Protein 6DXY (pdb70)

Nearest PDB structures (foldseek):
  6dxy-assembly2_C  TM=9.945E-01  e=2.942E-14  Mus musculus
  6dy1-assembly1_A  TM=9.140E-01  e=3.995E-09  Oryctolagus cuniculus
  6dxx-assembly3_E  TM=9.249E-01  e=1.023E-08  Homo sapiens
  6dy2-assembly2_C  TM=8.044E-01  e=2.622E-08  Cavia porcellus
  6dxw-assembly4_D  TM=8.955E-01  e=3.697E-07  Homo sapiens

Sequence (648 aa):
VPGTPPLFNVSLDVAPEQRWLPMMLRHYDPDFLRTAVAQVIGDRVPQWVLGMVGEIVSKVESFLPQPFTDEIRRSICDSLSLSLADGILVNLAYEASTSIVAQDSQGRIYHGRRNLDYPFGKILRKLTADVQFIKNGQIAFTGTTFVGYVGLWTGQSPHKFTISGDERDDKGWWWENMIAALSLGHSPISWLIRKTLSESESFEAAVYYTLAKTPLIADVYYIVGGTSPKEGVVITRDRGGPADIWPLDPLNGEWFRVETNYDHWKPAPKVDDRRTPAIKALNATGQAHLNLETLFQVLSLFPVYNSYTIYTTVMSAAEPDKYLTMIRNVPGTPPLFNVSLDVAPEQRWLPMMLRHYDPDFLRTAVAQVIGDRVPQWVLGMVGEIVSKVESFLPQPFTDEIRSICDSLSLSLADGILVNLAYEASTSIVAQDSQGRIYHGRRNLDYPFGKILRKLTADVQFIKNGQIAFTGTTFVGYVGLWTGQSPHKFTISGDERDKGWWWENMIAALSLGHSPISWLIRKTLSESESFEAAVYTLAKTPLIADVYYIVGGTSPKEGVVITRDRGGPADIWPLDPLNGEWFRVETNYDHWKPAPKVDDRRTPAIKALNATGQAHLNLETLFQVLSLFPVYNSYTIYTTVMSAAEPDKYLTMIRN

Solvent-accessible surface area: 25084 Å² total

InterPro domains:
  IPR016699 Acid ceramidase-like [PIRSF017632] (4-361)
  IPR029130 Acid ceramidase, N-terminal [PF15508] (36-95)
  IPR029132 Choloylglycine hydrolase/NAAA C-terminal [PF02275] (131-258)

Organism: Mus musculus (NCBI:txid10090)

Structure (mmCIF, N/CA/C/O backbone):
data_6DXY
#
_entry.id   6DXY
#
_cell.length_a   202.205
_cell.length_b   202.205
_cell.length_c   45.596
_cell.angle_alpha   90.00
_cell.angle_beta   90.00
_cell.angle_gamma   120.00
#
_symmetry.space_group_name_H-M   'H 3'
#
loop_
_entity.id
_entity.type
_entity.pdbx_description
1 polymer 'N-acylethanolamine-hydrolyzing acid amidase subunit alpha'
2 polymer 'N-acylethanolamine-hydrolyzing acid amidase subunit beta'
3 non-polymer 2-acetamido-2-deoxy-beta-D-glucopyranose
4 non-polymer 'CHLORIDE ION'
5 non-polymer 'TETRAETHYLENE GLYCOL'
6 non-polymer 3,6,9,12,15,18-HEXAOXAICOSANE-1,20-DIOL
7 water water
#
loop_
_atom_site.group_PDB
_atom_site.id
_atom_site.type_symbol
_atom_site.label_atom_id
_atom_site.label_alt_id
_atom_site.label_comp_id
_atom_site.label_asym_id
_atom_site.label_entity_id
_atom_site.label_seq_id
_atom_site.pdbx_PDB_ins_code
_atom_site.Cartn_x
_atom_site.Cartn_y
_atom_site.Cartn_z
_atom_site.occupancy
_atom_site.B_iso_or_equiv
_atom_site.auth_seq_id
_atom_site.auth_comp_id
_atom_site.auth_asym_id
_atom_site.auth_atom_id
_atom_site.pdbx_PDB_model_num
ATOM 1 N N . VAL A 1 11 ? -28.791 150.300 -22.262 1.00 64.71 34 VAL A N 1
ATOM 2 C CA . VAL A 1 11 ? -29.854 150.298 -23.258 1.00 68.09 34 VAL A CA 1
ATOM 3 C C . VAL A 1 11 ? -30.713 149.037 -23.119 1.00 69.41 34 VAL A C 1
ATOM 4 O O . VAL A 1 11 ? -31.891 149.136 -22.772 1.00 65.73 34 VAL A O 1
ATOM 16 N N . PRO A 1 12 ? -30.142 147.857 -23.374 1.00 52.42 35 PRO A N 1
ATOM 17 C CA . PRO A 1 12 ? -30.967 146.642 -23.366 1.00 43.72 35 PRO A CA 1
ATOM 18 C C . PRO A 1 12 ? -31.611 146.416 -22.008 1.00 43.10 35 PRO A C 1
ATOM 19 O O . PRO A 1 12 ? -30.977 146.575 -20.963 1.00 46.65 35 PRO A O 1
ATOM 30 N N . GLY A 1 13 ? -32.890 146.047 -22.037 1.00 35.48 36 GLY A N 1
ATOM 31 C CA . GLY A 1 13 ? -33.658 145.822 -20.834 1.00 30.09 36 GLY A CA 1
ATOM 32 C C . GLY A 1 13 ? -34.344 147.054 -20.279 1.00 23.42 36 GLY A C 1
ATOM 33 O O . GLY A 1 13 ? -35.174 146.926 -19.370 1.00 22.36 36 GLY A O 1
ATOM 37 N N . THR A 1 14 ? -34.039 148.238 -20.792 1.00 25.90 37 THR A N 1
ATOM 38 C CA . THR A 1 14 ? -34.740 149.426 -20.346 1.00 26.74 37 THR A CA 1
ATOM 39 C C . THR A 1 14 ? -36.095 149.537 -21.037 1.00 19.18 37 THR A C 1
ATOM 40 O O . THR A 1 14 ? -36.294 149.008 -22.132 1.00 19.61 37 THR A O 1
ATOM 51 N N . PRO A 1 15 ? -37.044 150.230 -20.424 1.00 17.90 38 PRO A N 1
ATOM 52 C CA . PRO A 1 15 ? -38.353 150.388 -21.046 1.00 16.97 38 PRO A CA 1
ATOM 53 C C . PRO A 1 15 ? -38.296 151.389 -22.184 1.00 17.60 38 PRO A C 1
ATOM 54 O O . PRO A 1 15 ? -37.333 152.161 -22.303 1.00 18.58 38 PRO A O 1
ATOM 65 N N . PRO A 1 16 ? -39.324 151.431 -23.020 1.00 17.26 39 PRO A N 1
ATOM 66 C CA . PRO A 1 16 ? -39.457 152.549 -23.954 1.00 17.80 39 PRO A CA 1
ATOM 67 C C . PRO A 1 16 ? -39.522 153.873 -23.203 1.00 17.36 39 PRO A C 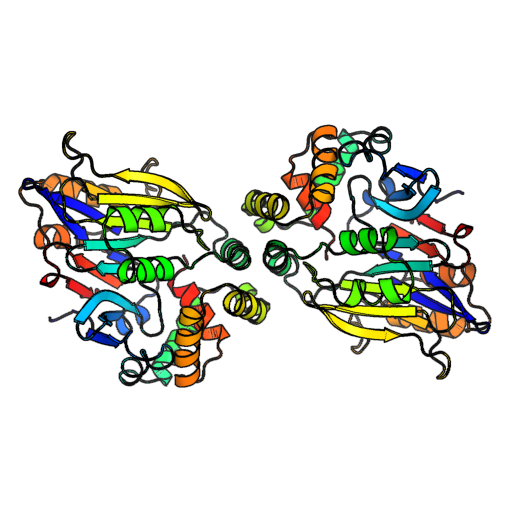1
ATOM 68 O O . PRO A 1 16 ? -40.002 153.950 -22.069 1.00 16.41 39 PRO A O 1
ATOM 79 N N . LEU A 1 17 ? -38.997 154.916 -23.840 1.00 18.32 40 LEU A N 1
ATOM 80 C CA . LEU A 1 17 ? -38.976 156.261 -23.283 1.00 18.26 40 LEU A CA 1
ATOM 81 C C . LEU A 1 17 ? -39.956 157.140 -24.047 1.00 18.17 40 LEU A C 1
ATOM 82 O O . LEU A 1 17 ? -39.896 157.212 -25.277 1.00 19.08 40 LEU A O 1
ATOM 98 N N . PHE A 1 18 ? -40.857 157.797 -23.322 1.00 17.33 41 PHE A N 1
ATOM 99 C CA . PHE A 1 18 ? -41.834 158.693 -23.922 1.00 17.38 41 PHE A CA 1
ATOM 100 C C . PHE A 1 18 ? -41.750 160.073 -23.298 1.00 17.61 41 PHE A C 1
ATOM 101 O O . PHE A 1 18 ? -41.472 160.222 -22.105 1.00 17.33 41 PHE A O 1
ATOM 118 N N . ASN A 1 19 ? -42.010 161.077 -24.126 1.00 18.32 42 ASN A N 1
ATOM 119 C CA . ASN A 1 19 ? -42.259 162.429 -23.662 1.00 18.62 42 ASN A CA 1
ATOM 120 C C . ASN A 1 19 ? -43.754 162.631 -23.477 1.00 22.13 42 ASN A C 1
ATOM 121 O O . ASN A 1 19 ? -44.546 162.264 -24.349 1.00 28.86 42 ASN A O 1
ATOM 131 N N . VAL A 1 20 ? -44.137 163.225 -22.354 1.00 17.82 43 VAL A N 1
ATOM 132 C CA . VAL A 1 20 ? -45.511 163.647 -22.123 1.00 17.71 43 VAL A CA 1
ATOM 133 C C . VAL A 1 20 ? -45.477 165.122 -21.748 1.00 18.58 43 VAL A C 1
ATOM 134 O O . VAL A 1 20 ? -44.813 165.505 -20.780 1.00 18.83 43 VAL A O 1
ATOM 147 N N . SER A 1 21 ? -46.173 165.950 -22.521 1.00 19.24 44 SER A N 1
ATOM 148 C CA . SER A 1 21 ? -46.116 167.392 -22.348 1.00 20.28 44 SER A CA 1
ATOM 149 C C . SER A 1 21 ? -47.256 167.846 -21.451 1.00 20.48 44 SER A C 1
ATOM 150 O O . SER A 1 21 ? -48.429 167.647 -21.778 1.00 20.47 44 SER A O 1
ATOM 158 N N . LEU A 1 22 ? -46.912 168.470 -20.332 1.00 20.97 45 LEU A N 1
ATOM 159 C CA . LEU A 1 22 ? -47.933 169.043 -19.470 1.00 21.62 45 LEU A CA 1
ATOM 160 C C . LEU A 1 22 ? -48.486 170.350 -20.020 1.00 22.85 45 LEU A C 1
ATOM 161 O O . LEU A 1 22 ? -49.501 170.838 -19.516 1.00 23.64 45 LEU A O 1
ATOM 177 N N . ASP A 1 23 ? -47.862 170.905 -21.059 1.00 23.24 46 ASP A N 1
ATOM 178 C CA . ASP A 1 23 ? -48.391 172.076 -21.744 1.00 24.47 46 ASP A CA 1
ATOM 179 C C . ASP A 1 23 ? -49.457 171.715 -22.773 1.00 24.40 46 ASP A C 1
ATOM 180 O O . ASP A 1 23 ? -50.223 172.588 -23.197 1.00 25.54 46 ASP A O 1
ATOM 189 N N . VAL A 1 24 ? -49.506 170.465 -23.192 1.00 23.31 47 VAL A N 1
ATOM 190 C CA . VAL A 1 24 ? -50.611 169.956 -23.990 1.00 23.38 47 VAL A CA 1
ATOM 191 C C . VAL A 1 24 ? -51.786 169.647 -23.068 1.00 23.40 47 VAL A C 1
ATOM 192 O O . VAL A 1 24 ? -51.612 169.328 -21.888 1.00 22.89 47 VAL A O 1
ATOM 205 N N . ALA A 1 25 ? -52.997 169.748 -23.606 1.00 24.26 48 ALA A N 1
ATOM 206 C CA . ALA A 1 25 ? -54.189 169.604 -22.785 1.00 24.80 48 ALA A CA 1
ATOM 207 C C . ALA A 1 25 ? -54.248 168.214 -22.146 1.00 23.61 48 ALA A C 1
ATOM 208 O O . ALA A 1 25 ? -53.775 167.233 -22.726 1.00 22.58 48 ALA A O 1
ATOM 215 N N . PRO A 1 26 ? -54.839 168.102 -20.953 1.00 23.95 49 PRO A N 1
ATOM 216 C CA . PRO A 1 26 ? -54.949 166.783 -20.308 1.00 23.02 49 PRO A CA 1
ATOM 217 C C . PRO A 1 26 ? -55.570 165.709 -21.184 1.00 22.75 49 PRO A C 1
ATOM 218 O O . PRO A 1 26 ? -55.125 164.556 -21.136 1.00 21.58 49 PRO A O 1
ATOM 229 N N . GLU A 1 27 ? -56.586 166.038 -21.980 1.00 24.24 50 GLU A N 1
ATOM 230 C CA . GLU A 1 27 ? -57.232 165.010 -22.788 1.00 25.90 50 GLU A CA 1
ATOM 231 C C . GLU A 1 27 ? -56.467 164.681 -24.064 1.00 23.68 50 GLU A C 1
ATOM 232 O O . GLU A 1 27 ? -56.936 163.842 -24.835 1.00 23.97 50 GLU A O 1
ATOM 244 N N . GLN A 1 28 ? -55.305 165.297 -24.301 1.00 22.85 51 GLN A N 1
ATOM 245 C CA . GLN A 1 28 ? -54.471 164.967 -25.448 1.00 22.47 51 GLN A CA 1
ATOM 246 C C . GLN A 1 28 ? -53.067 164.475 -25.099 1.00 21.06 51 GLN A C 1
ATOM 247 O O . GLN A 1 28 ? -52.453 163.794 -25.926 1.00 20.76 51 GLN A O 1
ATOM 261 N N . ARG A 1 29 ? -52.548 164.780 -23.910 1.00 20.44 52 ARG A N 1
ATOM 262 C CA . ARG A 1 29 ? -51.118 164.629 -23.666 1.00 19.55 52 ARG A CA 1
ATOM 263 C C . ARG A 1 29 ? -50.655 163.171 -23.612 1.00 18.51 52 ARG A C 1
ATOM 264 O O . ARG A 1 29 ? -49.470 162.912 -23.853 1.00 18.09 52 ARG A O 1
ATOM 285 N N . TRP A 1 30 ? -51.540 162.218 -23.322 1.00 18.28 53 TRP A N 1
ATOM 286 C CA . TRP A 1 30 ? -51.172 160.805 -23.310 1.00 17.45 53 TRP A CA 1
ATOM 287 C C . TRP A 1 30 ? -51.378 160.101 -24.646 1.00 17.87 53 TRP A C 1
ATOM 288 O O . TRP A 1 30 ? -50.900 158.973 -24.812 1.00 17.37 53 TRP A O 1
ATOM 309 N N . LEU A 1 31 ? -52.085 160.710 -25.586 1.00 19.63 54 LEU A N 1
ATOM 310 C CA . LEU A 1 31 ? -52.473 159.995 -26.794 1.00 20.92 54 LEU A CA 1
ATOM 311 C C . LEU A 1 31 ? -51.266 159.639 -27.660 1.00 20.60 54 LEU A C 1
ATOM 312 O O . LEU A 1 31 ? -51.222 158.538 -28.221 1.00 21.23 54 LEU A O 1
ATOM 328 N N . PRO A 1 32 ? -50.266 160.511 -27.795 1.00 21.14 55 PRO A N 1
ATOM 329 C CA . PRO A 1 32 ? -49.063 160.096 -28.533 1.00 22.05 55 PRO A CA 1
ATOM 330 C C . PRO A 1 32 ? -48.495 158.790 -28.014 1.00 20.47 55 PRO A C 1
ATOM 331 O O . PRO A 1 32 ? -48.177 157.887 -28.796 1.00 23.41 55 PRO A O 1
ATOM 342 N N . MET A 1 33 ? -48.376 158.664 -26.694 1.00 17.86 56 MET A N 1
ATOM 343 C CA A MET A 1 33 ? -47.866 157.432 -26.112 0.64 17.49 56 MET A CA 1
ATOM 344 C CA B MET A 1 33 ? -47.871 157.429 -26.102 0.36 17.49 56 MET A CA 1
ATOM 345 C C . MET A 1 33 ? -48.786 156.255 -26.419 1.00 18.50 56 MET A C 1
ATOM 346 O O . MET A 1 33 ? -48.320 155.178 -26.804 1.00 19.11 56 MET A O 1
ATOM 373 N N . LEU A 1 34 ? -50.097 156.441 -26.244 1.00 19.04 57 LEU A N 1
ATOM 374 C CA . LEU A 1 34 ? -51.043 155.360 -26.519 1.00 20.43 57 LEU A CA 1
ATOM 375 C C . LEU A 1 34 ? -50.955 154.867 -27.954 1.00 21.98 57 LEU A C 1
ATOM 376 O O . LEU A 1 34 ? -51.213 153.690 -28.218 1.00 23.24 57 LEU A O 1
ATOM 392 N N . ARG A 1 35 ? -50.628 155.747 -28.898 1.00 22.34 58 ARG A N 1
ATOM 393 C CA . ARG A 1 35 ? -50.547 155.334 -30.293 1.00 25.06 58 ARG A CA 1
ATOM 394 C C . ARG A 1 35 ? -49.463 154.293 -30.537 1.00 24.49 58 ARG A C 1
ATOM 395 O O . ARG A 1 35 ? -49.416 153.728 -31.632 1.00 26.56 58 ARG A O 1
ATOM 416 N N . HIS A 1 36 ? -48.596 154.025 -29.564 1.00 22.81 59 HIS A N 1
ATOM 417 C CA . HIS A 1 36 ? -47.543 153.032 -29.736 1.00 23.30 59 HIS A CA 1
ATOM 418 C C . HIS A 1 36 ? -47.974 151.623 -29.352 1.00 24.25 59 HIS A C 1
ATOM 419 O O . HIS A 1 36 ? -47.172 150.694 -29.474 1.00 25.08 59 HIS A O 1
ATOM 433 N N . TYR A 1 37 ? -49.211 151.436 -28.907 1.00 24.52 60 TYR A N 1
ATOM 434 C CA . TYR A 1 37 ? -49.649 150.161 -28.364 1.00 25.54 60 TYR A CA 1
ATOM 435 C C . TYR A 1 37 ? -50.910 149.694 -29.069 1.00 27.81 60 TYR A C 1
ATOM 436 O O . TYR A 1 37 ? -51.711 150.497 -29.544 1.00 28.21 60 TYR A O 1
ATOM 454 N N . ASP A 1 38 ? -51.070 148.381 -29.130 1.00 29.70 61 ASP A N 1
ATOM 455 C CA . ASP A 1 38 ? -52.254 147.787 -29.731 1.00 32.42 61 ASP A CA 1
ATOM 456 C C . ASP A 1 38 ? -53.438 147.940 -28.782 1.00 32.24 61 ASP A C 1
ATOM 457 O O . ASP A 1 38 ? -53.368 147.459 -27.648 1.00 31.56 61 ASP A O 1
ATOM 466 N N . PRO A 1 39 ? -54.530 148.592 -29.193 1.00 33.43 62 PRO A N 1
ATOM 467 C CA . PRO A 1 39 ? -55.643 148.798 -28.249 1.00 37.12 62 PRO A CA 1
ATOM 468 C C . PRO A 1 39 ? -56.222 147.506 -27.709 1.00 39.56 62 PRO A C 1
ATOM 469 O O . PRO A 1 39 ? -56.571 147.435 -26.525 1.00 43.13 62 PRO A O 1
ATOM 480 N N . ASP A 1 40 ? -56.350 146.480 -28.549 1.00 38.10 63 ASP A N 1
ATOM 481 C CA . ASP A 1 40 ? -56.853 145.203 -28.063 1.00 40.40 63 ASP A CA 1
ATOM 482 C C . ASP A 1 40 ? -55.969 144.671 -26.948 1.00 38.76 63 ASP A C 1
ATOM 483 O O . ASP A 1 40 ? -56.464 144.180 -25.929 1.00 39.48 63 ASP A O 1
ATOM 492 N N . PHE A 1 41 ? -54.654 144.781 -27.116 1.00 36.93 64 PHE A N 1
ATOM 493 C CA . PHE A 1 41 ? -53.740 144.354 -26.067 1.00 35.71 64 PHE A CA 1
ATOM 494 C C . PHE A 1 41 ? -53.997 145.122 -24.777 1.00 33.77 64 PHE A C 1
ATOM 495 O O . PHE A 1 41 ? -54.218 144.523 -23.718 1.00 34.65 64 PHE A O 1
ATOM 512 N N . LEU A 1 42 ? -53.981 146.455 -24.847 1.00 31.55 65 LEU A N 1
ATOM 513 C CA . LEU A 1 42 ? -54.228 147.255 -23.651 1.00 30.04 65 LEU A CA 1
ATOM 514 C C . LEU A 1 42 ? -55.572 146.910 -23.027 1.00 32.00 65 LEU A C 1
ATOM 515 O O . LEU A 1 42 ? -55.686 146.809 -21.802 1.00 32.10 65 LEU A O 1
ATOM 531 N N . ARG A 1 43 ? -56.603 146.729 -23.853 1.00 34.02 66 ARG A N 1
ATOM 532 C CA . ARG A 1 43 ? -57.927 146.421 -23.324 1.00 36.34 66 ARG A CA 1
ATOM 533 C C . ARG A 1 43 ? -57.904 145.138 -22.502 1.00 38.19 66 ARG A C 1
ATOM 534 O O . ARG A 1 43 ? -58.416 145.097 -21.377 1.00 38.93 66 ARG A O 1
ATOM 555 N N . THR A 1 44 ? -57.314 144.075 -23.047 1.00 39.34 67 THR A N 1
ATOM 556 C CA . THR A 1 44 ? -57.259 142.820 -22.306 1.00 41.53 67 THR A CA 1
ATOM 557 C C . THR A 1 44 ? -56.409 142.970 -21.052 1.00 39.95 67 THR A C 1
ATOM 558 O O . THR A 1 44 ? -56.739 142.410 -20.000 1.00 41.72 67 THR A O 1
ATOM 569 N N . ALA A 1 45 ? -55.315 143.729 -21.143 1.00 37.05 68 ALA A N 1
ATOM 570 C CA . ALA A 1 45 ? -54.490 143.989 -19.970 1.00 35.85 68 ALA A CA 1
ATOM 571 C C . ALA A 1 45 ? -55.299 144.672 -18.874 1.00 35.88 68 ALA A C 1
ATOM 572 O O . ALA A 1 45 ? -55.231 144.283 -17.703 1.00 37.21 68 ALA A O 1
ATOM 579 N N . VAL A 1 46 ? -56.077 145.692 -19.237 1.00 34.84 69 VAL A N 1
ATOM 580 C CA . VAL A 1 46 ? -56.932 146.366 -18.261 1.00 35.28 69 VAL A CA 1
ATOM 581 C C . VAL A 1 46 ? -57.910 145.375 -17.640 1.00 38.70 69 VAL A C 1
ATOM 582 O O . VAL A 1 46 ? -58.112 145.355 -16.420 1.00 39.92 69 VAL A O 1
ATOM 595 N N . ALA A 1 47 ? -58.543 144.547 -18.473 1.00 40.71 70 ALA A N 1
ATOM 596 C CA . ALA A 1 47 ? -59.493 143.569 -17.954 1.00 44.39 70 ALA A CA 1
ATOM 597 C C . ALA A 1 47 ? -58.817 142.611 -16.984 1.00 45.82 70 ALA A C 1
ATOM 598 O O . ALA A 1 47 ? -59.383 142.272 -15.938 1.00 48.29 70 ALA A O 1
ATOM 605 N N . GLN A 1 48 ? -57.608 142.160 -17.316 1.00 44.73 71 GLN A N 1
ATOM 606 C CA . GLN A 1 48 ? -56.865 141.291 -16.413 1.00 46.37 71 GLN A CA 1
ATOM 607 C C . GLN A 1 48 ? -56.690 141.946 -15.050 1.00 46.08 71 GLN A C 1
ATOM 608 O O . GLN A 1 48 ? -57.137 141.415 -14.028 1.00 49.05 71 GLN A O 1
ATOM 622 N N . VAL A 1 49 ? -56.028 143.105 -15.021 1.00 42.88 72 VAL A N 1
ATOM 623 C CA . VAL A 1 49 ? -55.767 143.792 -13.758 1.00 42.82 72 VAL A CA 1
ATOM 624 C C . VAL A 1 49 ? -57.061 143.967 -12.981 1.00 45.05 72 VAL A C 1
ATOM 625 O O . VAL A 1 49 ? -57.148 143.622 -11.800 1.00 47.71 72 VAL A O 1
ATOM 638 N N . ILE A 1 50 ? -58.094 144.495 -13.636 1.00 44.47 73 ILE A N 1
ATOM 639 C CA . ILE A 1 50 ? -59.373 144.642 -12.952 1.00 47.02 73 ILE A CA 1
ATOM 640 C C . ILE A 1 50 ? -59.889 143.286 -12.496 1.00 51.12 73 ILE A C 1
ATOM 641 O O . ILE A 1 50 ? -60.531 143.178 -11.446 1.00 54.04 73 ILE A O 1
ATOM 657 N N . GLY A 1 51 ? -59.609 142.234 -13.260 1.00 51.77 74 GLY A N 1
ATOM 658 C CA . GLY A 1 51 ? -60.077 140.908 -12.919 1.00 55.94 74 GLY A CA 1
ATOM 659 C C . GLY A 1 51 ? -59.501 140.390 -11.618 1.00 58.26 74 GLY A C 1
ATOM 660 O O . GLY A 1 51 ? -60.245 140.077 -10.683 1.00 61.80 74 GLY A O 1
ATOM 664 N N . ASP A 1 52 ? -58.173 140.301 -11.542 1.00 75.90 75 ASP A N 1
ATOM 665 C CA . ASP A 1 52 ? -57.501 139.689 -10.403 1.00 78.86 75 ASP A CA 1
ATOM 666 C C . ASP A 1 52 ? -57.006 140.706 -9.379 1.00 73.36 75 ASP A C 1
ATOM 667 O O . ASP A 1 52 ? -56.229 140.341 -8.493 1.00 77.39 75 ASP A O 1
ATOM 676 N N . ARG A 1 53 ? -57.439 141.966 -9.473 1.00 62.52 76 ARG A N 1
ATOM 677 C CA . ARG A 1 53 ? -57.141 142.960 -8.447 1.00 65.10 76 ARG A CA 1
ATOM 678 C C . ARG A 1 53 ? -58.364 143.657 -7.879 1.00 63.89 76 ARG A C 1
ATOM 679 O O . ARG A 1 53 ? -58.256 144.254 -6.801 1.00 66.14 76 ARG A O 1
ATOM 700 N N . VAL A 1 54 ? -59.507 143.612 -8.550 1.00 57.17 77 VAL A N 1
ATOM 701 C CA . VAL A 1 54 ? -60.697 144.325 -8.094 1.00 58.61 77 VAL A CA 1
ATOM 702 C C . VAL A 1 54 ? -61.758 143.297 -7.716 1.00 63.26 77 VAL A C 1
ATOM 703 O O . VAL A 1 54 ? -62.435 142.761 -8.605 1.00 63.62 77 VAL A O 1
ATOM 716 N N . PRO A 1 55 ? -61.933 142.979 -6.431 1.00 77.71 78 PRO A N 1
ATOM 717 C CA . PRO A 1 55 ? -62.945 141.983 -6.056 1.00 82.96 78 PRO A CA 1
ATOM 718 C C . PRO A 1 55 ? -64.326 142.365 -6.569 1.00 83.34 78 PRO A C 1
ATOM 719 O O . PRO A 1 55 ? -64.648 143.542 -6.745 1.00 80.00 78 PRO A O 1
ATOM 730 N N . GLN A 1 56 ? -65.149 141.339 -6.800 1.00 82.28 79 GLN A N 1
ATOM 731 C CA . GLN A 1 56 ? -66.403 141.537 -7.520 1.00 85.14 79 GLN A CA 1
ATOM 732 C C . GLN A 1 56 ? -67.338 142.489 -6.790 1.00 87.40 79 GLN A C 1
ATOM 733 O O . GLN A 1 56 ? -68.120 143.198 -7.433 1.00 89.26 79 GLN A O 1
ATOM 747 N N . TRP A 1 57 ? -67.286 142.525 -5.458 1.00 87.61 80 TRP A N 1
ATOM 748 C CA . TRP A 1 57 ? -68.130 143.476 -4.746 1.00 90.00 80 TRP A CA 1
ATOM 749 C C . TRP A 1 57 ? -67.792 144.904 -5.148 1.00 88.87 80 TRP A C 1
ATOM 750 O O . TRP A 1 57 ? -68.670 145.775 -5.150 1.00 91.38 80 TRP A O 1
ATOM 771 N N . VAL A 1 58 ? -66.536 145.154 -5.522 1.00 85.38 81 VAL A N 1
ATOM 772 C CA . VAL A 1 58 ? -66.140 146.488 -5.958 1.00 84.23 81 VAL A CA 1
ATOM 773 C C . VAL A 1 58 ? -66.788 146.818 -7.297 1.00 85.56 81 VAL A C 1
ATOM 774 O O . VAL A 1 58 ? -67.306 147.924 -7.497 1.00 87.06 81 VAL A O 1
ATOM 787 N N . LEU A 1 59 ? -66.773 145.865 -8.233 1.00 85.31 82 LEU A N 1
ATOM 788 C CA . LEU A 1 59 ? -67.400 146.090 -9.532 1.00 86.90 82 LEU A CA 1
ATOM 789 C C . LEU A 1 59 ? -68.890 146.366 -9.396 1.00 91.15 82 LEU A C 1
ATOM 790 O O . LEU A 1 59 ? -69.477 147.036 -10.254 1.00 92.97 82 LEU A O 1
ATOM 806 N N . GLY A 1 60 ? -69.519 145.861 -8.334 1.00 93.05 83 GLY A N 1
ATOM 807 C CA . GLY A 1 60 ? -70.954 146.038 -8.183 1.00 97.49 83 GLY A CA 1
ATOM 808 C C . GLY A 1 60 ? -71.351 147.490 -7.999 1.00 99.05 83 GLY A C 1
ATOM 809 O O . GLY A 1 60 ? -72.393 147.926 -8.495 1.00 102.54 83 GLY A O 1
ATOM 813 N N . MET A 1 61 ? -70.529 148.258 -7.285 1.00 96.77 84 MET A N 1
ATOM 814 C CA . MET A 1 61 ? -70.804 149.663 -7.014 1.00 98.20 84 MET A CA 1
ATOM 815 C C . MET A 1 61 ? -69.918 150.585 -7.837 1.00 95.53 84 MET A C 1
ATOM 816 O O . MET A 1 61 ? -69.792 151.771 -7.517 1.00 95.77 84 MET A O 1
ATOM 830 N N . VAL A 1 62 ? -69.302 150.061 -8.895 1.00 93.20 85 VAL A N 1
ATOM 831 C CA . VAL A 1 62 ? -68.333 150.838 -9.657 1.00 90.45 85 VAL A CA 1
ATOM 832 C C . VAL A 1 62 ? -68.933 152.155 -10.132 1.00 92.78 85 VAL A C 1
ATOM 833 O O . VAL A 1 62 ? -68.227 153.166 -10.236 1.00 91.09 85 VAL A O 1
ATOM 846 N N . GLY A 1 63 ? -70.232 152.171 -10.432 1.00 96.91 86 GLY A N 1
ATOM 847 C CA . GLY A 1 63 ? -70.878 153.426 -10.779 1.00 99.73 86 GLY A CA 1
ATOM 848 C C . GLY A 1 63 ? -70.708 154.474 -9.697 1.00 99.92 86 GLY A C 1
ATOM 849 O O . GLY A 1 63 ? -70.425 155.639 -9.986 1.00 99.76 86 GLY A O 1
ATOM 853 N N . GLU A 1 64 ? -70.875 154.072 -8.434 1.00 100.45 87 GLU A N 1
ATOM 854 C CA . GLU A 1 64 ? -70.638 154.988 -7.324 1.00 100.67 87 GLU A CA 1
ATOM 855 C C . GLU A 1 64 ? -69.224 155.548 -7.375 1.00 98.50 87 GLU A C 1
ATOM 856 O O . GLU A 1 64 ? -69.016 156.758 -7.226 1.00 101.92 87 GLU A O 1
ATOM 868 N N . ILE A 1 65 ? -68.236 154.678 -7.593 1.00 104.51 88 ILE A N 1
ATOM 869 C CA . ILE A 1 65 ? -66.844 155.120 -7.610 1.00 102.19 88 ILE A CA 1
ATOM 870 C C . ILE A 1 65 ? -66.639 156.188 -8.678 1.00 101.43 88 ILE A C 1
ATOM 871 O O . ILE A 1 65 ? -65.960 157.196 -8.445 1.00 97.54 88 ILE A O 1
ATOM 887 N N . VAL A 1 66 ? -67.228 155.995 -9.861 1.00 89.82 89 VAL A N 1
ATOM 888 C CA . VAL A 1 66 ? -67.114 156.999 -10.917 1.00 90.05 89 VAL A CA 1
ATOM 889 C C . VAL A 1 66 ? -67.716 158.320 -10.459 1.00 93.03 89 VAL A C 1
ATOM 890 O O . VAL A 1 66 ? -67.225 159.400 -10.809 1.00 92.92 89 VAL A O 1
ATOM 903 N N . SER A 1 67 ? -68.790 158.257 -9.674 1.00 96.57 90 SER A N 1
ATOM 904 C CA . SER A 1 67 ? -69.477 159.475 -9.263 1.00 100.12 90 SER A CA 1
ATOM 905 C C . SER A 1 67 ? -68.584 160.340 -8.383 1.00 98.35 90 SER A C 1
ATOM 906 O O . SER A 1 67 ? -68.429 161.542 -8.626 1.00 99.08 90 SER A O 1
ATOM 914 N N . LYS A 1 68 ? -67.979 159.741 -7.354 1.00 96.21 91 LYS A N 1
ATOM 915 C CA . LYS A 1 68 ? -67.175 160.516 -6.415 1.00 94.98 91 LYS A CA 1
ATOM 916 C C . LYS A 1 68 ? -65.947 161.107 -7.093 1.00 94.68 91 LYS A C 1
ATOM 917 O O . LYS A 1 68 ? -65.604 162.271 -6.860 1.00 94.44 91 LYS A O 1
ATOM 936 N N . VAL A 1 69 ? -65.269 160.314 -7.926 1.00 88.26 92 VAL A N 1
ATOM 937 C CA . VAL A 1 69 ? -64.071 160.790 -8.615 1.00 85.02 92 VAL A CA 1
ATOM 938 C C . VAL A 1 69 ? -64.385 162.043 -9.424 1.00 86.87 92 VAL A C 1
ATOM 939 O O . VAL A 1 69 ? -63.702 163.067 -9.310 1.00 86.08 92 VAL A O 1
ATOM 952 N N . GLU A 1 70 ? -65.424 161.977 -10.260 1.00 89.57 93 GLU A N 1
ATOM 953 C CA . GLU A 1 70 ? -65.770 163.116 -11.102 1.00 91.66 93 GLU A CA 1
ATOM 954 C C . GLU A 1 70 ? -66.036 164.368 -10.279 1.00 94.19 93 GLU A C 1
ATOM 955 O O . GLU A 1 70 ? -65.760 165.482 -10.737 1.00 94.61 93 GLU A O 1
ATOM 967 N N . SER A 1 71 ? -66.572 164.210 -9.072 1.00 96.11 94 SER A N 1
ATOM 968 C CA . SER A 1 71 ? -66.870 165.353 -8.222 1.00 98.98 94 SER A CA 1
ATOM 969 C C . SER A 1 71 ? -65.745 165.677 -7.251 1.00 96.41 94 SER A C 1
ATOM 970 O O . SER A 1 71 ? -65.539 166.852 -6.930 1.00 97.66 94 SER A O 1
ATOM 978 N N . PHE A 1 72 ? -65.005 164.670 -6.784 1.00 93.09 95 PHE A N 1
ATOM 979 C CA . PHE A 1 72 ? -64.016 164.863 -5.732 1.00 91.18 95 PHE A CA 1
ATOM 980 C C . PHE A 1 72 ? -62.576 164.689 -6.193 1.00 86.61 95 PHE A C 1
ATOM 981 O O . PHE A 1 72 ? -61.664 164.900 -5.387 1.00 85.06 95 PHE A O 1
ATOM 998 N N . LEU A 1 73 ? -62.337 164.317 -7.450 1.00 60.75 96 LEU A N 1
ATOM 999 C CA . LEU A 1 73 ? -60.951 164.191 -7.876 1.00 56.24 96 LEU A CA 1
ATOM 1000 C C . LEU A 1 73 ? -60.603 165.238 -8.925 1.00 46.54 96 LEU A C 1
ATOM 1001 O O . LEU A 1 73 ? -61.450 165.626 -9.736 1.00 43.96 96 LEU A O 1
ATOM 1017 N N . PRO A 1 74 ? -59.357 165.710 -8.926 1.00 46.83 97 PRO A N 1
ATOM 1018 C CA . PRO A 1 74 ? -59.010 166.878 -9.739 1.00 48.99 97 PRO A CA 1
ATOM 1019 C C . PRO A 1 74 ? -59.216 166.602 -11.218 1.00 44.69 97 PRO A C 1
ATOM 1020 O O . PRO A 1 74 ? -58.923 165.511 -11.712 1.00 40.53 97 PRO A O 1
ATOM 1031 N N . GLN A 1 75 ? -59.718 167.615 -11.924 1.00 52.43 98 GLN A N 1
ATOM 1032 C CA . GLN A 1 75 ? -60.144 167.409 -13.302 1.00 53.99 98 GLN A CA 1
ATOM 1033 C C . GLN A 1 75 ? -59.049 166.875 -14.220 1.00 53.58 98 GLN A C 1
ATOM 1034 O O . GLN A 1 75 ? -59.394 166.097 -15.126 1.00 51.46 98 GLN A O 1
ATOM 1048 N N . PRO A 1 76 ? -57.764 167.235 -14.081 1.00 50.59 99 PRO A N 1
ATOM 1049 C CA . PRO A 1 76 ? -56.767 166.635 -14.992 1.00 40.24 99 PRO A CA 1
ATOM 1050 C C . PRO A 1 76 ? -56.707 165.125 -14.870 1.00 34.06 99 PRO A C 1
ATOM 1051 O O . PRO A 1 76 ? -56.741 164.417 -15.884 1.00 31.79 99 PRO A O 1
ATOM 1062 N N . PHE A 1 77 ? -56.616 164.619 -13.641 1.00 31.98 100 PHE A N 1
ATOM 1063 C CA . PHE A 1 77 ? -56.713 163.187 -13.381 1.00 30.37 100 PHE A CA 1
ATOM 1064 C C . PHE A 1 77 ? -57.863 162.567 -14.169 1.00 29.62 100 PHE A C 1
ATOM 1065 O O . PHE A 1 77 ? -57.672 161.629 -14.950 1.00 27.82 100 PHE A O 1
ATOM 1082 N N . THR A 1 78 ? -59.071 163.100 -13.985 1.00 31.41 101 THR A N 1
ATOM 1083 C CA . THR A 1 78 ? -60.235 162.524 -14.650 1.00 31.55 101 THR A CA 1
ATOM 1084 C C . THR A 1 78 ? -60.205 162.792 -16.153 1.00 30.53 101 THR A C 1
ATOM 1085 O O . THR A 1 78 ? -60.550 161.914 -16.950 1.00 29.44 101 THR A O 1
ATOM 1096 N N . ASP A 1 79 ? -59.791 163.994 -16.561 1.00 31.51 102 ASP A N 1
ATOM 1097 C CA . ASP A 1 79 ? -59.745 164.314 -17.985 1.00 31.42 102 ASP A CA 1
ATOM 1098 C C . ASP A 1 79 ? -58.735 163.438 -18.712 1.00 29.12 102 ASP A C 1
ATOM 1099 O O . ASP A 1 79 ? -59.005 162.947 -19.816 1.00 28.66 102 ASP A O 1
ATOM 1108 N N . GLU A 1 80 ? -57.553 163.253 -18.122 1.00 28.10 103 GLU A N 1
ATOM 1109 C CA . GLU A 1 80 ? -56.570 162.347 -18.703 1.00 26.33 103 GLU A CA 1
ATOM 1110 C C . GLU A 1 80 ? -57.137 160.937 -18.819 1.00 25.14 103 GLU A C 1
ATOM 1111 O O . GLU A 1 80 ? -57.014 160.289 -19.865 1.00 24.47 103 GLU A O 1
ATOM 1123 N N . ILE A 1 81 ? -57.788 160.453 -17.760 1.00 25.31 104 ILE A N 1
ATOM 1124 C CA . ILE A 1 81 ? -58.257 159.072 -17.763 1.00 24.56 104 ILE A CA 1
ATOM 1125 C C . ILE A 1 81 ? -59.384 158.879 -18.775 1.00 25.06 104 ILE A C 1
ATOM 1126 O O . ILE A 1 81 ? -59.449 157.849 -19.453 1.00 24.44 104 ILE A O 1
ATOM 1142 N N . ARG A 1 82 ? -60.301 159.840 -18.890 1.00 26.60 105 ARG A N 1
ATOM 1143 C CA A ARG A 1 82 ? -61.377 159.663 -19.859 0.55 27.53 105 ARG A CA 1
ATOM 1144 C CA B ARG A 1 82 ? -61.382 159.694 -19.859 0.45 27.57 105 ARG A CA 1
ATOM 1145 C C . ARG A 1 82 ? -60.842 159.668 -21.284 1.00 27.16 105 ARG A C 1
ATOM 1146 O O . ARG A 1 82 ? -61.372 158.954 -22.142 1.00 27.45 105 ARG A O 1
ATOM 1187 N N . SER A 1 83 ? -59.791 160.446 -21.559 1.00 26.90 106 SER A N 1
ATOM 1188 C CA . SER A 1 83 ? -59.228 160.434 -22.906 1.00 26.99 106 SER A CA 1
ATOM 1189 C C . SER A 1 83 ? -58.590 159.090 -23.217 1.00 25.58 106 SER A C 1
ATOM 1190 O O . SER A 1 83 ? -58.616 158.644 -24.369 1.00 26.08 106 SER A O 1
ATOM 1198 N N . ILE A 1 84 ? -58.022 158.430 -22.208 1.00 24.25 107 ILE A N 1
ATOM 1199 C CA . ILE A 1 84 ? -57.485 157.090 -22.399 1.00 23.38 107 ILE A CA 1
ATOM 1200 C C . ILE A 1 84 ? -58.610 156.099 -22.653 1.00 23.83 107 ILE A C 1
ATOM 1201 O O . ILE A 1 84 ? -58.511 155.239 -23.535 1.00 24.08 107 ILE A O 1
ATOM 1217 N N . CYS A 1 85 ? -59.693 156.198 -21.882 1.00 24.33 108 CYS A N 1
ATOM 1218 C CA . CYS A 1 85 ? -60.800 155.256 -22.023 1.00 25.15 108 CYS A CA 1
ATOM 1219 C C . CYS A 1 85 ? -61.469 155.390 -23.383 1.00 26.47 108 CYS A C 1
ATOM 1220 O O . CYS A 1 85 ? -61.775 154.386 -24.034 1.00 27.06 108 CYS A O 1
ATOM 1228 N N . ASP A 1 86 ? -61.716 156.621 -23.820 1.00 27.38 109 ASP A N 1
ATOM 1229 C CA . ASP A 1 86 ? -62.326 156.821 -25.126 1.00 29.15 109 ASP A CA 1
ATOM 1230 C C . ASP A 1 86 ? -61.411 156.316 -26.234 1.00 29.00 109 ASP A C 1
ATOM 1231 O O . ASP A 1 86 ? -61.877 155.728 -27.216 1.00 30.41 109 ASP A O 1
ATOM 1240 N N . SER A 1 87 ? -60.100 156.515 -26.082 1.00 27.68 110 SER A N 1
ATOM 1241 C CA . SER A 1 87 ? -59.157 156.045 -27.091 1.00 27.92 110 SER A CA 1
ATOM 1242 C C . SER A 1 87 ? -59.162 154.525 -27.191 1.00 27.78 110 SER A C 1
ATOM 1243 O O . SER A 1 87 ? -59.030 153.969 -28.286 1.00 29.11 110 SER A O 1
ATOM 1251 N N . LEU A 1 88 ? -59.322 153.836 -26.062 1.00 26.62 111 LEU A N 1
ATOM 1252 C CA . LEU A 1 88 ? -59.257 152.383 -26.010 1.00 26.76 111 LEU A CA 1
ATOM 1253 C C . LEU A 1 88 ? -60.625 151.717 -25.961 1.00 27.94 111 LEU A C 1
ATOM 1254 O O . LEU A 1 88 ? -60.695 150.497 -25.788 1.00 28.38 111 LEU A O 1
ATOM 1270 N N . SER A 1 89 ? -61.710 152.479 -26.082 1.00 28.85 112 SER A N 1
ATOM 1271 C CA . SER A 1 89 ? -63.061 151.925 -26.003 1.00 32.05 112 SER A CA 1
ATOM 1272 C C . SER A 1 89 ? -63.299 151.212 -24.669 1.00 30.62 112 SER A C 1
ATOM 1273 O O . SER A 1 89 ? -63.792 150.083 -24.618 1.00 34.65 112 SER A O 1
ATOM 1281 N N . LEU A 1 90 ? -62.949 151.886 -23.581 1.00 28.41 113 LEU A N 1
ATOM 1282 C CA . LEU A 1 90 ? -63.225 151.410 -22.236 1.00 28.29 113 LEU A CA 1
ATOM 1283 C C . LEU A 1 90 ? -64.244 152.319 -21.570 1.00 29.17 113 LEU A C 1
ATOM 1284 O O . LEU A 1 90 ? -64.358 153.499 -21.907 1.00 29.25 113 LEU A O 1
ATOM 1300 N N . SER A 1 91 ? -64.972 151.763 -20.608 1.00 30.23 114 SER A N 1
ATOM 1301 C CA . SER A 1 91 ? -65.797 152.594 -19.750 1.00 31.33 114 SER A CA 1
ATOM 1302 C C . SER A 1 91 ? -64.908 153.495 -18.907 1.00 29.94 114 SER A C 1
ATOM 1303 O O . SER A 1 91 ? -63.777 153.145 -18.566 1.00 28.42 114 SER A O 1
ATOM 1311 N N . LEU A 1 92 ? -65.418 154.682 -18.583 1.00 30.86 115 LEU A N 1
ATOM 1312 C CA . LEU A 1 92 ? -64.694 155.535 -17.652 1.00 30.18 115 LEU A CA 1
ATOM 1313 C C . LEU A 1 92 ? -64.474 154.807 -16.334 1.00 30.39 115 LEU A C 1
ATOM 1314 O O . LEU A 1 92 ? -63.409 154.918 -15.717 1.00 29.29 115 LEU A O 1
ATOM 1330 N N . ALA A 1 93 ? -65.477 154.048 -15.897 1.00 32.21 116 ALA A N 1
ATOM 1331 C CA . ALA A 1 93 ? -65.351 153.232 -14.698 1.00 33.02 116 ALA A CA 1
ATOM 1332 C C . ALA A 1 93 ? -64.109 152.357 -14.743 1.00 31.27 116 ALA A C 1
ATOM 1333 O O . ALA A 1 93 ? -63.340 152.301 -13.779 1.00 31.18 116 ALA A O 1
ATOM 1340 N N . ASP A 1 94 ? -63.897 151.660 -15.860 1.00 30.30 117 ASP A N 1
ATOM 1341 C CA . ASP A 1 94 ? -62.743 150.774 -15.968 1.00 29.15 117 ASP A CA 1
ATOM 1342 C C . ASP A 1 94 ? -61.433 151.554 -15.916 1.00 27.36 117 ASP A C 1
ATOM 1343 O O . ASP A 1 94 ? -60.445 151.082 -15.339 1.00 27.08 117 ASP A O 1
ATOM 1352 N N . GLY A 1 95 ? -61.399 152.749 -16.509 1.00 26.52 118 GLY A N 1
ATOM 1353 C CA . GLY A 1 95 ? -60.191 153.555 -16.433 1.00 25.25 118 GLY A CA 1
ATOM 1354 C C . GLY A 1 95 ? -59.885 153.999 -15.017 1.00 25.93 118 GLY A C 1
ATOM 1355 O O . GLY A 1 95 ? -58.739 153.937 -14.569 1.00 25.44 118 GLY A O 1
ATOM 1359 N N . ILE A 1 96 ? -60.906 154.463 -14.301 1.00 27.47 119 ILE A N 1
ATOM 1360 C CA . ILE A 1 96 ? -60.727 154.864 -12.911 1.00 28.76 119 ILE A CA 1
ATOM 1361 C C . ILE A 1 96 ? -60.331 153.664 -12.060 1.00 29.52 119 ILE A C 1
ATOM 1362 O O . ILE A 1 96 ? -59.374 153.723 -11.281 1.00 29.76 119 ILE A O 1
ATOM 1378 N N . LEU A 1 97 ? -61.042 152.549 -12.219 1.00 30.27 120 LEU A N 1
ATOM 1379 C CA . LEU A 1 97 ? -60.722 151.352 -11.449 1.00 31.53 120 LEU A CA 1
ATOM 1380 C C . LEU A 1 97 ? -59.269 150.936 -11.642 1.00 30.27 120 LEU A C 1
ATOM 1381 O O . LEU A 1 97 ? -58.555 150.675 -10.668 1.00 31.40 120 LEU A O 1
ATOM 1397 N N . VAL A 1 98 ? -58.815 150.847 -12.895 1.00 28.39 121 VAL A N 1
ATOM 1398 C CA . VAL A 1 98 ? -57.452 150.384 -13.128 1.00 27.68 121 VAL A CA 1
ATOM 1399 C C . VAL A 1 98 ? -56.453 151.384 -12.566 1.00 27.31 121 VAL A C 1
ATOM 1400 O O . VAL A 1 98 ? -55.368 150.997 -12.119 1.00 27.85 121 VAL A O 1
ATOM 1413 N N . ASN A 1 99 ? -56.800 152.674 -12.559 1.00 26.83 122 ASN A N 1
ATOM 1414 C CA . ASN A 1 99 ? -55.943 153.678 -11.950 1.00 26.98 122 ASN A CA 1
ATOM 1415 C C . ASN A 1 99 ? -56.053 153.718 -10.434 1.00 29.17 122 ASN A C 1
ATOM 1416 O O . ASN A 1 99 ? -55.180 154.301 -9.789 1.00 29.85 122 ASN A O 1
ATOM 1427 N N . LEU A 1 100 ? -57.103 153.144 -9.856 1.00 30.69 123 LEU A N 1
ATOM 1428 C CA . LEU A 1 100 ? -57.184 152.965 -8.413 1.00 33.36 123 LEU A CA 1
ATOM 1429 C C . LEU A 1 100 ? -56.811 151.557 -7.979 1.00 34.71 123 LEU A C 1
ATOM 1430 O O . LEU A 1 100 ? -56.726 151.297 -6.776 1.00 38.72 123 LEU A O 1
ATOM 1446 N N . ALA A 1 101 ? -56.570 150.648 -8.921 1.00 33.41 124 ALA A N 1
ATOM 1447 C CA . ALA A 1 101 ? -56.299 149.260 -8.577 1.00 35.12 124 ALA A CA 1
ATOM 1448 C C . ALA A 1 101 ? -54.983 149.069 -7.832 1.00 36.50 124 ALA A C 1
ATOM 1449 O O . ALA A 1 101 ? -54.771 147.995 -7.264 1.00 38.83 124 ALA A O 1
ATOM 1456 N N . TYR A 1 102 ? -54.105 150.069 -7.803 1.00 41.51 125 TYR A N 1
ATOM 1457 C CA . TYR A 1 102 ? -52.765 149.879 -7.260 1.00 40.34 125 TYR A CA 1
ATOM 1458 C C . TYR A 1 102 ? -52.567 150.493 -5.881 1.00 40.79 125 TYR A C 1
ATOM 1459 O O . TYR A 1 102 ? -51.532 150.240 -5.256 1.00 43.23 125 TYR A O 1
ATOM 1477 N N . GLU A 1 103 ? -53.526 151.275 -5.382 1.00 40.18 126 GLU A N 1
ATOM 1478 C CA . GLU A 1 103 ? -53.350 151.926 -4.087 1.00 46.19 126 GLU A CA 1
ATOM 1479 C C . GLU A 1 103 ? -52.981 150.931 -2.997 1.00 50.18 126 GLU A C 1
ATOM 1480 O O . GLU A 1 103 ? -52.470 151.337 -1.948 1.00 60.16 126 GLU A O 1
ATOM 1492 N N . ALA A 1 104 ? -53.223 149.645 -3.218 1.00 76.09 127 ALA A N 1
ATOM 1493 C CA . ALA A 1 104 ? -52.694 148.596 -2.354 1.00 82.68 127 ALA A CA 1
ATOM 1494 C C . ALA A 1 104 ? -52.895 147.266 -3.069 1.00 83.21 127 ALA A C 1
ATOM 1495 O O . ALA A 1 104 ? -53.358 147.223 -4.212 1.00 84.33 127 ALA A O 1
ATOM 1502 N N . SER A 1 105 ? -52.547 146.179 -2.387 1.00 74.76 128 SER A N 1
ATOM 1503 C CA . SER A 1 105 ? -52.598 144.855 -2.996 1.00 76.49 128 SER A CA 1
ATOM 1504 C C . SER A 1 105 ? -53.994 144.249 -2.892 1.00 79.91 128 SER A C 1
ATOM 1505 O O . SER A 1 105 ? -54.717 144.491 -1.928 1.00 85.09 128 SER A O 1
ATOM 1527 N N . THR B 2 2 ? -39.834 147.017 -2.677 1.00 14.76 132 THR B N 1
ATOM 1528 C CA . THR B 2 2 ? -38.749 147.407 -1.803 1.00 14.30 132 THR B CA 1
ATOM 1529 C C . THR B 2 2 ? -38.229 148.748 -2.271 1.00 12.97 132 THR B C 1
ATOM 1530 O O . THR B 2 2 ? -38.015 148.943 -3.464 1.00 12.36 132 THR B O 1
ATOM 1541 N N . SER B 2 3 ? -38.044 149.670 -1.330 1.00 12.77 133 SER B N 1
ATOM 1542 C CA . SER B 2 3 ? -37.421 150.959 -1.595 1.00 11.87 133 SER B CA 1
ATOM 1543 C C . SER B 2 3 ? -36.267 151.165 -0.628 1.00 11.92 133 SER B C 1
ATOM 1544 O O . SER B 2 3 ? -36.384 150.856 0.560 1.00 12.62 133 SER B O 1
ATOM 1552 N N . ILE B 2 4 ? -35.162 151.701 -1.144 1.00 11.38 134 ILE B N 1
ATOM 1553 C CA . ILE B 2 4 ? -33.957 151.950 -0.362 1.00 11.57 134 ILE B CA 1
ATOM 1554 C C . ILE B 2 4 ? -33.460 153.353 -0.672 1.00 11.24 134 ILE B C 1
ATOM 1555 O O . ILE B 2 4 ? -33.319 153.725 -1.841 1.00 10.85 134 ILE B O 1
ATOM 1571 N N . VAL B 2 5 ? -33.182 154.122 0.369 1.00 11.61 135 VAL B N 1
ATOM 1572 C CA . VAL B 2 5 ? -32.495 155.399 0.237 1.00 11.70 135 VAL B CA 1
ATOM 1573 C C . VAL B 2 5 ? -31.281 155.348 1.151 1.00 12.32 135 VAL B C 1
ATOM 1574 O O . VAL B 2 5 ? -31.361 154.840 2.273 1.00 12.75 135 VAL B O 1
ATOM 1587 N N . ALA B 2 6 ? -30.149 155.843 0.657 1.00 12.58 136 ALA B N 1
ATOM 1588 C CA . ALA B 2 6 ? -28.884 155.637 1.342 1.00 13.33 136 ALA B CA 1
ATOM 1589 C C . ALA B 2 6 ? -27.920 156.759 0.997 1.00 14.00 136 ALA B C 1
ATOM 1590 O O . ALA B 2 6 ? -28.047 157.421 -0.032 1.00 13.86 136 ALA B O 1
ATOM 1597 N N . GLN B 2 7 ? -26.939 156.947 1.873 1.00 14.95 137 GLN B N 1
ATOM 1598 C CA . GLN B 2 7 ? -25.924 157.980 1.736 1.00 16.04 137 GLN B CA 1
ATOM 1599 C C . GLN B 2 7 ? -24.555 157.321 1.793 1.00 16.90 137 GLN B C 1
ATOM 1600 O O . GLN B 2 7 ? -24.279 156.559 2.722 1.00 17.15 137 GLN B O 1
ATOM 1614 N N . ASP B 2 8 ? -23.696 157.617 0.818 1.00 17.60 138 ASP B N 1
ATOM 1615 C CA . ASP B 2 8 ? -22.337 157.102 0.888 1.00 18.81 138 ASP B CA 1
ATOM 1616 C C . ASP B 2 8 ? -21.504 157.953 1.849 1.00 20.32 138 ASP B C 1
ATOM 1617 O O . ASP B 2 8 ? -21.957 158.969 2.381 1.00 20.48 138 ASP B O 1
ATOM 1626 N N . SER B 2 9 ? -20.266 157.519 2.081 1.00 21.65 139 SER B N 1
ATOM 1627 C CA . SER B 2 9 ? -19.458 158.146 3.120 1.00 23.24 139 SER B CA 1
ATOM 1628 C C . SER B 2 9 ? -19.141 159.602 2.804 1.00 24.51 139 SER B C 1
ATOM 1629 O O . SER B 2 9 ? -18.832 160.371 3.721 1.00 25.71 139 SER B O 1
ATOM 1637 N N . GLN B 2 10 ? -19.221 160.000 1.536 1.00 24.54 140 GLN B N 1
ATOM 1638 C CA . GLN B 2 10 ? -18.942 161.371 1.144 1.00 26.18 140 GLN B CA 1
ATOM 1639 C C . GLN B 2 10 ? -20.170 162.267 1.189 1.00 25.10 140 GLN B C 1
ATOM 1640 O O . GLN B 2 10 ? -20.034 163.480 0.998 1.00 26.50 140 GLN B O 1
ATOM 1654 N N . GLY B 2 11 ? -21.353 161.707 1.440 1.00 23.03 141 GLY B N 1
ATOM 1655 C CA . GLY B 2 11 ? -22.562 162.490 1.579 1.00 22.32 141 GLY B CA 1
ATOM 1656 C C . GLY B 2 11 ? -23.513 162.437 0.404 1.00 21.02 141 GLY B C 1
ATOM 1657 O O . GLY B 2 11 ? -24.539 163.124 0.437 1.00 20.61 141 GLY B O 1
ATOM 1661 N N . ARG B 2 12 ? -23.212 161.652 -0.627 1.00 20.55 142 ARG B N 1
ATOM 1662 C CA . ARG B 2 12 ? -24.078 161.575 -1.795 1.00 19.48 142 ARG B CA 1
ATOM 1663 C C . ARG B 2 12 ? -25.263 160.663 -1.513 1.00 17.58 142 ARG B C 1
ATOM 1664 O O . ARG B 2 12 ? -25.128 159.653 -0.824 1.00 17.08 142 ARG B O 1
ATOM 1685 N N . ILE B 2 13 ? -26.427 161.026 -2.053 1.00 16.77 143 ILE B N 1
ATOM 1686 C CA . ILE B 2 13 ? -27.675 160.315 -1.799 1.00 15.29 143 ILE B CA 1
ATOM 1687 C C . ILE B 2 13 ? -28.010 159.447 -3.004 1.00 14.41 143 ILE B C 1
ATOM 1688 O O . ILE B 2 13 ? -27.961 159.911 -4.148 1.00 14.72 143 ILE B O 1
ATOM 1704 N N . TYR B 2 14 ? -28.341 158.186 -2.742 1.00 13.55 144 TYR B N 1
ATOM 1705 C CA . TYR B 2 14 ? -28.748 157.234 -3.762 1.00 12.84 144 TYR B CA 1
ATOM 1706 C C . TYR B 2 14 ? -30.086 156.635 -3.361 1.00 11.92 144 TYR B C 1
ATOM 1707 O O . TYR B 2 14 ? -30.395 156.520 -2.175 1.00 13.42 144 TYR B O 1
ATOM 1725 N N . HIS B 2 15 ? -30.866 156.234 -4.362 1.00 11.37 145 HIS B N 1
ATOM 1726 C CA . HIS B 2 15 ? -32.254 155.836 -4.161 1.00 10.78 145 HIS B CA 1
ATOM 1727 C C . HIS B 2 15 ? -32.585 154.739 -5.166 1.00 10.48 145 HIS B C 1
ATOM 1728 O O . HIS B 2 15 ? -32.333 154.905 -6.364 1.00 10.56 145 HIS B O 1
ATOM 1742 N N . GLY B 2 16 ? -33.121 153.618 -4.682 1.00 10.37 146 GLY B N 1
ATOM 1743 C CA . GLY B 2 16 ? -33.471 152.512 -5.550 1.00 10.34 146 GLY B CA 1
ATOM 1744 C C . GLY B 2 16 ? -34.749 151.839 -5.088 1.00 10.37 146 GLY B C 1
ATOM 1745 O O . GLY B 2 16 ? -35.127 151.921 -3.917 1.00 10.53 146 GLY B O 1
ATOM 1749 N N . ARG B 2 17 ? -35.411 151.155 -6.021 1.00 10.45 147 ARG B N 1
ATOM 1750 C CA A ARG B 2 17 ? -36.641 150.455 -5.673 0.70 10.82 147 ARG B CA 1
ATOM 1751 C CA B ARG B 2 17 ? -36.653 150.471 -5.685 0.30 10.81 147 ARG B CA 1
ATOM 1752 C C . ARG B 2 17 ? -36.918 149.332 -6.660 1.00 11.26 147 ARG B C 1
ATOM 1753 O O . ARG B 2 17 ? -36.544 149.402 -7.835 1.00 11.13 147 ARG B O 1
ATOM 1794 N N . ASN B 2 18 ? -37.581 148.297 -6.150 1.00 12.03 148 ASN B N 1
ATOM 1795 C CA . ASN B 2 18 ? -38.202 147.246 -6.938 1.00 12.80 148 ASN B CA 1
ATOM 1796 C C . ASN B 2 18 ? -39.708 147.417 -6.838 1.00 13.22 148 ASN B C 1
ATOM 1797 O O . ASN B 2 18 ? -40.236 147.673 -5.753 1.00 13.48 148 ASN B O 1
ATOM 1808 N N . LEU B 2 19 ? -40.398 147.303 -7.967 1.00 13.47 149 LEU B N 1
ATOM 1809 C CA . LEU B 2 19 ? -41.855 147.333 -7.988 1.00 14.20 149 LEU B CA 1
ATOM 1810 C C . LEU B 2 19 ? -42.337 145.914 -8.242 1.00 15.66 149 LEU B C 1
ATOM 1811 O O . LEU B 2 19 ? -42.095 145.356 -9.315 1.00 15.93 149 LEU B O 1
ATOM 1827 N N . ASP B 2 20 ? -43.008 145.337 -7.247 1.00 16.84 150 ASP B N 1
ATOM 1828 C CA . ASP B 2 20 ? -43.523 143.978 -7.314 1.00 18.66 150 ASP B CA 1
ATOM 1829 C C . ASP B 2 20 ? -45.034 144.003 -7.483 1.00 19.90 150 ASP B C 1
ATOM 1830 O O . ASP B 2 20 ? -45.735 144.766 -6.811 1.00 19.91 150 ASP B O 1
ATOM 1839 N N . TYR B 2 21 ? -45.533 143.127 -8.345 1.00 22.03 151 TYR B N 1
ATOM 1840 C CA . TYR B 2 21 ? -46.934 143.094 -8.596 1.00 23.30 151 TYR B CA 1
ATOM 1841 C C . TYR B 2 21 ? -47.336 141.687 -9.012 1.00 31.10 151 TYR B C 1
ATOM 1842 O O . TYR B 2 21 ? -46.705 141.125 -9.922 1.00 30.10 151 TYR B O 1
ATOM 1860 N N . PRO B 2 22 ? -48.358 141.101 -8.388 1.00 56.25 152 PRO B N 1
ATOM 1861 C CA . PRO B 2 22 ? -48.772 139.748 -8.770 1.00 61.61 152 PRO B CA 1
ATOM 1862 C C . PRO B 2 22 ? -49.426 139.727 -10.134 1.00 59.11 152 PRO B C 1
ATOM 1863 O O . PRO B 2 22 ? -50.047 140.697 -10.569 1.00 62.55 152 PRO B O 1
ATOM 1874 N N . PHE B 2 23 ? -49.253 138.599 -10.819 1.00 63.81 153 PHE B N 1
ATOM 1875 C CA . PHE B 2 23 ? -49.749 138.425 -12.180 1.00 65.03 153 PHE B CA 1
ATOM 1876 C C . PHE B 2 23 ? -49.331 139.616 -13.048 1.00 59.83 153 PHE B C 1
ATOM 1877 O O . PHE B 2 23 ? -50.148 140.400 -13.532 1.00 63.02 153 PHE B O 1
ATOM 1894 N N . GLY B 2 24 ? -48.016 139.728 -13.229 1.00 40.18 154 GLY B N 1
ATOM 1895 C CA . GLY B 2 24 ? -47.444 140.875 -13.901 1.00 33.42 154 GLY B CA 1
ATOM 1896 C C . GLY B 2 24 ? -46.649 140.566 -15.152 1.00 33.32 154 GLY B C 1
ATOM 1897 O O . GLY B 2 24 ? -45.907 141.423 -15.641 1.00 37.62 154 GLY B O 1
ATOM 1901 N N . LYS B 2 25 ? -46.780 139.353 -15.687 1.00 43.58 155 LYS B N 1
ATOM 1902 C CA . LYS B 2 25 ? -46.203 139.061 -16.994 1.00 48.03 155 LYS B CA 1
ATOM 1903 C C . LYS B 2 25 ? -46.756 139.989 -18.069 1.00 57.23 155 LYS B C 1
ATOM 1904 O O . LYS B 2 25 ? -46.141 140.136 -19.131 1.00 62.96 155 LYS B O 1
ATOM 1923 N N . ILE B 2 26 ? -47.902 140.615 -17.811 1.00 40.16 156 ILE B N 1
ATOM 1924 C CA . ILE B 2 26 ? -48.485 141.590 -18.726 1.00 34.05 156 ILE B CA 1
ATOM 1925 C C . ILE B 2 26 ? -47.965 142.995 -18.443 1.00 29.88 156 ILE B C 1
ATOM 1926 O O . ILE B 2 26 ? -47.701 143.765 -19.369 1.00 30.16 156 ILE B O 1
ATOM 1942 N N . LEU B 2 27 ? -47.816 143.360 -17.171 1.00 23.39 157 LEU B N 1
ATOM 1943 C CA . LEU B 2 27 ? -47.357 144.704 -16.844 1.00 24.13 157 LEU B CA 1
ATOM 1944 C C . LEU B 2 27 ? -45.922 144.941 -17.294 1.00 25.08 157 LEU B C 1
ATOM 1945 O O . LEU B 2 27 ? -45.543 146.089 -17.548 1.00 20.82 157 LEU B O 1
ATOM 1961 N N . ARG B 2 28 ? -45.115 143.885 -17.412 1.00 21.88 158 ARG B N 1
ATOM 1962 C CA . ARG B 2 28 ? -43.759 144.066 -17.917 1.00 21.18 158 ARG B CA 1
ATOM 1963 C C . ARG B 2 28 ? -43.778 144.644 -19.328 1.00 20.64 158 ARG B C 1
ATOM 1964 O O . ARG B 2 28 ? -42.966 145.514 -19.660 1.00 22.00 158 ARG B O 1
ATOM 1985 N N . LYS B 2 29 ? -44.720 144.198 -20.164 1.00 21.26 159 LYS B N 1
ATOM 1986 C CA . LYS B 2 29 ? -44.834 144.718 -21.520 1.00 21.58 159 LYS B CA 1
ATOM 1987 C C . LYS B 2 29 ? -45.377 146.140 -21.565 1.00 20.59 159 LYS B C 1
ATOM 1988 O O . LYS B 2 29 ? -45.223 146.811 -22.590 1.00 20.62 159 LYS B O 1
ATOM 2007 N N . LEU B 2 30 ? -46.007 146.610 -20.491 1.00 19.96 160 LEU B N 1
ATOM 2008 C CA . LEU B 2 30 ? -46.601 147.937 -20.450 1.00 19.32 160 LEU B CA 1
ATOM 2009 C C . LEU B 2 30 ? -45.799 148.929 -19.617 1.00 17.68 160 LEU B C 1
ATOM 2010 O O . LEU B 2 30 ? -46.264 150.051 -19.405 1.00 17.25 160 LEU B O 1
ATOM 2026 N N . THR B 2 31 ? -44.604 148.560 -19.167 1.00 16.98 161 THR B N 1
ATOM 2027 C CA . THR B 2 31 ? -43.772 149.472 -18.393 1.00 15.63 161 THR B CA 1
ATOM 2028 C C . THR B 2 31 ? -43.077 150.466 -19.317 1.00 15.34 161 THR B C 1
ATOM 2029 O O . THR B 2 31 ? -42.599 150.109 -20.393 1.00 15.97 161 THR B O 1
ATOM 2040 N N . ALA B 2 32 ? -43.008 151.718 -18.877 1.00 14.61 162 ALA B N 1
ATOM 2041 C CA . ALA B 2 32 ? -42.482 152.789 -19.706 1.00 14.64 162 ALA B CA 1
ATOM 2042 C C . ALA B 2 32 ? -41.878 153.863 -18.825 1.00 13.82 162 ALA B C 1
ATOM 2043 O O . ALA B 2 32 ? -42.413 154.172 -17.757 1.00 13.36 162 ALA B O 1
ATOM 2050 N N . ASP B 2 33 ? -40.756 154.413 -19.274 1.00 13.87 163 ASP B N 1
ATOM 2051 C CA . ASP B 2 33 ? -40.199 155.621 -18.690 1.00 14.20 163 ASP B CA 1
ATOM 2052 C C . ASP B 2 33 ? -40.824 156.828 -19.375 1.00 14.19 163 ASP B C 1
ATOM 2053 O O . ASP B 2 33 ? -40.963 156.854 -20.598 1.00 15.04 163 ASP B O 1
ATOM 2062 N N . VAL B 2 34 ? -41.210 157.820 -18.582 1.00 14.00 164 VAL B N 1
ATOM 2063 C CA . VAL B 2 34 ? -41.872 159.010 -19.102 1.00 14.83 164 VAL B CA 1
ATOM 2064 C C . VAL B 2 34 ? -41.129 160.238 -18.614 1.00 15.03 164 VAL B C 1
ATOM 2065 O O . VAL B 2 34 ? -40.904 160.399 -17.411 1.00 14.41 164 VAL B O 1
ATOM 2078 N N . GLN B 2 35 ? -40.762 161.103 -19.548 1.00 16.13 165 GLN B N 1
ATOM 2079 C CA . GLN B 2 35 ? -40.248 162.424 -19.233 1.00 16.86 165 GLN B CA 1
ATOM 2080 C C . GLN B 2 35 ? -41.401 163.405 -19.382 1.00 17.74 165 GLN B C 1
ATOM 2081 O O . GLN B 2 35 ? -42.019 163.487 -20.450 1.00 18.88 165 GLN B O 1
ATOM 2095 N N . PHE B 2 36 ? -41.729 164.094 -18.298 1.00 17.67 166 PHE B N 1
ATOM 2096 C CA . PHE B 2 36 ? -42.817 165.061 -18.297 1.00 18.72 166 PHE B CA 1
ATOM 2097 C C . PHE B 2 36 ? -42.245 166.431 -18.622 1.00 20.28 166 PHE B C 1
ATOM 2098 O O . PHE B 2 36 ? -41.339 166.905 -17.934 1.00 20.37 166 PHE B O 1
ATOM 2115 N N . ILE B 2 37 ? -42.761 167.047 -19.682 1.00 21.72 167 ILE B N 1
ATOM 2116 C CA . ILE B 2 37 ? -42.165 168.242 -20.266 1.00 23.59 167 ILE B CA 1
ATOM 2117 C C . ILE B 2 37 ? -42.942 169.465 -19.810 1.00 24.96 167 ILE B C 1
ATOM 2118 O O . ILE B 2 37 ? -44.176 169.478 -19.850 1.00 25.16 167 ILE B O 1
ATOM 2134 N N . LYS B 2 38 ? -42.215 170.493 -19.382 1.00 26.15 168 LYS B N 1
ATOM 2135 C CA . LYS B 2 38 ? -42.778 171.811 -19.127 1.00 28.07 168 LYS B CA 1
ATOM 2136 C C . LYS B 2 38 ? -41.868 172.846 -19.765 1.00 30.29 168 LYS B C 1
ATOM 2137 O O . LYS B 2 38 ? -40.656 172.838 -19.528 1.00 30.25 168 LYS B O 1
ATOM 2156 N N . ASN B 2 39 ? -42.454 173.729 -20.569 1.00 32.44 169 ASN B N 1
ATOM 2157 C CA . ASN B 2 39 ? -41.714 174.818 -21.194 1.00 35.08 169 ASN B CA 1
ATOM 2158 C C . ASN B 2 39 ? -40.515 174.270 -21.966 1.00 34.94 169 ASN B C 1
ATOM 2159 O O . ASN B 2 39 ? -39.390 174.758 -21.852 1.00 36.16 169 ASN B O 1
ATOM 2170 N N . GLY B 2 40 ? -40.766 173.218 -22.744 1.00 33.62 170 GLY B N 1
ATOM 2171 C CA . GLY B 2 40 ? -39.744 172.607 -23.569 1.00 33.64 170 GLY B CA 1
ATOM 2172 C C . GLY B 2 40 ? -38.622 171.935 -22.815 1.00 32.13 170 GLY B C 1
ATOM 2173 O O . GLY B 2 40 ? -37.621 171.566 -23.435 1.00 32.61 170 GLY B O 1
ATOM 2177 N N . GLN B 2 41 ? -38.762 171.759 -21.502 1.00 30.53 171 GLN B N 1
ATOM 2178 C CA . GLN B 2 41 ? -37.738 171.165 -20.655 1.00 29.20 171 GLN B CA 1
ATOM 2179 C C . GLN B 2 41 ? -38.284 169.926 -19.961 1.00 26.42 171 GLN B C 1
ATOM 2180 O O . GLN B 2 41 ? -39.485 169.816 -19.704 1.00 25.69 171 GLN B O 1
ATOM 2194 N N . ILE B 2 42 ? -37.385 169.000 -19.644 1.00 26.55 172 ILE B N 1
ATOM 2195 C CA . ILE B 2 42 ? -37.738 167.853 -18.815 1.00 24.94 172 ILE B CA 1
ATOM 2196 C C . ILE B 2 42 ? -37.948 168.355 -17.388 1.00 22.80 172 ILE B C 1
ATOM 2197 O O . ILE B 2 42 ? -36.994 168.735 -16.707 1.00 26.10 172 ILE B O 1
ATOM 2213 N N . ALA B 2 43 ? -39.202 168.361 -16.934 1.00 21.79 173 ALA B N 1
ATOM 2214 C CA . ALA B 2 43 ? -39.512 168.812 -15.583 1.00 21.62 173 ALA B CA 1
ATOM 2215 C C . ALA B 2 43 ? -39.284 167.707 -14.558 1.00 19.69 173 ALA B C 1
ATOM 2216 O O . ALA B 2 43 ? -38.773 167.966 -13.465 1.00 19.63 173 ALA B O 1
ATOM 2223 N N . PHE B 2 44 ? -39.677 166.482 -14.883 1.00 18.32 174 PHE B N 1
ATOM 2224 C CA . PHE B 2 44 ? -39.418 165.340 -14.025 1.00 16.73 174 PHE B CA 1
ATOM 2225 C C . PHE B 2 44 ? -39.571 164.077 -14.855 1.00 15.83 174 PHE B C 1
ATOM 2226 O O . PHE B 2 44 ? -40.160 164.091 -15.938 1.00 16.33 174 PHE B O 1
ATOM 2243 N N . THR B 2 45 ? -39.011 162.992 -14.339 1.00 14.70 175 THR B N 1
ATOM 2244 C CA . THR B 2 45 ? -38.989 161.707 -15.013 1.00 14.01 175 THR B CA 1
ATOM 2245 C C . THR B 2 45 ? -39.576 160.662 -14.082 1.00 12.96 175 THR B C 1
ATOM 2246 O O . THR B 2 45 ? -39.301 160.670 -12.879 1.00 12.55 175 THR B O 1
ATOM 2257 N N . GLY B 2 46 ? -40.378 159.758 -14.640 1.00 12.75 176 GLY B N 1
ATOM 2258 C CA . GLY B 2 46 ? -40.967 158.694 -13.856 1.00 12.11 176 GLY B CA 1
ATOM 2259 C C . GLY B 2 46 ? -41.009 157.400 -14.642 1.00 11.98 176 GLY B C 1
ATOM 2260 O O . GLY B 2 46 ? -40.685 157.353 -15.828 1.00 12.38 176 GLY B O 1
ATOM 2264 N N . THR B 2 47 ? -41.413 156.347 -13.948 1.00 11.64 177 THR B N 1
ATOM 2265 C CA . THR B 2 47 ? -41.673 155.052 -14.555 1.00 11.81 177 THR B CA 1
ATOM 2266 C C . THR B 2 47 ? -43.099 154.651 -14.212 1.00 13.49 177 THR B C 1
ATOM 2267 O O . THR B 2 47 ? -43.529 154.804 -13.067 1.00 12.18 177 THR B O 1
ATOM 2278 N N . THR B 2 48 ? -43.837 154.155 -15.206 1.00 12.91 178 THR B N 1
ATOM 2279 C CA . THR B 2 48 ? -45.246 153.854 -15.021 1.00 13.68 178 THR B CA 1
ATOM 2280 C C . THR B 2 48 ? -45.665 152.740 -15.976 1.00 14.45 178 THR B C 1
ATOM 2281 O O . THR B 2 48 ? -44.846 152.163 -16.697 1.00 14.35 178 THR B O 1
ATOM 2292 N N . PHE B 2 49 ? -46.957 152.429 -15.952 1.00 15.46 179 PHE B N 1
ATOM 2293 C CA . PHE B 2 49 ? -47.580 151.519 -16.901 1.00 16.56 179 PHE B CA 1
ATOM 2294 C C . PHE B 2 49 ? -48.508 152.299 -17.820 1.00 17.35 179 PHE B C 1
ATOM 2295 O O . PHE B 2 49 ? -49.160 153.254 -17.390 1.00 17.51 179 PHE B O 1
ATOM 2312 N N . VAL B 2 50 ? -48.568 151.875 -19.082 1.00 18.04 180 VAL B N 1
ATOM 2313 C CA . VAL B 2 50 ? -49.436 152.520 -20.056 1.00 19.01 180 VAL B CA 1
ATOM 2314 C C . VAL B 2 50 ? -50.863 152.511 -19.547 1.00 20.17 180 VAL B C 1
ATOM 2315 O O . VAL B 2 50 ? -51.399 151.463 -19.176 1.00 21.03 180 VAL B O 1
ATOM 2328 N N . GLY B 2 51 ? -51.493 153.679 -19.549 1.00 20.50 181 GLY B N 1
ATOM 2329 C CA . GLY B 2 51 ? -52.854 153.826 -19.082 1.00 21.85 181 GLY B CA 1
ATOM 2330 C C . GLY B 2 51 ? -52.962 154.251 -17.637 1.00 21.47 181 GLY B C 1
ATOM 2331 O O . GLY B 2 51 ? -54.056 154.604 -17.190 1.00 22.72 181 GLY B O 1
ATOM 2335 N N . TYR B 2 52 ? -51.855 154.213 -16.903 1.00 19.98 182 TYR B N 1
ATOM 2336 C CA . TYR B 2 52 ? -51.798 154.645 -15.516 1.00 19.58 182 TYR B CA 1
ATOM 2337 C C . TYR B 2 52 ? -51.212 156.048 -15.487 1.00 18.76 182 TYR B C 1
ATOM 2338 O O . TYR B 2 52 ? -50.107 156.265 -15.987 1.00 17.68 182 TYR B O 1
ATOM 2356 N N . VAL B 2 53 ? -51.949 157.001 -14.913 1.00 19.53 183 VAL B N 1
ATOM 2357 C CA . VAL B 2 53 ? -51.532 158.397 -15.001 1.00 19.23 183 VAL B CA 1
ATOM 2358 C C . VAL B 2 53 ? -50.739 158.882 -13.788 1.00 18.34 183 VAL B C 1
ATOM 2359 O O . VAL B 2 53 ? -50.066 159.916 -13.880 1.00 17.96 183 VAL B O 1
ATOM 2372 N N . GLY B 2 54 ? -50.790 158.175 -12.663 1.00 18.21 184 GLY B N 1
ATOM 2373 C CA . GLY B 2 54 ? -49.944 158.503 -11.536 1.00 17.37 184 GLY B CA 1
ATOM 2374 C C . GLY B 2 54 ? -48.552 157.909 -11.678 1.00 15.87 184 GLY B C 1
ATOM 2375 O O . GLY B 2 54 ? -48.233 157.206 -12.634 1.00 15.50 184 GLY B O 1
ATOM 2379 N N . LEU B 2 55 ? -47.704 158.206 -10.694 1.00 15.18 185 LEU B N 1
ATOM 2380 C CA . LEU B 2 55 ? -46.330 157.721 -10.673 1.00 13.95 185 LEU B CA 1
ATOM 2381 C C . LEU B 2 55 ? -46.010 157.115 -9.316 1.00 13.69 185 LEU B C 1
ATOM 2382 O O . LEU B 2 55 ? -46.211 157.756 -8.281 1.00 14.08 185 LEU B O 1
ATOM 2398 N N . TRP B 2 56 ? -45.503 155.886 -9.329 1.00 13.22 186 TRP B N 1
ATOM 2399 C CA . TRP B 2 56 ? -44.981 155.249 -8.130 1.00 12.99 186 TRP B CA 1
ATOM 2400 C C . TRP B 2 56 ? -43.483 155.433 -7.973 1.00 12.00 186 TRP B C 1
ATOM 2401 O O . TRP B 2 56 ? -42.953 155.131 -6.901 1.00 11.85 186 TRP B O 1
ATOM 2422 N N . THR B 2 57 ? -42.812 155.944 -9.004 1.00 11.54 187 THR B N 1
ATOM 2423 C CA . THR B 2 57 ? -41.361 156.075 -9.061 1.00 10.89 187 THR B CA 1
ATOM 2424 C C . THR B 2 57 ? -41.039 157.300 -9.901 1.00 10.99 187 THR B C 1
ATOM 2425 O O . THR B 2 57 ? -41.583 157.436 -10.997 1.00 11.29 187 THR B O 1
ATOM 2436 N N . GLY B 2 58 ? -40.172 158.179 -9.413 1.00 10.95 188 GLY B N 1
ATOM 2437 C CA . GLY B 2 58 ? -39.783 159.321 -10.227 1.00 11.36 188 GLY B CA 1
ATOM 2438 C C . GLY B 2 58 ? -38.747 160.197 -9.556 1.00 11.58 188 GLY B C 1
ATOM 2439 O O . GLY B 2 58 ? -38.411 160.025 -8.378 1.00 11.38 188 GLY B O 1
ATOM 2443 N N . GLN B 2 59 ? -38.245 161.156 -10.340 1.00 12.22 189 GLN B N 1
ATOM 2444 C CA . GLN B 2 59 ? -37.225 162.089 -9.883 1.00 14.71 189 GLN B CA 1
ATOM 2445 C C . GLN B 2 59 ? -37.508 163.486 -10.415 1.00 14.02 189 GLN B C 1
ATOM 2446 O O . GLN B 2 59 ? -37.964 163.652 -11.550 1.00 14.39 189 GLN B O 1
ATOM 2460 N N . SER B 2 60 ? -37.249 164.480 -9.570 1.00 14.80 190 SER B N 1
ATOM 2461 C CA . SER B 2 60 ? -37.186 165.871 -9.977 1.00 16.32 190 SER B CA 1
ATOM 2462 C C . SER B 2 60 ? -35.714 166.245 -10.060 1.00 17.10 190 SER B C 1
ATOM 2463 O O . SER B 2 60 ? -35.039 166.290 -9.019 1.00 17.14 190 SER B O 1
ATOM 2471 N N . PRO B 2 61 ? -35.170 166.498 -11.246 1.00 17.92 191 PRO B N 1
ATOM 2472 C CA . PRO B 2 61 ? -33.709 166.586 -11.384 1.00 18.72 191 PRO B CA 1
ATOM 2473 C C . PRO B 2 61 ? -33.114 167.679 -10.509 1.00 20.14 191 PRO B C 1
ATOM 2474 O O . PRO B 2 61 ? -33.604 168.807 -10.476 1.00 21.43 191 PRO B O 1
ATOM 2485 N N . HIS B 2 62 ? -32.050 167.321 -9.789 1.00 20.06 192 HIS B N 1
ATOM 2486 C CA . HIS B 2 62 ? -31.324 168.226 -8.904 1.00 21.51 192 HIS B CA 1
ATOM 2487 C C . HIS B 2 62 ? -32.138 168.633 -7.686 1.00 21.28 192 HIS B C 1
ATOM 2488 O O . HIS B 2 62 ? -31.801 169.607 -7.022 1.00 22.81 192 HIS B O 1
ATOM 2502 N N . LYS B 2 63 ? -33.209 167.912 -7.377 1.00 19.65 193 LYS B N 1
ATOM 2503 C CA . LYS B 2 63 ? -34.050 168.273 -6.248 1.00 19.66 193 LYS B CA 1
ATOM 2504 C C . LYS B 2 63 ? -34.330 167.064 -5.371 1.00 17.97 193 LYS B C 1
ATOM 2505 O O . LYS B 2 63 ? -33.874 167.014 -4.225 1.00 18.11 193 LYS B O 1
ATOM 2524 N N . PHE B 2 64 ? -35.067 166.079 -5.878 1.00 16.59 194 PHE B N 1
ATOM 2525 C CA . PHE B 2 64 ? -35.393 164.927 -5.049 1.00 15.31 194 PHE B CA 1
ATOM 2526 C C . PHE B 2 64 ? -35.833 163.755 -5.915 1.00 14.08 194 PHE B C 1
ATOM 2527 O O . PHE B 2 64 ? -36.123 163.897 -7.107 1.00 14.17 194 PHE B O 1
ATOM 2544 N N . THR B 2 65 ? -35.871 162.587 -5.276 1.00 13.13 195 THR B N 1
ATOM 2545 C CA . THR B 2 65 ? -36.365 161.346 -5.847 1.00 12.16 195 THR B CA 1
ATOM 2546 C C . THR B 2 65 ? -37.442 160.786 -4.924 1.00 11.91 195 THR B C 1
ATOM 2547 O O . THR B 2 65 ? -37.361 160.939 -3.704 1.00 12.21 195 THR B O 1
ATOM 2558 N N . ILE B 2 66 ? -38.443 160.125 -5.508 1.00 11.57 196 ILE B N 1
ATOM 2559 C CA . ILE B 2 66 ? -39.558 159.561 -4.750 1.00 11.67 196 ILE B CA 1
ATOM 2560 C C . ILE B 2 66 ? -39.867 158.150 -5.233 1.00 11.16 196 ILE B C 1
ATOM 2561 O O . ILE B 2 66 ? -39.905 157.883 -6.436 1.00 10.90 196 ILE B O 1
ATOM 2577 N N . SER B 2 67 ? -40.155 157.261 -4.285 1.00 11.26 197 SER B N 1
ATOM 2578 C CA . SER B 2 67 ? -40.801 155.997 -4.583 1.00 11.28 197 SER B CA 1
ATOM 2579 C C . SER B 2 67 ? -41.845 155.713 -3.511 1.00 12.13 197 SER B C 1
ATOM 2580 O O . SER B 2 67 ? -41.701 156.122 -2.361 1.00 12.52 197 SER B O 1
ATOM 2588 N N . GLY B 2 68 ? -42.909 155.022 -3.905 1.00 12.66 198 GLY B N 1
ATOM 2589 C CA . GLY B 2 68 ? -43.922 154.568 -2.973 1.00 13.82 198 GLY B CA 1
ATOM 2590 C C . GLY B 2 68 ? -44.006 153.053 -2.914 1.00 14.22 198 GLY B C 1
ATOM 2591 O O . GLY B 2 68 ? -43.813 152.367 -3.916 1.00 13.84 198 GLY B O 1
ATOM 2595 N N . ASP B 2 69 ? -44.293 152.540 -1.717 1.00 15.23 199 ASP B N 1
ATOM 2596 C CA . ASP B 2 69 ? -44.539 151.126 -1.468 1.00 16.16 199 ASP B CA 1
ATOM 2597 C C . ASP B 2 69 ? -45.925 150.981 -0.863 1.00 17.99 199 ASP B C 1
ATOM 2598 O O . ASP B 2 69 ? -46.341 151.807 -0.045 1.00 18.59 199 ASP B O 1
ATOM 2607 N N . GLU B 2 70 ? -46.628 149.918 -1.236 1.00 19.12 200 GLU B N 1
ATOM 2608 C CA . GLU B 2 70 ? -47.974 149.711 -0.721 1.00 21.23 200 GLU B CA 1
ATOM 2609 C C . GLU B 2 70 ? -47.947 149.411 0.775 1.00 22.54 200 GLU B C 1
ATOM 2610 O O . GLU B 2 70 ? -47.052 148.728 1.276 1.00 22.30 200 GLU B O 1
ATOM 2622 N N . ARG B 2 71 ? -48.950 149.927 1.483 1.00 24.13 201 ARG B N 1
ATOM 2623 C CA . ARG B 2 71 ? -49.125 149.707 2.916 1.00 25.86 201 ARG B CA 1
ATOM 2624 C C . ARG B 2 71 ? -50.547 149.212 3.129 1.00 28.61 201 ARG B C 1
ATOM 2625 O O . ARG B 2 71 ? -51.504 149.883 2.734 1.00 29.27 201 ARG B O 1
ATOM 2646 N N . ASP B 2 72 ? -50.691 148.042 3.742 1.00 31.37 202 ASP B N 1
ATOM 2647 C CA A ASP B 2 72 ? -51.986 147.380 3.863 0.34 41.09 202 ASP B CA 1
ATOM 264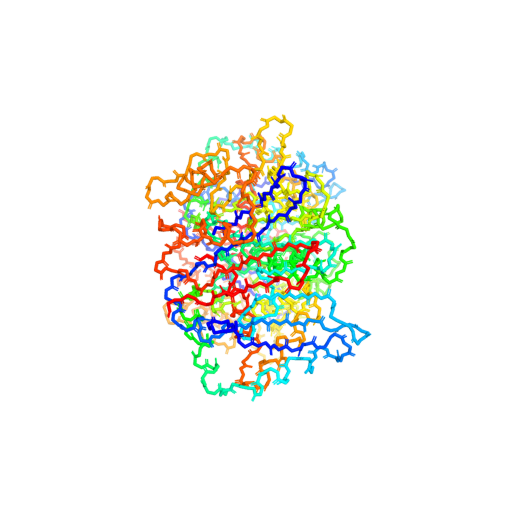8 C CA B ASP B 2 72 ? -51.991 147.389 3.862 0.66 41.59 202 ASP B CA 1
ATOM 2649 C C . ASP B 2 72 ? -52.189 146.910 5.293 1.00 50.47 202 ASP B C 1
ATOM 2650 O O . ASP B 2 72 ? -51.513 145.980 5.744 1.00 58.37 202 ASP B O 1
ATOM 2667 N N . LYS B 2 73 ? -53.121 147.547 5.998 1.00 65.41 203 LYS B N 1
ATOM 2668 C CA . LYS B 2 73 ? -53.598 147.071 7.286 1.00 69.30 203 LYS B CA 1
ATOM 2669 C C . LYS B 2 73 ? -54.876 146.259 7.138 1.00 72.93 203 LYS B C 1
ATOM 2670 O O . LYS B 2 73 ? -55.570 146.007 8.129 1.00 75.28 203 LYS B O 1
ATOM 2689 N N . GLY B 2 74 ? -55.185 145.833 5.918 1.00 79.29 204 GLY B N 1
ATOM 2690 C CA . GLY B 2 74 ? -56.420 145.142 5.623 1.00 83.84 204 GLY B CA 1
ATOM 2691 C C . GLY B 2 74 ? -57.508 146.090 5.151 1.00 85.95 204 GLY B C 1
ATOM 2692 O O . GLY B 2 74 ? -57.469 147.299 5.376 1.00 85.16 204 GLY B O 1
ATOM 2696 N N . TRP B 2 75 ? -58.491 145.513 4.463 1.00 80.80 205 TRP B N 1
ATOM 2697 C CA . TRP B 2 75 ? -59.676 146.247 4.026 1.00 74.79 205 TRP B CA 1
ATOM 2698 C C . TRP B 2 75 ? -59.312 147.521 3.267 1.00 71.51 205 TRP B C 1
ATOM 2699 O O . TRP B 2 75 ? -59.988 148.546 3.381 1.00 66.20 205 TRP B O 1
ATOM 2720 N N . TRP B 2 76 ? -58.236 147.467 2.480 1.00 103.30 206 TRP B N 1
ATOM 2721 C CA . TRP B 2 76 ? -57.845 148.645 1.714 1.00 104.64 206 TRP B CA 1
ATOM 2722 C C . TRP B 2 76 ? -59.015 149.170 0.896 1.00 105.65 206 TRP B C 1
ATOM 2723 O O . TRP B 2 76 ? -59.483 150.295 1.107 1.00 107.12 206 TRP B O 1
ATOM 2744 N N . TRP B 2 77 ? -59.488 148.367 -0.061 1.00 64.49 207 TRP B N 1
ATOM 2745 C CA . TRP B 2 77 ? -60.532 148.832 -0.968 1.00 61.56 207 TRP B CA 1
ATOM 2746 C C . TRP B 2 77 ? -61.689 149.431 -0.188 1.00 63.57 207 TRP B C 1
ATOM 2747 O O . TRP B 2 77 ? -62.120 150.555 -0.465 1.00 56.65 207 TRP B O 1
ATOM 2768 N N . GLU B 2 78 ? -62.185 148.700 0.814 1.00 75.60 208 GLU B N 1
ATOM 2769 C CA . GLU B 2 78 ? -63.242 149.223 1.673 1.00 77.27 208 GLU B CA 1
ATOM 2770 C C . GLU B 2 78 ? -62.892 150.613 2.191 1.00 76.13 208 GLU B C 1
ATOM 2771 O O . GLU B 2 78 ? -63.688 151.553 2.073 1.00 71.84 208 GLU B O 1
ATOM 2783 N N . ASN B 2 79 ? -61.692 150.762 2.764 1.00 67.27 209 ASN B N 1
ATOM 2784 C CA . ASN B 2 79 ? -61.295 152.043 3.341 1.00 67.41 209 ASN B CA 1
ATOM 2785 C C . ASN B 2 79 ? -61.057 153.103 2.277 1.00 65.90 209 ASN B C 1
ATOM 2786 O O . ASN B 2 79 ? -61.228 154.297 2.552 1.00 63.63 209 ASN B O 1
ATOM 2797 N N . MET B 2 80 ? -60.657 152.703 1.069 1.00 59.74 210 MET B N 1
ATOM 2798 C CA . MET B 2 80 ? -60.399 153.694 0.032 1.00 58.84 210 MET B CA 1
ATOM 2799 C C . MET B 2 80 ? -61.685 154.200 -0.616 1.00 59.10 210 MET B C 1
ATOM 2800 O O . MET B 2 80 ? -61.743 155.366 -1.022 1.00 59.53 210 MET B O 1
ATOM 2814 N N . ILE B 2 81 ? -62.722 153.366 -0.724 1.00 77.28 211 ILE B N 1
ATOM 2815 C CA . ILE B 2 81 ? -64.027 153.895 -1.117 1.00 83.71 211 ILE B CA 1
ATOM 2816 C C . ILE B 2 81 ? -64.449 154.981 -0.139 1.00 88.82 211 ILE B C 1
ATOM 2817 O O . ILE B 2 81 ? -64.892 156.067 -0.534 1.00 90.26 211 ILE B O 1
ATOM 2833 N N . ALA B 2 82 ? -64.300 154.703 1.158 1.00 77.33 212 ALA B N 1
ATOM 2834 C CA . ALA B 2 82 ? -64.653 155.679 2.182 1.00 79.38 212 ALA B CA 1
ATOM 2835 C C . ALA B 2 82 ? -63.772 156.918 2.096 1.00 73.68 212 ALA B C 1
ATOM 2836 O O . ALA B 2 82 ? -64.258 158.047 2.227 1.00 75.94 212 ALA B O 1
ATOM 2843 N N . ALA B 2 83 ? -62.474 156.728 1.870 1.00 73.48 213 ALA B N 1
ATOM 2844 C CA . ALA B 2 83 ? -61.534 157.840 1.961 1.00 79.36 213 ALA B CA 1
ATOM 2845 C C . ALA B 2 83 ? -61.585 158.750 0.739 1.00 76.60 213 ALA B C 1
ATOM 2846 O O . ALA B 2 83 ? -61.332 159.955 0.859 1.00 70.42 213 ALA B O 1
ATOM 2853 N N . LEU B 2 84 ? -61.903 158.199 -0.434 1.00 78.16 214 LEU B N 1
ATOM 2854 C CA . LEU B 2 84 ? -61.930 159.000 -1.654 1.00 78.18 214 LEU B CA 1
ATOM 2855 C C . LEU B 2 84 ? -62.789 160.242 -1.477 1.00 78.25 214 LEU B C 1
ATOM 2856 O O . LEU B 2 84 ? -62.335 161.370 -1.699 1.00 73.28 214 LEU B O 1
ATOM 2872 N N . SER B 2 85 ? -64.031 160.047 -1.047 1.00 112.21 215 SER B N 1
ATOM 2873 C CA . SER B 2 85 ? -65.105 160.997 -1.300 1.00 117.76 215 SER B CA 1
ATOM 2874 C C . SER B 2 85 ? -65.026 162.241 -0.424 1.00 121.30 215 SER B C 1
ATOM 2875 O O . SER B 2 85 ? -66.055 162.864 -0.142 1.00 125.11 215 SER B O 1
ATOM 2883 N N . LEU B 2 86 ? -63.818 162.626 -0.001 1.00 86.15 216 LEU B N 1
ATOM 2884 C CA . LEU B 2 86 ? -63.641 163.810 0.831 1.00 81.74 216 LEU B CA 1
ATOM 2885 C C . LEU B 2 86 ? -62.541 164.724 0.298 1.00 73.30 216 LEU B C 1
ATOM 2886 O O . LEU B 2 86 ? -62.019 165.561 1.041 1.00 70.28 216 LEU B O 1
ATOM 2902 N N . GLY B 2 87 ? -62.178 164.590 -0.972 1.00 66.99 217 GLY B N 1
ATOM 2903 C CA . GLY B 2 87 ? -61.158 165.444 -1.541 1.00 65.30 217 GLY B CA 1
ATOM 2904 C C . GLY B 2 87 ? -59.747 165.003 -1.243 1.00 68.85 217 GLY B C 1
ATOM 2905 O O . GLY B 2 87 ? -58.821 165.815 -1.328 1.00 71.14 217 GLY B O 1
ATOM 2909 N N . HIS B 2 88 ? -59.555 163.738 -0.889 1.00 45.91 218 HIS B N 1
ATOM 2910 C CA . HIS B 2 88 ? -58.236 163.194 -0.617 1.00 33.17 218 HIS B CA 1
ATOM 2911 C C . HIS B 2 88 ? -57.596 162.685 -1.905 1.00 31.24 218 HIS B C 1
ATOM 2912 O O . HIS B 2 88 ? -58.267 162.415 -2.900 1.00 32.16 218 HIS B O 1
ATOM 2926 N N . SER B 2 89 ? -56.283 162.542 -1.865 1.00 28.59 219 SER B N 1
ATOM 2927 C CA . SER B 2 89 ? -55.569 162.311 -3.107 1.00 26.99 219 SER B CA 1
ATOM 2928 C C . SER B 2 89 ? -55.201 160.844 -3.279 1.00 25.37 219 SER B C 1
ATOM 2929 O O . SER B 2 89 ? -54.836 160.177 -2.305 1.00 24.53 219 SER B O 1
ATOM 2937 N N . PRO B 2 90 ? -55.273 160.318 -4.503 1.00 25.11 220 PRO B N 1
ATOM 2938 C CA . PRO B 2 90 ? -54.658 159.018 -4.773 1.00 23.43 220 PRO B CA 1
ATOM 2939 C C . PRO B 2 90 ? -53.160 159.069 -4.525 1.00 21.14 220 PRO B C 1
ATOM 2940 O O . PRO B 2 90 ? -52.508 160.095 -4.727 1.00 20.74 220 PRO B O 1
ATOM 2951 N N . ILE B 2 91 ? -52.620 157.926 -4.103 1.00 19.89 221 ILE B N 1
ATOM 2952 C CA . ILE B 2 91 ? -51.231 157.845 -3.659 1.00 18.00 221 ILE B CA 1
ATOM 2953 C C . ILE B 2 91 ? -50.283 158.329 -4.746 1.00 18.12 221 ILE B C 1
ATOM 2954 O O . ILE B 2 91 ? -49.417 159.183 -4.514 1.00 16.38 221 ILE B O 1
ATOM 2970 N N . SER B 2 92 ? -50.402 157.754 -5.938 1.00 16.94 222 SER B N 1
ATOM 2971 C CA . SER B 2 92 ? -49.431 158.001 -6.991 1.00 16.05 222 SER B CA 1
ATOM 2972 C C . SER B 2 92 ? -49.689 159.313 -7.703 1.00 17.11 222 SER B C 1
ATOM 2973 O O . SER B 2 92 ? -48.796 159.828 -8.387 1.00 16.62 222 SER B O 1
ATOM 2981 N N . TRP B 2 93 ? -50.894 159.856 -7.564 1.00 18.80 223 TRP B N 1
ATOM 2982 C CA . TRP B 2 93 ? -51.157 161.194 -8.064 1.00 20.10 223 TRP B CA 1
ATOM 2983 C C . TRP B 2 93 ? -50.439 162.232 -7.220 1.00 19.80 223 TRP B C 1
ATOM 2984 O O . TRP B 2 93 ? -49.934 163.228 -7.749 1.00 20.18 223 TRP B O 1
ATOM 3005 N N . LEU B 2 94 ? -50.380 162.014 -5.902 1.00 19.35 224 LEU B N 1
ATOM 3006 C CA . LEU B 2 94 ? -49.630 162.921 -5.044 1.00 19.16 224 LEU B CA 1
ATOM 3007 C C . LEU B 2 94 ? -48.147 162.888 -5.385 1.00 17.64 224 LEU B C 1
ATOM 3008 O O . LEU B 2 94 ? -47.487 163.930 -5.409 1.00 17.99 224 LEU B O 1
ATOM 3024 N N . ILE B 2 95 ? -47.603 161.702 -5.657 1.00 16.21 225 ILE B N 1
ATOM 3025 C CA . ILE B 2 95 ? -46.202 161.623 -6.059 1.00 15.03 225 ILE B CA 1
ATOM 3026 C C . ILE B 2 95 ? -45.975 162.454 -7.313 1.00 15.75 225 ILE B C 1
ATOM 3027 O O . ILE B 2 95 ? -45.035 163.250 -7.389 1.00 15.84 225 ILE B O 1
ATOM 3043 N N . ARG B 2 96 ? -46.829 162.273 -8.321 1.00 16.53 226 ARG B N 1
ATOM 3044 C CA . ARG B 2 96 ? -46.665 163.008 -9.569 1.00 17.48 226 ARG B CA 1
ATOM 3045 C C . ARG B 2 96 ? -46.801 164.506 -9.341 1.00 18.94 226 ARG B C 1
ATOM 3046 O O . ARG B 2 96 ? -46.002 165.299 -9.849 1.00 19.41 226 ARG B O 1
ATOM 3067 N N . LYS B 2 97 ? -47.814 164.909 -8.579 1.00 19.94 227 LYS B N 1
ATOM 3068 C CA . LYS B 2 97 ? -48.001 166.323 -8.270 1.00 21.58 227 LYS B CA 1
ATOM 3069 C C . LYS B 2 97 ? -46.793 166.890 -7.529 1.00 21.04 227 LYS B C 1
ATOM 3070 O O . LYS B 2 97 ? -46.361 168.015 -7.802 1.00 22.23 227 LYS B O 1
ATOM 3089 N N . THR B 2 98 ? -46.219 166.117 -6.606 1.00 19.46 228 THR B N 1
ATOM 3090 C CA . THR B 2 98 ? -45.057 166.588 -5.856 1.00 19.11 228 THR B CA 1
ATOM 3091 C C . THR B 2 98 ? -43.848 166.776 -6.771 1.00 18.84 228 THR B C 1
ATOM 3092 O O . THR B 2 98 ? -43.148 167.793 -6.693 1.00 19.82 228 THR B O 1
ATOM 3103 N N . LEU B 2 99 ? -43.587 165.804 -7.645 1.00 17.77 229 LEU B N 1
ATOM 3104 C CA . LEU B 2 99 ? -42.501 165.940 -8.608 1.00 17.78 229 LEU B CA 1
ATOM 3105 C C . LEU B 2 99 ? -42.690 167.173 -9.478 1.00 19.73 229 LEU B C 1
ATOM 3106 O O . LEU B 2 99 ? -41.718 167.847 -9.840 1.00 20.49 229 LEU B O 1
ATOM 3122 N N . SER B 2 100 ? -43.939 167.480 -9.828 1.00 20.82 230 SER B N 1
ATOM 3123 C CA . SER B 2 100 ? -44.207 168.579 -10.743 1.00 22.91 230 SER B CA 1
ATOM 3124 C C . SER B 2 100 ? -44.022 169.930 -10.065 1.00 24.48 230 SER B C 1
ATOM 3125 O O . SER B 2 100 ? -43.487 170.862 -10.673 1.00 26.03 230 SER B O 1
ATOM 3133 N N . GLU B 2 101 ? -44.436 170.049 -8.803 1.00 24.31 231 GLU B N 1
ATOM 3134 C CA . GLU B 2 101 ? -44.602 171.349 -8.167 1.00 26.23 231 GLU B CA 1
ATOM 3135 C C . GLU B 2 101 ? -43.616 171.647 -7.046 1.00 25.91 231 GLU B 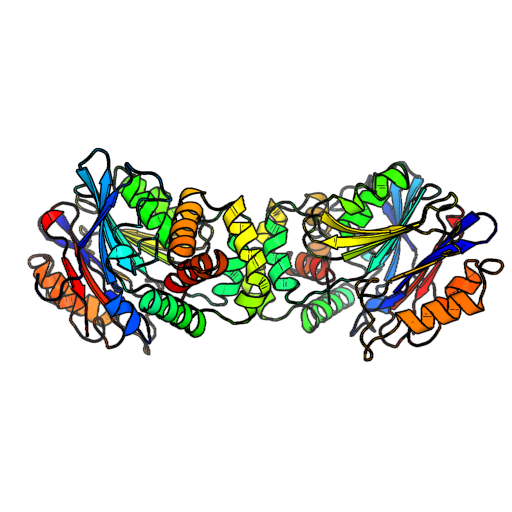C 1
ATOM 3136 O O . GLU B 2 101 ? -43.235 172.805 -6.880 1.00 27.71 231 GLU B O 1
ATOM 3148 N N . SER B 2 102 ? -43.187 170.654 -6.274 1.00 23.93 232 SER B N 1
ATOM 3149 C CA . SER B 2 102 ? -42.376 170.938 -5.097 1.00 23.90 232 SER B CA 1
ATOM 3150 C C . SER B 2 102 ? -41.005 171.479 -5.486 1.00 24.51 232 SER B C 1
ATOM 3151 O O . SER B 2 102 ? -40.343 170.960 -6.386 1.00 23.72 232 SER B O 1
ATOM 3159 N N . GLU B 2 103 ? -40.582 172.533 -4.785 1.00 26.16 233 GLU B N 1
ATOM 3160 C CA . GLU B 2 103 ? -39.363 173.260 -5.108 1.00 27.44 233 GLU B CA 1
ATOM 3161 C C . GLU B 2 103 ? -38.108 172.657 -4.492 1.00 26.34 233 GLU B C 1
ATOM 3162 O O . GLU B 2 103 ? -37.003 173.059 -4.870 1.00 27.31 233 GLU B O 1
ATOM 3174 N N . SER B 2 104 ? -38.240 171.719 -3.559 1.00 24.64 234 SER B N 1
ATOM 3175 C CA . SER B 2 104 ? -37.079 171.240 -2.827 1.00 24.01 234 SER B CA 1
ATOM 3176 C C . SER B 2 104 ? -37.414 169.935 -2.125 1.00 21.91 234 SER B C 1
ATOM 3177 O O . SER B 2 104 ? -38.580 169.595 -1.917 1.00 21.29 234 SER B O 1
ATOM 3185 N N . PHE B 2 105 ? -36.357 169.219 -1.746 1.00 21.09 235 PHE B N 1
ATOM 3186 C CA . PHE B 2 105 ? -36.514 168.018 -0.934 1.00 19.47 235 PHE B CA 1
ATOM 3187 C C . PHE B 2 105 ? -37.324 168.318 0.323 1.00 20.04 235 PHE B C 1
ATOM 3188 O O . PHE B 2 105 ? -38.257 167.586 0.673 1.00 19.07 235 PHE B O 1
ATOM 3205 N N . GLU B 2 106 ? -36.985 169.409 1.009 1.00 21.88 236 GLU B N 1
ATOM 3206 C CA . GLU B 2 106 ? -37.734 169.807 2.195 1.00 22.81 236 GLU B CA 1
ATOM 3207 C C . GLU B 2 106 ? -39.219 169.966 1.880 1.00 22.85 236 GLU B C 1
ATOM 3208 O O . GLU B 2 106 ? -40.077 169.437 2.595 1.00 22.44 236 GLU B O 1
ATOM 3220 N N . ALA B 2 107 ? -39.540 170.691 0.808 1.00 23.59 237 ALA B N 1
ATOM 3221 C CA . ALA B 2 107 ? -40.939 170.927 0.467 1.00 24.02 237 ALA B CA 1
ATOM 3222 C C . ALA B 2 107 ? -41.651 169.631 0.107 1.00 22.09 237 ALA B C 1
ATOM 3223 O O . ALA B 2 107 ? -42.800 169.412 0.507 1.00 22.27 237 ALA B O 1
ATOM 3230 N N . ALA B 2 108 ? -40.992 168.762 -0.662 1.00 20.50 238 ALA B N 1
ATOM 3231 C CA . ALA B 2 108 ? -41.616 167.503 -1.047 1.00 18.87 238 ALA B CA 1
ATOM 3232 C C . ALA B 2 108 ? -41.959 166.665 0.177 1.00 18.24 238 ALA B C 1
ATOM 3233 O O . ALA B 2 108 ? -43.050 166.089 0.259 1.00 18.00 238 ALA B O 1
ATOM 3240 N N . VAL B 2 109 ? -41.047 166.602 1.149 1.00 18.25 239 VAL B N 1
ATOM 3241 C CA . VAL B 2 109 ? -41.288 165.800 2.345 1.00 17.88 239 VAL B CA 1
ATOM 3242 C C . VAL B 2 109 ? -42.538 166.287 3.071 1.00 19.20 239 VAL B C 1
ATOM 3243 O O . VAL B 2 109 ? -43.395 165.488 3.461 1.00 18.90 239 VAL B O 1
ATOM 3256 N N . TYR B 2 110 ? -42.670 167.602 3.264 1.00 20.94 240 TYR B N 1
ATOM 3257 C CA A TYR B 2 110 ? -43.842 168.131 3.957 0.42 22.53 240 TYR B CA 1
ATOM 3258 C CA B TYR B 2 110 ? -43.844 168.106 3.969 0.58 22.50 240 TYR B CA 1
ATOM 3259 C C . TYR B 2 110 ? -45.123 167.743 3.228 1.00 22.34 240 TYR B C 1
ATOM 3260 O O . TYR B 2 110 ? -46.083 167.262 3.838 1.00 22.75 240 TYR B O 1
ATOM 3295 N N . THR B 2 111 ? -45.153 167.963 1.913 1.00 22.00 241 THR B N 1
ATOM 3296 C CA . THR B 2 111 ? -46.346 167.652 1.136 1.00 22.11 241 THR B CA 1
ATOM 3297 C C . THR B 2 111 ? -46.672 166.167 1.204 1.00 20.63 241 THR B C 1
ATOM 3298 O O . THR B 2 111 ? -47.831 165.784 1.393 1.00 21.27 241 THR B O 1
ATOM 3309 N N . LEU B 2 112 ? -45.660 165.314 1.034 1.00 18.89 242 LEU B N 1
ATOM 3310 C CA . LEU B 2 112 ? -45.898 163.877 1.099 1.00 17.67 242 LEU B CA 1
ATOM 3311 C C . LEU B 2 112 ? -46.319 163.444 2.494 1.00 18.23 242 LEU B C 1
ATOM 3312 O O . LEU B 2 112 ? -47.035 162.448 2.639 1.00 18.07 242 LEU B O 1
ATOM 3328 N N . ALA B 2 113 ? -45.896 164.174 3.526 1.00 19.13 243 ALA B N 1
ATOM 3329 C CA . ALA B 2 113 ? -46.264 163.816 4.890 1.00 19.95 243 ALA B CA 1
ATOM 3330 C C . ALA B 2 113 ? -47.685 164.250 5.233 1.00 21.78 243 ALA B C 1
ATOM 3331 O O . ALA B 2 113 ? -48.406 163.517 5.916 1.00 22.33 243 ALA B O 1
ATOM 3338 N N . LYS B 2 114 ? -48.116 165.418 4.753 1.00 22.98 244 LYS B N 1
ATOM 3339 C CA . LYS B 2 114 ? -49.323 166.046 5.273 1.00 25.20 244 LYS B CA 1
ATOM 3340 C C . LYS B 2 114 ? -50.548 165.927 4.373 1.00 25.83 244 LYS B C 1
ATOM 3341 O O . LYS B 2 114 ? -51.668 166.029 4.879 1.00 27.66 244 LYS B O 1
ATOM 3360 N N . THR B 2 115 ? -50.386 165.727 3.074 1.00 24.66 245 THR B N 1
ATOM 3361 C CA . THR B 2 115 ? -51.543 165.756 2.183 1.00 25.64 245 THR B CA 1
ATOM 3362 C C . THR B 2 115 ? -52.466 164.571 2.473 1.00 25.85 245 THR B C 1
ATOM 3363 O O . THR B 2 115 ? -52.007 163.424 2.484 1.00 24.23 245 THR B O 1
ATOM 3374 N N . PRO B 2 116 ? -53.762 164.794 2.696 1.00 28.04 246 PRO B N 1
ATOM 3375 C CA . PRO B 2 116 ? -54.661 163.659 2.939 1.00 28.57 246 PRO B CA 1
ATOM 3376 C C . PRO B 2 116 ? -54.689 162.697 1.759 1.00 27.25 246 PRO B C 1
ATOM 3377 O O . PRO B 2 116 ? -54.662 163.107 0.597 1.00 27.02 246 PRO B O 1
ATOM 3388 N N . LEU B 2 117 ? -54.758 161.406 2.074 1.00 26.63 247 LEU B N 1
ATOM 3389 C CA . LEU B 2 117 ? -54.672 160.337 1.089 1.00 25.40 247 LEU B CA 1
ATOM 3390 C C . LEU B 2 117 ? -55.895 159.434 1.168 1.00 27.05 247 LEU B C 1
ATOM 3391 O O . LEU B 2 117 ? -56.534 159.313 2.215 1.00 28.66 247 LEU B O 1
ATOM 3407 N N . ILE B 2 118 ? -56.191 158.767 0.047 1.00 26.83 248 ILE B N 1
ATOM 3408 C CA . ILE B 2 118 ? -57.285 157.799 0.017 1.00 28.50 248 ILE B CA 1
ATOM 3409 C C . ILE B 2 118 ? -56.866 156.430 0.519 1.00 27.58 248 ILE B C 1
ATOM 3410 O O . ILE B 2 118 ? -57.724 155.551 0.661 1.00 29.17 248 ILE B O 1
ATOM 3426 N N . ALA B 2 119 ? -55.577 156.221 0.790 1.00 25.34 249 ALA B N 1
ATOM 3427 C CA . ALA B 2 119 ? -55.095 154.951 1.315 1.00 24.61 249 ALA B CA 1
ATOM 3428 C C . ALA B 2 119 ? -53.771 155.174 2.031 1.00 22.82 249 ALA B C 1
ATOM 3429 O O . ALA B 2 119 ? -53.090 156.179 1.816 1.00 21.79 249 ALA B O 1
ATOM 3436 N N . ASP B 2 120 ? -53.420 154.223 2.895 1.00 22.73 250 ASP B N 1
ATOM 3437 C CA . ASP B 2 120 ? -52.112 154.236 3.535 1.00 21.19 250 ASP B CA 1
ATOM 3438 C C . ASP B 2 120 ? -51.031 153.935 2.500 1.00 19.08 250 ASP B C 1
ATOM 3439 O O . ASP B 2 120 ? -51.298 153.331 1.457 1.00 18.89 250 ASP B O 1
ATOM 3448 N N . VAL B 2 121 ? -49.803 154.353 2.797 1.00 17.72 251 VAL B N 1
ATOM 3449 C CA . VAL B 2 121 ? -48.679 154.136 1.889 1.00 15.92 251 VAL B CA 1
ATOM 3450 C C . VAL B 2 121 ? -47.381 154.392 2.635 1.00 15.03 251 VAL B C 1
ATOM 3451 O O . VAL B 2 121 ? -47.374 155.040 3.687 1.00 15.72 251 VAL B O 1
ATOM 3464 N N . TYR B 2 122 ? -46.279 153.898 2.078 1.00 13.71 252 TYR B N 1
ATOM 3465 C CA . TYR B 2 122 ? -44.937 154.335 2.432 1.00 12.88 252 TYR B CA 1
ATOM 3466 C C . TYR B 2 122 ? -44.383 155.194 1.297 1.00 12.02 252 TYR B C 1
ATOM 3467 O O . TYR B 2 122 ? -44.393 154.776 0.133 1.00 11.47 252 TYR B O 1
ATOM 3485 N N . TYR B 2 123 ? -43.905 156.387 1.637 1.00 12.14 253 TYR B N 1
ATOM 3486 C CA . TYR B 2 123 ? -43.211 157.263 0.705 1.00 11.62 253 TYR B CA 1
ATOM 3487 C C . TYR B 2 123 ? -41.739 157.314 1.092 1.00 11.14 253 TYR B C 1
ATOM 3488 O O . TYR B 2 123 ? -41.406 157.614 2.243 1.00 11.69 253 TYR B O 1
ATOM 3506 N N . ILE B 2 124 ? -40.866 157.026 0.138 1.00 10.38 254 ILE B N 1
ATOM 3507 C CA . ILE B 2 124 ? -39.425 157.081 0.340 1.00 10.17 254 ILE B CA 1
ATOM 3508 C C . ILE B 2 124 ? -38.885 158.205 -0.532 1.00 10.29 254 ILE B C 1
ATOM 3509 O O . ILE B 2 124 ? -39.123 158.226 -1.745 1.00 10.02 254 ILE B O 1
ATOM 3525 N N . VAL B 2 125 ? -38.172 159.144 0.083 1.00 10.95 255 VAL B N 1
ATOM 3526 C CA . VAL B 2 125 ? -37.734 160.367 -0.583 1.00 11.52 255 VAL B CA 1
ATOM 3527 C C . VAL B 2 125 ? -36.233 160.521 -0.394 1.00 11.87 255 VAL B C 1
ATOM 3528 O O . VAL B 2 125 ? -35.731 160.397 0.728 1.00 12.27 255 VAL B O 1
ATOM 3541 N N . GLY B 2 126 ? -35.526 160.806 -1.483 1.00 11.98 256 GLY B N 1
ATOM 3542 C CA . GLY B 2 126 ? -34.124 161.174 -1.422 1.00 12.76 256 GLY B CA 1
ATOM 3543 C C . GLY B 2 126 ? -33.897 162.563 -1.989 1.00 13.94 256 GLY B C 1
ATOM 3544 O O . GLY B 2 126 ? -34.588 162.994 -2.911 1.00 13.95 256 GLY B O 1
ATOM 3548 N N . GLY B 2 127 ? -32.921 163.265 -1.418 1.00 15.19 257 GLY B N 1
ATOM 3549 C CA . GLY B 2 127 ? -32.565 164.602 -1.862 1.00 16.71 257 GLY B CA 1
ATOM 3550 C C . GLY B 2 127 ? -31.220 164.667 -2.560 1.00 17.60 257 GLY B C 1
ATOM 3551 O O . GLY B 2 127 ? -30.858 163.759 -3.314 1.00 16.84 257 GLY B O 1
ATOM 3555 N N . THR B 2 128 ? -30.474 165.746 -2.312 1.00 19.47 258 THR B N 1
ATOM 3556 C CA . THR B 2 128 ? -29.157 165.948 -2.897 1.00 20.84 258 THR B CA 1
ATOM 3557 C C . THR B 2 128 ? -28.062 166.191 -1.866 1.00 22.33 258 THR B C 1
ATOM 3558 O O . THR B 2 128 ? -26.881 166.136 -2.222 1.00 23.53 258 THR B O 1
ATOM 3569 N N . SER B 2 129 ? -28.407 166.466 -0.624 1.00 22.54 259 SER B N 1
ATOM 3570 C CA . SER B 2 129 ? -27.441 166.835 0.396 1.00 24.31 259 SER B CA 1
ATOM 3571 C C . SER B 2 129 ? -27.377 165.782 1.492 1.00 23.40 259 SER B C 1
ATOM 3572 O O . SER B 2 129 ? -28.297 164.973 1.641 1.00 21.52 259 SER B O 1
ATOM 3580 N N . PRO B 2 130 ? -26.305 165.767 2.284 1.00 24.99 260 PRO B N 1
ATOM 3581 C CA . PRO B 2 130 ? -26.204 164.782 3.363 1.00 24.47 260 PRO B CA 1
ATOM 3582 C C . PRO B 2 130 ? -27.447 164.775 4.241 1.00 23.51 260 PRO B C 1
ATOM 3583 O O . PRO B 2 130 ? -28.037 165.819 4.532 1.00 24.28 260 PRO B O 1
ATOM 3594 N N . LYS B 2 131 ? -27.844 163.575 4.655 1.00 22.03 261 LYS B N 1
ATOM 3595 C CA . LYS B 2 131 ? -28.971 163.291 5.537 1.00 21.23 261 LYS B CA 1
ATOM 3596 C C . LYS B 2 131 ? -30.314 163.387 4.813 1.00 19.68 261 LYS B C 1
ATOM 3597 O O . LYS B 2 131 ? -31.347 163.097 5.438 1.00 19.06 261 LYS B O 1
ATOM 3616 N N . GLU B 2 132 ? -30.346 163.760 3.531 1.00 19.25 262 GLU B N 1
ATOM 3617 C CA . GLU B 2 132 ? -31.611 163.986 2.831 1.00 18.18 262 GLU B CA 1
ATOM 3618 C C . GLU B 2 132 ? -32.138 162.662 2.273 1.00 16.28 262 GLU B C 1
ATOM 3619 O O . GLU B 2 132 ? -32.106 162.375 1.074 1.00 15.54 262 GLU B O 1
ATOM 3631 N N . GLY B 2 133 ? -32.636 161.849 3.196 1.00 15.75 263 GLY B N 1
ATOM 3632 C CA . GLY B 2 133 ? -33.322 160.625 2.865 1.00 14.27 263 GLY B CA 1
ATOM 3633 C C . GLY B 2 133 ? -34.299 160.315 3.972 1.00 14.26 263 GLY B C 1
ATOM 3634 O O . GLY B 2 133 ? -33.955 160.458 5.148 1.00 15.27 263 GLY B O 1
ATOM 3638 N N . VAL B 2 134 ? -35.517 159.909 3.632 1.00 13.40 264 VAL B N 1
ATOM 3639 C CA . VAL B 2 134 ? -36.538 159.709 4.651 1.00 13.71 264 VAL B CA 1
ATOM 3640 C C . VAL B 2 134 ? -37.534 158.667 4.168 1.00 12.72 264 VAL B C 1
ATOM 3641 O O . VAL B 2 134 ? -37.826 158.561 2.972 1.00 11.93 264 VAL B O 1
ATOM 3654 N N . VAL B 2 135 ? -38.025 157.872 5.113 1.00 12.99 265 VAL B N 1
ATOM 3655 C CA . VAL B 2 135 ? -39.181 157.009 4.916 1.00 12.59 265 VAL B CA 1
ATOM 3656 C C . VAL B 2 135 ? -40.347 157.636 5.663 1.00 13.59 265 VAL B C 1
ATOM 3657 O O . VAL B 2 135 ? -40.271 157.856 6.878 1.00 14.65 265 VAL B O 1
ATOM 3670 N N . ILE B 2 136 ? -41.412 157.932 4.932 1.00 13.47 266 ILE B N 1
ATOM 3671 C CA . ILE B 2 136 ? -42.624 158.529 5.468 1.00 14.60 266 ILE B CA 1
ATOM 3672 C C . ILE B 2 136 ? -43.681 157.437 5.506 1.00 14.75 266 ILE B C 1
ATOM 3673 O O . ILE B 2 136 ? -44.151 156.986 4.456 1.00 14.11 266 ILE B O 1
ATOM 3689 N N . THR B 2 137 ? -44.055 156.997 6.704 1.00 15.81 267 THR B N 1
ATOM 3690 C CA . THR B 2 137 ? -45.123 156.013 6.856 1.00 16.42 267 THR B CA 1
ATOM 3691 C C . THR B 2 137 ? -46.434 156.771 7.002 1.00 17.75 267 THR B C 1
ATOM 3692 O O . THR B 2 137 ? -46.646 157.474 7.993 1.00 19.04 267 THR B O 1
ATOM 3703 N N . ARG B 2 138 ? -47.315 156.623 6.021 1.00 17.66 268 ARG B N 1
ATOM 3704 C CA . ARG B 2 138 ? -48.517 157.437 5.938 1.00 19.00 268 ARG B CA 1
ATOM 3705 C C . ARG B 2 138 ? -49.740 156.668 6.410 1.00 20.55 268 ARG B C 1
ATOM 3706 O O . ARG B 2 138 ? -49.990 155.543 5.968 1.00 20.29 268 ARG B O 1
ATOM 3727 N N . ASP B 2 139 ? -50.484 157.280 7.318 1.00 22.41 269 ASP B N 1
ATOM 3728 C CA . ASP B 2 139 ? -51.904 157.023 7.447 1.00 24.33 269 ASP B CA 1
ATOM 3729 C C . ASP B 2 139 ? -52.645 157.910 6.448 1.00 24.73 269 ASP B C 1
ATOM 3730 O O . ASP B 2 139 ? -52.075 158.821 5.844 1.00 23.74 269 ASP B O 1
ATOM 3739 N N . ARG B 2 140 ? -53.934 157.639 6.266 1.00 26.45 270 ARG B N 1
ATOM 3740 C CA . ARG B 2 140 ? -54.701 158.416 5.299 1.00 27.15 270 ARG B CA 1
ATOM 3741 C C . ARG B 2 140 ? -54.759 159.885 5.694 1.00 28.15 270 ARG B C 1
ATOM 3742 O O . ARG B 2 140 ? -54.613 160.770 4.843 1.00 27.72 270 ARG B O 1
ATOM 3763 N N . GLY B 2 141 ? -54.936 160.168 6.986 1.00 29.66 271 GLY B N 1
ATOM 3764 C CA . GLY B 2 141 ? -55.055 161.542 7.440 1.00 31.01 271 GLY B CA 1
ATOM 3765 C C . GLY B 2 141 ? -53.741 162.269 7.621 1.00 29.55 271 GLY B C 1
ATOM 3766 O O . GLY B 2 141 ? -53.734 163.501 7.692 1.00 30.51 271 GLY B O 1
ATOM 3770 N N . GLY B 2 142 ? -52.633 161.541 7.699 1.00 29.14 272 GLY B N 1
ATOM 3771 C CA . GLY B 2 142 ? -51.348 162.150 7.933 1.00 26.38 272 GLY B CA 1
ATOM 3772 C C . GLY B 2 142 ? -50.291 161.118 8.263 1.00 24.71 272 GLY B C 1
ATOM 3773 O O . GLY B 2 142 ? -50.496 159.915 8.090 1.00 24.14 272 GLY B O 1
ATOM 3777 N N . PRO B 2 143 ? -49.138 161.570 8.757 1.00 24.16 273 PRO B N 1
ATOM 3778 C CA . PRO B 2 143 ? -48.000 160.659 8.921 1.00 22.60 273 PRO B CA 1
ATOM 3779 C C . PRO B 2 143 ? -48.112 159.855 10.205 1.00 23.66 273 PRO B C 1
ATOM 3780 O O . PRO B 2 143 ? -48.412 160.396 11.270 1.00 25.47 273 PRO B O 1
ATOM 3791 N N . ALA B 2 144 ? -47.882 158.549 10.087 1.00 22.73 274 ALA B N 1
ATOM 3792 C CA . ALA B 2 144 ? -47.718 157.702 11.258 1.00 23.65 274 ALA B CA 1
ATOM 3793 C C . ALA B 2 144 ? -46.293 157.760 11.796 1.00 23.04 274 ALA B C 1
ATOM 3794 O O . ALA B 2 144 ? -46.087 157.625 13.010 1.00 24.40 274 ALA B O 1
ATOM 3801 N N . ASP B 2 145 ? -45.312 157.978 10.921 1.00 21.27 275 ASP B N 1
ATOM 3802 C CA . ASP B 2 145 ? -43.910 157.932 11.308 1.00 20.78 275 ASP B CA 1
ATOM 3803 C C . ASP B 2 145 ? -43.064 158.606 10.234 1.00 19.32 275 ASP B C 1
ATOM 3804 O O . ASP B 2 145 ? -43.315 158.427 9.038 1.00 18.09 275 ASP B O 1
ATOM 3813 N N . ILE B 2 146 ? -42.081 159.393 10.669 1.00 19.72 276 ILE B N 1
ATOM 3814 C CA . ILE B 2 146 ? -41.071 159.977 9.788 1.00 18.69 276 ILE B CA 1
ATOM 3815 C C . ILE B 2 146 ? -39.716 159.426 10.214 1.00 18.54 276 ILE B C 1
ATOM 3816 O O . ILE B 2 146 ? -39.297 159.619 11.363 1.00 19.90 276 ILE B O 1
ATOM 3832 N N . TRP B 2 147 ? -39.021 158.774 9.288 1.00 17.13 277 TRP B N 1
ATOM 3833 C CA . TRP B 2 147 ? -37.802 158.024 9.588 1.00 17.05 277 TRP B CA 1
ATOM 3834 C C . TRP B 2 147 ? -36.674 158.491 8.674 1.00 16.39 277 TRP B C 1
ATOM 3835 O O . TRP B 2 147 ? -36.491 157.952 7.573 1.00 15.13 277 TRP B O 1
ATOM 3856 N N . PRO B 2 148 ? -35.902 159.492 9.090 1.00 17.45 278 PRO B N 1
ATOM 3857 C CA . PRO B 2 148 ? -34.811 159.985 8.249 1.00 17.20 278 PRO B CA 1
ATOM 3858 C C . PRO B 2 148 ? -33.543 159.161 8.402 1.00 17.35 278 PRO B C 1
ATOM 3859 O O . PRO B 2 148 ? -33.358 158.421 9.370 1.00 18.01 278 PRO B O 1
ATOM 3870 N N . LEU B 2 149 ? -32.663 159.301 7.411 1.00 16.94 279 LEU B N 1
ATOM 3871 C CA . LEU B 2 149 ? -31.289 158.844 7.556 1.00 17.63 279 LEU B CA 1
ATOM 3872 C C . LEU B 2 149 ? -30.643 159.518 8.757 1.00 19.59 279 LEU B C 1
ATOM 3873 O O . LEU B 2 149 ? -30.964 160.655 9.103 1.00 20.44 279 LEU B O 1
ATOM 3889 N N . ASP B 2 150 ? -29.702 158.816 9.382 1.00 20.53 280 ASP B N 1
ATOM 3890 C CA . ASP B 2 150 ? -28.930 159.359 10.501 1.00 22.69 280 ASP B CA 1
ATOM 3891 C C . ASP B 2 150 ? -27.510 158.823 10.422 1.00 23.66 280 ASP B C 1
ATOM 3892 O O . ASP B 2 150 ? -27.061 158.064 11.289 1.00 24.71 280 ASP B O 1
ATOM 3901 N N . PRO B 2 151 ? -26.763 159.209 9.381 1.00 23.57 281 PRO B N 1
ATOM 3902 C CA . PRO B 2 151 ? -25.385 158.704 9.244 1.00 24.75 281 PRO B CA 1
ATOM 3903 C C . PRO B 2 151 ? -24.482 159.087 10.401 1.00 27.35 281 PRO B C 1
ATOM 3904 O O . PRO B 2 151 ? -23.549 158.340 10.718 1.00 28.55 281 PRO B O 1
ATOM 3915 N N . LEU B 2 152 ? -24.721 160.244 11.023 1.00 28.48 282 LEU B N 1
ATOM 3916 C CA . LEU B 2 152 ? -23.934 160.647 12.184 1.00 31.19 282 LEU B CA 1
ATOM 3917 C C . LEU B 2 152 ? -23.874 159.525 13.206 1.00 31.80 282 LEU B C 1
ATOM 3918 O O . LEU B 2 152 ? -22.820 159.262 13.793 1.00 33.92 282 LEU B O 1
ATOM 3934 N N . ASN B 2 153 ? -24.993 158.837 13.412 1.00 30.17 283 ASN B N 1
ATOM 3935 C CA . ASN B 2 153 ? -25.076 157.717 14.334 1.00 30.76 283 ASN B CA 1
ATOM 3936 C C . ASN B 2 153 ? -24.991 156.368 13.626 1.00 29.36 283 ASN B C 1
ATOM 3937 O O . ASN B 2 153 ? -25.488 155.367 14.149 1.00 29.18 283 ASN B O 1
ATOM 3948 N N . GLY B 2 154 ? -24.375 156.324 12.450 1.00 28.59 284 GLY B N 1
ATOM 3949 C CA . GLY B 2 154 ? -24.093 155.075 11.782 1.00 27.77 284 GLY B CA 1
ATOM 3950 C C . GLY B 2 154 ? -25.215 154.516 10.938 1.00 25.21 284 GLY B C 1
ATOM 3951 O O . GLY B 2 154 ? -25.076 153.402 10.425 1.00 24.64 284 GLY B O 1
ATOM 3955 N N . GLU B 2 155 ? -26.314 155.249 10.771 1.00 23.90 285 GLU B N 1
ATOM 3956 C CA . GLU B 2 155 ? -27.496 154.762 10.069 1.00 21.75 285 GLU B CA 1
ATOM 3957 C C . GLU B 2 155 ? -27.547 155.442 8.702 1.00 20.43 285 GLU B C 1
ATOM 3958 O O . GLU B 2 155 ? -28.235 156.439 8.497 1.00 19.87 285 GLU B O 1
ATOM 3970 N N . TRP B 2 156 ? -26.802 154.873 7.757 1.00 20.16 286 TRP B N 1
ATOM 3971 C CA . TRP B 2 156 ? -26.580 155.482 6.450 1.00 19.42 286 TRP B CA 1
ATOM 3972 C C . TRP B 2 156 ? -27.505 154.942 5.370 1.00 17.46 286 TRP B C 1
ATOM 3973 O O . TRP B 2 156 ? -27.354 155.320 4.207 1.00 16.91 286 TRP B O 1
ATOM 3994 N N . PHE B 2 157 ? -28.450 154.071 5.718 1.00 16.65 287 PHE B N 1
ATOM 3995 C CA . PHE B 2 157 ? -29.455 153.607 4.775 1.00 15.03 287 PHE B CA 1
ATOM 3996 C C . PHE B 2 157 ? -30.762 153.366 5.512 1.00 14.58 287 PHE B C 1
ATOM 3997 O O . PHE B 2 157 ? -30.777 153.120 6.721 1.00 15.54 287 PHE B O 1
ATOM 4014 N N . ARG B 2 158 ? -31.860 153.451 4.765 1.00 13.35 288 ARG B N 1
ATOM 4015 C CA . ARG B 2 158 ? -33.179 153.054 5.238 1.00 13.02 288 ARG B CA 1
ATOM 4016 C C . ARG B 2 158 ? -33.797 152.126 4.204 1.00 13.23 288 ARG B C 1
ATOM 4017 O O . ARG B 2 158 ? -33.867 152.469 3.017 1.00 11.24 288 ARG B O 1
ATOM 4038 N N . VAL B 2 159 ? -34.230 150.953 4.655 1.00 12.33 289 VAL B N 1
ATOM 4039 C CA . VAL B 2 159 ? -34.906 149.967 3.823 1.00 11.76 289 VAL B CA 1
ATOM 4040 C C . VAL B 2 159 ? -36.378 149.954 4.204 1.00 11.77 289 VAL B C 1
ATOM 4041 O O . VAL B 2 159 ? -36.719 149.877 5.388 1.00 12.65 289 VAL B O 1
ATOM 4054 N N . GLU B 2 160 ? -37.245 150.011 3.198 1.00 11.04 290 GLU B N 1
ATOM 4055 C CA . GLU B 2 160 ? -38.675 149.820 3.379 1.00 11.29 290 GLU B CA 1
ATOM 4056 C C . GLU B 2 160 ? -39.155 148.791 2.368 1.00 11.09 290 GLU B C 1
ATOM 4057 O O . GLU B 2 160 ? -38.798 148.866 1.191 1.00 10.38 290 GLU B O 1
ATOM 4069 N N . THR B 2 161 ? -39.946 147.817 2.827 1.00 11.95 291 THR B N 1
ATOM 4070 C CA . THR B 2 161 ? -40.629 146.919 1.917 1.00 12.09 291 THR B CA 1
ATOM 4071 C C . THR B 2 161 ? -42.115 147.262 2.025 1.00 12.58 291 THR B C 1
ATOM 4072 O O . THR B 2 161 ? -42.549 148.258 1.432 1.00 11.99 291 THR B O 1
ATOM 4083 N N . ASN B 2 162 ? -42.910 146.496 2.768 1.00 13.88 292 ASN B N 1
ATOM 4084 C CA . ASN B 2 162 ? -44.343 146.753 2.863 1.00 14.70 292 ASN B CA 1
ATOM 4085 C C . ASN B 2 162 ? -44.840 146.710 4.305 1.00 16.09 292 ASN B C 1
ATOM 4086 O O . ASN B 2 162 ? -46.044 146.569 4.530 1.00 17.34 292 ASN B O 1
ATOM 4097 N N . TYR B 2 163 ? -43.945 146.850 5.280 1.00 16.12 293 TYR B N 1
ATOM 4098 C CA . TYR B 2 163 ? -44.288 146.698 6.687 1.00 17.68 293 TYR B CA 1
ATOM 4099 C C . TYR B 2 163 ? -43.715 147.857 7.489 1.00 17.38 293 TYR B C 1
ATOM 4100 O O . TYR B 2 163 ? -42.731 148.482 7.091 1.00 16.10 293 TYR B O 1
ATOM 4118 N N . ASP B 2 164 ? -44.348 148.149 8.620 1.00 18.82 294 ASP B N 1
ATOM 4119 C CA . ASP B 2 164 ? -43.889 149.251 9.452 1.00 18.90 294 ASP B CA 1
ATOM 4120 C C . ASP B 2 164 ? -42.512 148.920 10.015 1.00 18.86 294 ASP B C 1
ATOM 4121 O O . ASP B 2 164 ? -42.296 147.833 10.560 1.00 19.92 294 ASP B O 1
ATOM 4130 N N . HIS B 2 165 ? -41.572 149.854 9.862 1.00 17.87 295 HIS B N 1
ATOM 4131 C CA . HIS B 2 165 ? -40.173 149.556 10.138 1.00 17.79 295 HIS B CA 1
ATOM 4132 C C . HIS B 2 165 ? -39.907 149.300 11.616 1.00 19.61 295 HIS B C 1
ATOM 4133 O O . HIS B 2 165 ? -38.915 148.645 11.948 1.00 20.09 295 HIS B O 1
ATOM 4147 N N . TRP B 2 166 ? -40.762 149.795 12.503 1.00 20.85 296 TRP B N 1
ATOM 4148 C CA . TRP B 2 166 ? -40.579 149.580 13.930 1.00 22.86 296 TRP B CA 1
ATOM 4149 C C . TRP B 2 166 ? -41.158 148.252 14.398 1.00 24.36 296 TRP B C 1
ATOM 4150 O O . TRP B 2 166 ? -41.039 147.923 15.584 1.00 26.31 296 TRP B O 1
ATOM 4171 N N . LYS B 2 167 ? -41.783 147.499 13.508 1.00 24.65 297 LYS B N 1
ATOM 4172 C CA . LYS B 2 167 ? -42.251 146.157 13.786 1.00 25.24 297 LYS B CA 1
ATOM 4173 C C . LYS B 2 167 ? -41.402 145.161 13.013 1.00 27.95 297 LYS B C 1
ATOM 4174 O O . LYS B 2 167 ? -40.810 145.507 11.986 1.00 23.96 297 LYS B O 1
ATOM 4193 N N . PRO B 2 168 ? -41.311 143.914 13.470 1.00 30.89 298 PRO B N 1
ATOM 4194 C CA . PRO B 2 168 ? -40.567 142.918 12.695 1.00 26.66 298 PRO B CA 1
ATOM 4195 C C . PRO B 2 168 ? -41.281 142.621 11.391 1.00 25.18 298 PRO B C 1
ATOM 4196 O O . PRO B 2 168 ? -42.507 142.706 11.297 1.00 31.74 298 PRO B O 1
ATOM 4207 N N . ALA B 2 169 ? -40.498 142.285 10.371 1.00 24.68 299 ALA B N 1
ATOM 4208 C CA . ALA B 2 169 ? -41.090 141.819 9.131 1.00 25.53 299 ALA B CA 1
ATOM 4209 C C . ALA B 2 169 ? -41.639 140.410 9.332 1.00 24.67 299 ALA B C 1
ATOM 4210 O O . ALA B 2 169 ? -41.076 139.625 10.097 1.00 27.54 299 ALA B O 1
ATOM 4217 N N . PRO B 2 170 ? -42.745 140.066 8.678 1.00 26.87 300 PRO B N 1
ATOM 4218 C CA . PRO B 2 170 ? -43.298 138.723 8.865 1.00 27.48 300 PRO B CA 1
ATOM 4219 C C . PRO B 2 170 ? -42.359 137.675 8.296 1.00 28.40 300 PRO B C 1
ATOM 4220 O O . PRO B 2 170 ? -41.733 137.873 7.253 1.00 28.97 300 PRO B O 1
ATOM 4231 N N . LYS B 2 171 ? -42.250 136.552 9.006 1.00 36.58 301 LYS B N 1
ATOM 4232 C CA . LYS B 2 171 ? -41.293 135.531 8.600 1.00 38.13 301 LYS B CA 1
ATOM 4233 C C . LYS B 2 171 ? -41.608 134.995 7.212 1.00 33.80 301 LYS B C 1
ATOM 4234 O O . LYS B 2 171 ? -40.696 134.593 6.482 1.00 35.35 301 LYS B O 1
ATOM 4253 N N . VAL B 2 172 ? -42.883 135.012 6.816 1.00 30.69 302 VAL B N 1
ATOM 4254 C CA . VAL B 2 172 ? -43.271 134.494 5.507 1.00 31.96 302 VAL B CA 1
ATOM 4255 C C . VAL B 2 172 ? -43.023 135.479 4.376 1.00 31.00 302 VAL B C 1
ATOM 4256 O O . VAL B 2 172 ? -43.108 135.093 3.203 1.00 29.98 302 VAL B O 1
ATOM 4269 N N . ASP B 2 173 ? -42.705 136.739 4.679 1.00 28.29 303 ASP B N 1
ATOM 4270 C CA . ASP B 2 173 ? -42.408 137.717 3.633 1.00 24.78 303 ASP B CA 1
ATOM 4271 C C . ASP B 2 173 ? -41.406 138.731 4.188 1.00 24.53 303 ASP B C 1
ATOM 4272 O O . ASP B 2 173 ? -41.700 139.901 4.403 1.00 24.89 303 ASP B O 1
ATOM 4281 N N . ASP B 2 174 ? -40.186 138.276 4.423 1.00 21.73 304 ASP B N 1
ATOM 4282 C CA . ASP B 2 174 ? -39.140 139.111 4.998 1.00 20.80 304 ASP B CA 1
ATOM 4283 C C . ASP B 2 174 ? -38.117 139.392 3.903 1.00 19.38 304 ASP B C 1
ATOM 4284 O O . ASP B 2 174 ? -37.116 138.689 3.763 1.00 20.03 304 ASP B O 1
ATOM 4293 N N . ARG B 2 175 ? -38.386 140.428 3.124 1.00 17.66 305 ARG B N 1
ATOM 4294 C CA . ARG B 2 175 ? -37.415 140.962 2.186 1.00 16.36 305 ARG B CA 1
ATOM 4295 C C . ARG B 2 175 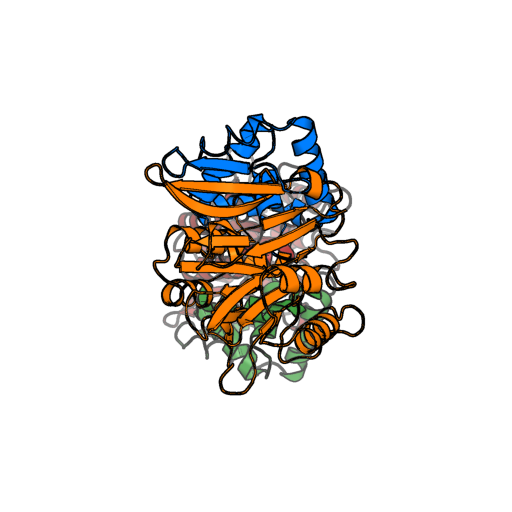? -36.576 142.072 2.803 1.00 15.61 305 ARG B C 1
ATOM 4296 O O . ARG B 2 175 ? -35.583 142.494 2.205 1.00 14.92 305 ARG B O 1
ATOM 4317 N N . ARG B 2 176 ? -36.943 142.531 3.996 1.00 15.99 306 ARG B N 1
ATOM 4318 C CA . ARG B 2 176 ? -36.207 143.602 4.659 1.00 15.57 306 ARG B CA 1
ATOM 4319 C C . ARG B 2 176 ? -34.837 143.125 5.124 1.00 16.52 306 ARG B C 1
ATOM 4320 O O . ARG B 2 176 ? -33.814 143.748 4.817 1.00 16.01 306 ARG B O 1
ATOM 4341 N N . THR B 2 177 ? -34.799 142.031 5.884 1.00 18.16 307 THR B N 1
ATOM 4342 C CA . THR B 2 177 ? -33.538 141.582 6.471 1.00 19.44 307 THR B CA 1
ATOM 4343 C C . THR B 2 177 ? -32.487 141.268 5.417 1.00 19.21 307 THR B C 1
ATOM 4344 O O . THR B 2 177 ? -31.336 141.715 5.570 1.00 19.44 307 THR B O 1
ATOM 4355 N N . PRO B 2 178 ? -32.784 140.524 4.350 1.00 19.01 308 PRO B N 1
ATOM 4356 C CA . PRO B 2 178 ? -31.750 140.311 3.327 1.00 18.95 308 PRO B CA 1
ATOM 4357 C C . PRO B 2 178 ? -31.247 141.604 2.700 1.00 17.48 308 PRO B C 1
ATOM 4358 O O . PRO B 2 178 ? -30.054 141.699 2.390 1.00 17.92 308 PRO B O 1
ATOM 4369 N N . ALA B 2 179 ? -32.103 142.616 2.527 1.00 16.02 309 ALA B N 1
ATOM 4370 C CA . ALA B 2 179 ? -31.631 143.893 2.000 1.00 14.91 309 ALA B CA 1
ATOM 4371 C C . ALA B 2 179 ? -30.691 144.578 2.988 1.00 15.55 309 ALA B C 1
ATOM 4372 O O . ALA B 2 179 ?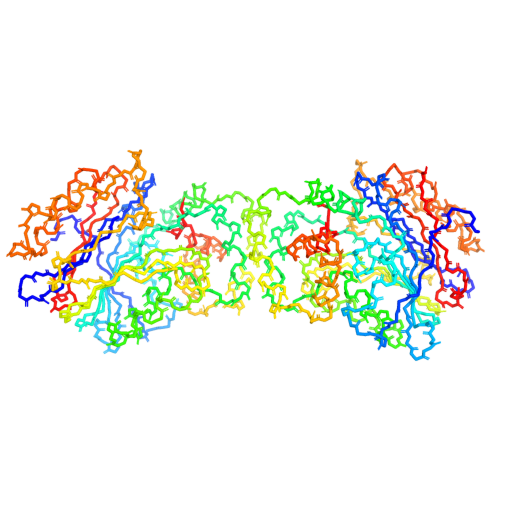 -29.632 145.086 2.606 1.00 15.69 309 ALA B O 1
ATOM 4379 N N . ILE B 2 180 ? -31.062 144.596 4.268 1.00 16.18 310 ILE B N 1
ATOM 4380 C CA . ILE B 2 180 ? -30.197 145.187 5.288 1.00 17.10 310 ILE B CA 1
ATOM 4381 C C . ILE B 2 180 ? -28.846 144.480 5.314 1.00 18.58 310 ILE B C 1
ATOM 4382 O O . ILE B 2 180 ? -27.790 145.121 5.359 1.00 19.09 310 ILE B O 1
ATOM 4398 N N . LYS B 2 181 ? -28.856 143.147 5.284 1.00 19.56 311 LYS B N 1
ATOM 4399 C CA . LYS B 2 181 ? -27.595 142.416 5.314 1.00 21.26 311 LYS B CA 1
ATOM 4400 C C . LYS B 2 181 ? -26.748 142.741 4.092 1.00 20.85 311 LYS B C 1
ATOM 4401 O O . LYS B 2 181 ? -25.523 142.876 4.193 1.00 22.11 311 LYS B O 1
ATOM 4420 N N . ALA B 2 182 ? -27.385 142.875 2.928 1.00 19.35 312 ALA B N 1
ATOM 4421 C CA . ALA B 2 182 ? -26.648 143.149 1.699 1.00 19.14 312 ALA B CA 1
ATOM 4422 C C . ALA B 2 182 ? -26.060 144.552 1.707 1.00 18.76 312 ALA B C 1
ATOM 4423 O O . ALA B 2 182 ? -24.944 144.765 1.225 1.00 19.65 312 ALA B O 1
ATOM 4430 N N . LEU B 2 183 ? -26.795 145.522 2.246 1.00 17.69 313 LEU B N 1
ATOM 4431 C CA . LEU B 2 183 ? -26.247 146.865 2.391 1.00 17.66 313 LEU B CA 1
ATOM 4432 C C . LEU B 2 183 ? -25.132 146.890 3.429 1.00 19.53 313 LEU B C 1
ATOM 4433 O O . LEU B 2 183 ? -24.084 147.506 3.210 1.00 20.44 313 LEU B O 1
ATOM 4449 N N . ASN B 2 184 ? -25.346 146.221 4.563 1.00 20.37 314 ASN B N 1
ATOM 4450 C CA . ASN B 2 184 ? -24.298 146.062 5.566 1.00 22.49 314 ASN B CA 1
ATOM 4451 C C . ASN B 2 184 ? -23.009 145.545 4.944 1.00 23.98 314 ASN B C 1
ATOM 4452 O O . ASN B 2 184 ? -21.918 146.047 5.232 1.00 25.50 314 ASN B O 1
ATOM 4462 N N . ALA B 2 185 ? -23.120 144.527 4.089 1.00 26.64 315 ALA B N 1
ATOM 4463 C CA . ALA B 2 185 ? -21.951 143.899 3.486 1.00 27.48 315 ALA B CA 1
ATOM 4464 C C . ALA B 2 185 ? -21.331 144.748 2.386 1.00 25.65 315 ALA B C 1
ATOM 4465 O O . ALA B 2 185 ? -20.140 144.589 2.099 1.00 30.85 315 ALA B O 1
ATOM 4472 N N . THR B 2 186 ? -22.111 145.628 1.759 1.00 23.20 316 THR B N 1
ATOM 4473 C CA . THR B 2 186 ? -21.558 146.557 0.778 1.00 23.13 316 THR B CA 1
ATOM 4474 C C . THR B 2 186 ? -20.695 147.613 1.461 1.00 24.40 316 THR B C 1
ATOM 4475 O O . THR B 2 186 ? -19.577 147.898 1.021 1.00 26.00 316 THR B O 1
ATOM 4486 N N . GLY B 2 187 ? -21.198 148.197 2.543 1.00 23.97 317 GLY B N 1
ATOM 4487 C CA . GLY B 2 187 ? -20.474 149.237 3.238 1.00 25.29 317 GLY B CA 1
ATOM 4488 C C . GLY B 2 187 ? -20.785 150.622 2.710 1.00 24.29 317 GLY B C 1
ATOM 4489 O O . GLY B 2 187 ? -20.928 150.820 1.502 1.00 23.43 317 GLY B O 1
ATOM 4493 N N . GLN B 2 188 ? -20.878 151.594 3.619 1.00 27.57 318 GLN B N 1
ATOM 4494 C CA . GLN B 2 188 ? -21.164 152.968 3.222 1.00 24.47 318 GL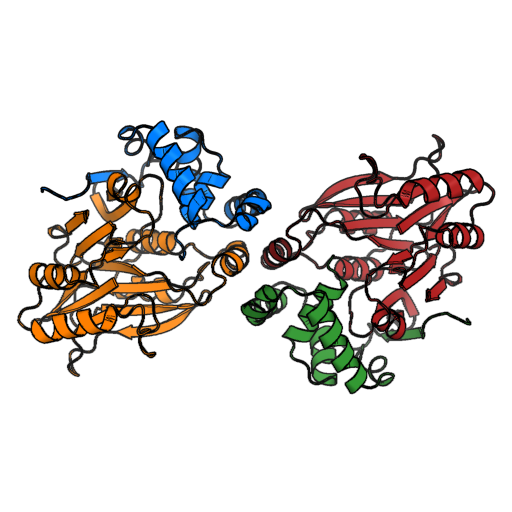N B CA 1
ATOM 4495 C C . GLN B 2 188 ? -20.155 153.494 2.210 1.00 25.70 318 GLN B C 1
ATOM 4496 O O . GLN B 2 188 ? -20.510 154.295 1.342 1.00 25.34 318 GLN B O 1
ATOM 4510 N N . ALA B 2 189 ? -18.896 153.074 2.305 1.00 27.48 319 ALA B N 1
ATOM 4511 C CA . ALA B 2 189 ? -17.877 153.618 1.419 1.00 29.11 319 ALA B CA 1
ATOM 4512 C C . ALA B 2 189 ? -17.980 153.076 0.001 1.00 28.27 319 ALA 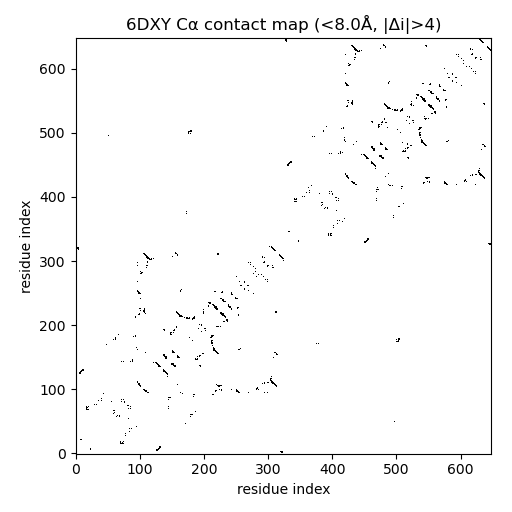B C 1
ATOM 4513 O O . ALA B 2 189 ? -17.378 153.653 -0.908 1.00 29.32 319 ALA B O 1
ATOM 4520 N N . HIS B 2 190 ? -18.722 151.990 -0.211 1.00 26.64 320 HIS B N 1
ATOM 4521 C CA . HIS B 2 190 ? -18.846 151.374 -1.526 1.00 26.02 320 HIS B CA 1
ATOM 4522 C C . HIS B 2 190 ? -20.249 151.502 -2.099 1.00 23.42 320 HIS B C 1
ATOM 4523 O O . HIS B 2 190 ? -20.556 150.878 -3.118 1.00 22.74 320 HIS B O 1
ATOM 4537 N N . LEU B 2 191 ? -21.102 152.298 -1.470 1.00 22.17 321 LEU B N 1
ATOM 4538 C CA . LEU B 2 191 ? -22.443 152.518 -1.978 1.00 19.98 321 LEU B CA 1
ATOM 4539 C C . LEU B 2 191 ? -22.412 153.414 -3.207 1.00 20.00 321 LEU B C 1
ATOM 4540 O O . LEU B 2 191 ? -21.870 154.522 -3.170 1.00 21.12 321 LEU B O 1
ATOM 4556 N N . ASN B 2 192 ? -23.006 152.936 -4.293 1.00 18.98 322 ASN B N 1
ATOM 4557 C CA . ASN B 2 192 ? -23.265 153.755 -5.470 1.00 18.81 322 ASN B CA 1
ATOM 4558 C C . ASN B 2 192 ? -24.429 153.116 -6.214 1.00 17.15 322 ASN B C 1
ATOM 4559 O O . ASN B 2 192 ? -25.009 152.129 -5.757 1.00 16.23 322 ASN B O 1
ATOM 4570 N N . LEU B 2 193 ? -24.776 153.685 -7.368 1.00 17.02 323 LEU B N 1
ATOM 4571 C CA . LEU B 2 193 ? -25.929 153.175 -8.102 1.00 15.68 323 LEU B CA 1
ATOM 4572 C C . LEU B 2 193 ? -25.723 151.733 -8.539 1.00 15.87 323 LEU B C 1
ATOM 4573 O O . LEU B 2 193 ? -26.681 150.956 -8.567 1.00 14.78 323 LEU B O 1
ATOM 4589 N N . GLU B 2 194 ? -24.489 151.354 -8.874 1.00 17.50 324 GLU B N 1
ATOM 4590 C CA . GLU B 2 194 ? -24.234 149.984 -9.304 1.00 18.02 324 GLU B CA 1
ATOM 4591 C C . GLU B 2 194 ? -24.414 149.002 -8.154 1.00 17.56 324 GLU B C 1
ATOM 4592 O O . GLU B 2 194 ? -25.091 147.980 -8.302 1.00 16.98 324 GLU B O 1
ATOM 4604 N N . THR B 2 195 ? -23.819 149.287 -6.994 1.00 18.05 325 THR B N 1
ATOM 4605 C CA . THR B 2 195 ? -23.939 148.346 -5.887 1.00 17.94 325 THR B CA 1
ATOM 4606 C C . THR B 2 195 ? -25.342 148.364 -5.293 1.00 16.13 325 THR B C 1
ATOM 4607 O O . THR B 2 195 ? -25.813 147.342 -4.783 1.00 15.89 325 THR B O 1
ATOM 4618 N N . LEU B 2 196 ? -26.030 149.502 -5.356 1.00 15.09 326 LEU B N 1
ATOM 4619 C CA . LEU B 2 196 ? -27.426 149.528 -4.944 1.00 13.59 326 LEU B CA 1
ATOM 4620 C C . LEU B 2 196 ? -28.277 148.670 -5.872 1.00 13.00 326 LEU B C 1
ATOM 4621 O O . LEU B 2 196 ? -29.153 147.930 -5.416 1.00 12.44 326 LEU B O 1
ATOM 4637 N N . PHE B 2 197 ? -28.029 148.754 -7.177 1.00 13.37 327 PHE B N 1
ATOM 4638 C CA . PHE B 2 197 ? -28.740 147.899 -8.117 1.00 13.16 327 PHE B CA 1
ATOM 4639 C C . PHE B 2 197 ? -28.531 146.427 -7.781 1.00 13.82 327 PHE B C 1
ATOM 4640 O O . PHE B 2 197 ? -29.474 145.629 -7.851 1.00 13.44 327 PHE B O 1
ATOM 4657 N N . GLN B 2 198 ? -27.307 146.051 -7.395 1.00 15.05 328 GLN B N 1
ATOM 4658 C CA . GLN B 2 198 ? -27.032 144.663 -7.024 1.00 16.00 328 GLN B CA 1
ATOM 4659 C C . GLN B 2 198 ? -27.812 144.250 -5.782 1.00 15.40 328 GLN B C 1
ATOM 4660 O O . GLN B 2 198 ? -28.322 143.128 -5.709 1.00 15.72 328 GLN B O 1
ATOM 4674 N N . VAL B 2 199 ? -27.899 145.129 -4.781 1.00 14.78 329 VAL B N 1
ATOM 4675 C CA . VAL B 2 199 ? -28.717 144.817 -3.616 1.00 14.34 329 VAL B CA 1
ATOM 4676 C C . VAL B 2 199 ? -30.147 144.532 -4.047 1.00 13.39 329 VAL B C 1
ATOM 4677 O O . VAL B 2 199 ? -30.781 143.586 -3.563 1.00 13.68 329 VAL B O 1
ATOM 4690 N N . LEU B 2 200 ? -30.679 145.344 -4.962 1.00 12.49 330 LEU B N 1
ATOM 4691 C CA . LEU B 2 200 ? -32.035 145.156 -5.460 1.00 14.43 330 LEU B CA 1
ATOM 4692 C C . LEU B 2 200 ? -32.153 143.987 -6.432 1.00 15.33 330 LEU B C 1
ATOM 4693 O O . LEU B 2 200 ? -33.246 143.751 -6.956 1.00 12.71 330 LEU B O 1
ATOM 4709 N N . SER B 2 201 ? -31.071 143.263 -6.682 1.00 13.68 331 SER B N 1
ATOM 4710 C CA . SER B 2 201 ? -31.088 142.070 -7.512 1.00 14.73 331 SER B CA 1
ATOM 4711 C C . SER B 2 201 ? -31.002 140.782 -6.696 1.00 15.85 331 SER B C 1
ATOM 4712 O O . SER B 2 201 ? -31.002 139.693 -7.276 1.00 17.01 331 SER B O 1
ATOM 4720 N N . LEU B 2 202 ? -30.928 140.885 -5.373 1.00 15.75 332 LEU B N 1
ATOM 4721 C CA . LEU B 2 202 ? -30.823 139.727 -4.500 1.00 17.04 332 LEU B CA 1
ATOM 4722 C C . LEU B 2 202 ? -32.201 139.140 -4.231 1.00 17.01 332 LEU B C 1
ATOM 4723 O O . LEU B 2 202 ? -33.139 139.870 -3.906 1.00 15.87 332 LEU B O 1
ATOM 4739 N N . PHE B 2 203 ? -32.320 137.820 -4.347 1.00 18.52 333 PHE B N 1
ATOM 4740 C CA . PHE B 2 203 ? -33.535 137.147 -3.909 1.00 19.02 333 PHE B CA 1
ATOM 4741 C C . PHE B 2 203 ? -33.556 137.173 -2.382 1.00 19.31 333 PHE B C 1
ATOM 4742 O O . PHE B 2 203 ? -32.527 136.935 -1.758 1.00 20.16 333 PHE B O 1
ATOM 4759 N N . PRO B 2 204 ? -34.721 137.446 -1.774 1.00 18.85 334 PRO B N 1
ATOM 4760 C CA . PRO B 2 204 ? -36.051 137.709 -2.342 1.00 18.19 334 PRO B CA 1
ATOM 4761 C C . PRO B 2 204 ? -36.403 139.183 -2.542 1.00 16.29 334 PRO B C 1
ATOM 4762 O O . PRO B 2 204 ? -37.553 139.494 -2.836 1.00 15.89 334 PRO B O 1
ATOM 4773 N N . VAL B 2 205 ? -35.435 140.082 -2.378 1.00 15.39 335 VAL B N 1
ATOM 4774 C CA . VAL B 2 205 ? -35.684 141.485 -2.695 1.00 13.84 335 VAL B CA 1
ATOM 4775 C C . VAL B 2 205 ? -36.136 141.603 -4.142 1.00 13.44 335 VAL B C 1
ATOM 4776 O O . VAL B 2 205 ? -37.106 142.299 -4.463 1.00 12.73 335 VAL B O 1
ATOM 4789 N N . TYR B 2 206 ? -35.421 140.918 -5.027 1.00 14.10 336 TYR B N 1
ATOM 4790 C CA . TYR B 2 206 ? -35.823 140.652 -6.399 1.00 14.32 336 TYR B CA 1
ATOM 4791 C C . TYR B 2 206 ? -36.452 139.261 -6.428 1.00 15.79 336 TYR B C 1
ATOM 4792 O O . TYR B 2 206 ? -35.823 138.290 -6.003 1.00 16.97 336 TYR B O 1
ATOM 4810 N N . ASN B 2 207 ? -37.696 139.168 -6.897 1.00 15.96 337 ASN B N 1
ATOM 4811 C CA . ASN B 2 207 ? -38.455 137.928 -6.811 1.00 17.57 337 ASN B CA 1
ATOM 4812 C C . ASN B 2 207 ? -39.331 137.781 -8.050 1.00 18.08 337 ASN B C 1
ATOM 4813 O O . ASN B 2 207 ? -39.294 138.603 -8.966 1.00 17.21 337 ASN B O 1
ATOM 4824 N N . SER B 2 208 ? -40.133 136.713 -8.070 1.00 19.76 338 SER B N 1
ATOM 4825 C CA . SER B 2 208 ? -40.930 136.399 -9.251 1.00 20.73 338 SER B CA 1
ATOM 4826 C C . SER B 2 208 ? -42.036 137.416 -9.504 1.00 19.92 338 SER B C 1
ATOM 4827 O O . SER B 2 208 ? -42.601 137.427 -10.599 1.00 20.54 338 SER B O 1
ATOM 4835 N N . TYR B 2 209 ? -42.349 138.265 -8.533 1.00 18.78 339 TYR B N 1
ATOM 4836 C CA . TYR B 2 209 ? -43.323 139.329 -8.703 1.00 18.10 339 TYR B CA 1
ATOM 4837 C C . TYR B 2 209 ? -42.717 140.643 -9.175 1.00 16.36 339 TYR B C 1
ATOM 4838 O O . TYR B 2 209 ? -43.469 141.575 -9.474 1.00 15.95 339 TYR B O 1
ATOM 4856 N N . THR B 2 210 ? -41.394 140.751 -9.250 1.00 15.60 340 THR B N 1
ATOM 4857 C CA . THR B 2 210 ? -40.760 142.034 -9.531 1.00 14.17 340 THR B CA 1
ATOM 4858 C C . THR B 2 210 ? -40.966 142.416 -10.994 1.00 14.40 340 THR B C 1
ATOM 4859 O O . THR B 2 210 ? -40.583 141.672 -11.900 1.00 15.32 340 THR B O 1
ATOM 4870 N N . ILE B 2 211 ? -41.567 143.583 -11.216 1.00 13.78 341 ILE B N 1
ATOM 4871 C CA . ILE B 2 211 ? -41.793 144.073 -12.569 1.00 14.15 341 ILE B CA 1
ATOM 4872 C C . ILE B 2 211 ? -40.559 144.790 -13.086 1.00 13.47 341 ILE B C 1
ATOM 4873 O O . ILE B 2 211 ? -40.103 144.544 -14.208 1.00 14.18 341 ILE B O 1
ATOM 4889 N N . TYR B 2 212 ? -40.020 145.706 -12.286 1.00 12.32 342 TYR B N 1
ATOM 4890 C CA . TYR B 2 212 ? -38.876 146.499 -12.692 1.00 11.89 342 TYR B CA 1
ATOM 4891 C C . TYR B 2 212 ? -38.088 146.925 -11.463 1.00 10.99 342 TYR B C 1
ATOM 4892 O O . TYR B 2 212 ? -38.592 146.910 -10.336 1.00 10.56 342 TYR B O 1
ATOM 4910 N N . THR B 2 213 ? -36.825 147.263 -11.709 1.00 10.96 343 THR B N 1
ATOM 4911 C CA . THR B 2 213 ? -35.919 147.846 -10.729 1.00 10.39 343 THR B CA 1
ATOM 4912 C C . THR B 2 213 ? -35.493 149.208 -11.247 1.00 10.31 343 THR B C 1
ATOM 4913 O O . THR B 2 213 ? -35.092 149.328 -12.408 1.00 10.97 343 THR B O 1
ATOM 4924 N N . THR B 2 214 ? -35.561 150.219 -10.390 1.00 9.73 344 THR B N 1
ATOM 4925 C CA . THR B 2 214 ? -35.103 151.561 -10.719 1.00 9.87 344 THR B CA 1
ATOM 4926 C C . THR B 2 214 ? -34.044 151.994 -9.718 1.00 9.80 344 THR B C 1
ATOM 4927 O O . THR B 2 214 ? -34.226 151.825 -8.512 1.00 9.34 344 THR B O 1
ATOM 4938 N N . VAL B 2 215 ? -32.950 152.561 -10.217 1.00 10.49 345 VAL B N 1
ATOM 4939 C CA . VAL B 2 215 ? -32.001 153.273 -9.371 1.00 10.75 345 VAL B CA 1
ATOM 4940 C C . VAL B 2 215 ? -31.871 154.697 -9.890 1.00 11.34 345 VAL B C 1
ATOM 4941 O O . VAL B 2 215 ? -31.964 154.958 -11.092 1.00 11.90 345 VAL B O 1
ATOM 4954 N N . MET B 2 216 ? -31.663 155.626 -8.966 1.00 11.41 346 MET B N 1
ATOM 4955 C CA . MET B 2 216 ? -31.706 157.036 -9.316 1.00 12.11 346 MET B CA 1
ATOM 4956 C C . MET B 2 216 ? -31.014 157.851 -8.237 1.00 12.63 346 MET B C 1
ATOM 4957 O O . MET B 2 216 ? -30.809 157.391 -7.108 1.00 12.24 346 MET B O 1
ATOM 4971 N N . SER B 2 217 ? -30.672 159.080 -8.611 1.00 13.76 347 SER B N 1
ATOM 4972 C CA . SER B 2 217 ? -29.977 160.012 -7.734 1.00 14.70 347 SER B CA 1
ATOM 4973 C C . SER B 2 217 ? -30.307 161.419 -8.216 1.00 15.72 347 SER B C 1
ATOM 4974 O O . SER B 2 217 ? -29.915 161.805 -9.321 1.00 16.80 347 SER B O 1
ATOM 4982 N N . ALA B 2 218 ? -31.034 162.180 -7.395 1.00 15.61 348 ALA B N 1
ATOM 4983 C CA . ALA B 2 218 ? -31.444 163.523 -7.797 1.00 16.76 348 ALA B CA 1
ATOM 4984 C C . ALA B 2 218 ? -30.256 164.388 -8.209 1.00 18.76 348 ALA B C 1
ATOM 4985 O O . ALA B 2 218 ? -30.383 165.227 -9.108 1.00 19.99 348 ALA B O 1
ATOM 4992 N N . ALA B 2 219 ? -29.094 164.194 -7.582 1.00 19.38 349 ALA B N 1
ATOM 4993 C CA . ALA B 2 219 ? -27.923 164.996 -7.918 1.00 21.61 349 ALA B CA 1
ATOM 4994 C C . ALA B 2 219 ? -27.303 164.593 -9.247 1.00 22.31 349 ALA B C 1
ATOM 4995 O O . ALA B 2 219 ? -26.514 165.359 -9.807 1.00 24.43 349 ALA B O 1
ATOM 5002 N N . GLU B 2 220 ? -27.637 163.413 -9.759 1.00 20.82 350 GLU B N 1
ATOM 5003 C CA . GLU B 2 220 ? -27.117 162.908 -11.027 1.00 21.50 350 GLU B CA 1
ATOM 5004 C C . GLU B 2 220 ? -28.302 162.415 -11.841 1.00 20.19 350 GLU B C 1
ATOM 5005 O O . GLU B 2 220 ? -28.450 161.213 -12.088 1.00 19.05 350 GLU B O 1
ATOM 5017 N N . PRO B 2 221 ? -29.183 163.325 -12.259 1.00 20.54 351 PRO B N 1
ATOM 5018 C CA . PRO B 2 221 ? -30.443 162.890 -12.878 1.00 19.38 351 PRO B CA 1
ATOM 5019 C C . PRO B 2 221 ? -30.253 162.133 -14.178 1.00 19.73 351 PRO B C 1
ATOM 5020 O O . PRO B 2 221 ? -31.138 161.354 -14.554 1.00 18.60 351 PRO B O 1
ATOM 5031 N N . ASP B 2 222 ? -29.126 162.316 -14.867 1.00 21.47 352 ASP B N 1
ATOM 5032 C CA . ASP B 2 222 ? -28.879 161.595 -16.107 1.00 22.09 352 ASP B CA 1
ATOM 5033 C C . ASP B 2 222 ? -28.601 160.118 -15.881 1.00 20.84 352 ASP B C 1
ATOM 5034 O O . ASP B 2 222 ? -28.571 159.363 -16.852 1.00 21.19 352 ASP B O 1
ATOM 5043 N N . LYS B 2 223 ? -28.401 159.690 -14.638 1.00 19.64 353 LYS B N 1
ATOM 5044 C CA . LYS B 2 223 ? -28.142 158.291 -14.341 1.00 18.66 353 LYS B CA 1
ATOM 5045 C C . LYS B 2 223 ? -29.402 157.514 -13.978 1.00 16.72 353 LYS B C 1
ATOM 5046 O O . LYS B 2 223 ? -29.303 156.331 -13.653 1.00 15.95 353 LYS B O 1
ATOM 5065 N N . TYR B 2 224 ? -30.573 158.143 -14.020 1.00 16.16 354 TYR B N 1
ATOM 5066 C CA . TYR B 2 224 ? -31.827 157.431 -13.798 1.00 14.70 354 TYR B CA 1
ATOM 5067 C C . TYR B 2 224 ? -31.875 156.180 -14.666 1.00 14.70 354 TYR B C 1
ATOM 5068 O O . TYR B 2 224 ? -31.670 156.244 -15.881 1.00 15.86 354 TYR B O 1
ATOM 5086 N N . LEU B 2 225 ? -32.131 155.036 -14.043 1.00 13.63 355 LEU B N 1
ATOM 5087 C CA . LEU B 2 225 ? -32.095 153.774 -14.768 1.00 13.84 355 LEU B CA 1
ATOM 5088 C C . LEU B 2 225 ? -33.178 152.839 -14.267 1.00 12.73 355 LEU B C 1
ATOM 5089 O O . LEU B 2 225 ? -33.201 152.483 -13.088 1.00 11.87 355 LEU B O 1
ATOM 5105 N N . THR B 2 226 ? -34.043 152.419 -15.178 1.00 13.00 356 THR B N 1
ATOM 5106 C CA . THR B 2 226 ? -35.033 151.389 -14.914 1.00 12.42 356 THR B CA 1
ATOM 5107 C C . THR B 2 226 ? -34.700 150.161 -15.745 1.00 13.25 356 THR B C 1
ATOM 5108 O O . THR B 2 226 ? -34.406 150.274 -16.937 1.00 14.36 356 THR B O 1
ATOM 5119 N N . MET B 2 227 ? -34.742 148.995 -15.109 1.00 12.92 357 MET B N 1
ATOM 5120 C CA . MET B 2 227 ? -34.538 147.714 -15.774 1.00 13.85 357 MET B CA 1
ATOM 5121 C C . MET B 2 227 ? -35.789 146.872 -15.592 1.00 13.72 357 MET B C 1
ATOM 5122 O O . MET B 2 227 ? -36.165 146.555 -14.462 1.00 12.96 357 MET B O 1
ATOM 5136 N N . ILE B 2 228 ? -36.446 146.534 -16.699 1.00 14.68 358 ILE B N 1
ATOM 5137 C CA . ILE B 2 228 ? -37.585 145.625 -16.646 1.00 15.02 358 ILE B CA 1
ATOM 5138 C C . ILE B 2 228 ? -37.077 144.215 -16.374 1.00 15.63 358 ILE B C 1
ATOM 5139 O O . ILE B 2 228 ? -36.090 143.768 -16.972 1.00 16.50 358 ILE B O 1
ATOM 5155 N N . ARG B 2 229 ? -37.751 143.499 -15.477 1.00 15.42 359 ARG B N 1
ATOM 5156 C CA . ARG B 2 229 ? -37.266 142.204 -15.023 1.00 16.09 359 ARG B CA 1
ATOM 5157 C C . ARG B 2 229 ? -37.986 141.052 -15.713 1.00 17.65 359 ARG B C 1
ATOM 5158 O O . ARG B 2 229 ? -39.103 141.192 -16.210 1.00 18.07 359 ARG B O 1
ATOM 5179 N N . ASN B 2 230 ? -37.314 139.902 -15.725 1.00 52.47 360 ASN B N 1
ATOM 5180 C CA . ASN B 2 230 ? -37.829 138.641 -16.273 1.00 52.85 360 ASN B CA 1
ATOM 5181 C C . ASN B 2 230 ? -37.849 138.628 -17.794 1.00 55.79 360 ASN B C 1
ATOM 5182 O O . ASN B 2 230 ? -37.841 137.555 -18.401 1.00 61.01 360 ASN B O 1
ATOM 5193 N N . VAL C 1 11 ? -104.693 150.391 24.629 1.00 75.84 34 VAL C N 1
ATOM 5194 C CA . VAL C 1 11 ? -103.588 150.427 25.579 1.00 78.54 34 VAL C CA 1
ATOM 5195 C C . VAL C 1 11 ? -102.936 149.044 25.730 1.00 83.93 34 VAL C C 1
ATOM 5196 O O . VAL C 1 11 ? -101.716 148.935 25.629 1.00 83.86 34 VAL C O 1
ATOM 5208 N N . PRO C 1 12 ? -103.722 147.992 25.972 1.00 57.92 35 PRO C N 1
ATOM 5209 C CA . PRO C 1 12 ? -103.118 146.657 26.100 1.00 52.83 35 PRO C CA 1
ATOM 5210 C C . PRO C 1 12 ? -102.475 146.208 24.796 1.00 46.55 35 PRO C C 1
ATOM 5211 O O . PRO C 1 12 ? -103.114 146.184 23.742 1.00 44.04 35 PRO C O 1
ATOM 5222 N N . GLY C 1 13 ? -101.194 145.847 24.881 1.00 36.51 36 GLY C N 1
ATOM 5223 C CA . GLY C 1 13 ? -100.417 145.467 23.720 1.00 33.55 36 GLY C CA 1
ATOM 5224 C C . GLY C 1 13 ? -99.639 146.599 23.080 1.00 30.33 36 GLY C C 1
ATOM 5225 O O . GLY C 1 13 ? -98.830 146.342 22.176 1.00 27.94 36 GLY C O 1
ATOM 5229 N N . THR C 1 14 ? -99.854 147.838 23.513 1.00 30.55 37 THR C N 1
ATOM 5230 C CA . THR C 1 14 ? -99.105 148.962 22.987 1.00 28.03 37 THR C CA 1
ATOM 5231 C C . THR C 1 14 ? -97.742 149.061 23.662 1.00 26.50 37 THR C C 1
ATOM 5232 O O . THR C 1 14 ? -97.550 148.565 24.772 1.00 27.75 37 THR C O 1
ATOM 5243 N N . PRO C 1 15 ? -96.779 149.710 23.017 1.00 24.10 38 PRO C N 1
ATOM 5244 C CA . PRO C 1 15 ? -95.452 149.855 23.619 1.00 22.92 38 PRO C CA 1
ATOM 5245 C C . PRO C 1 15 ? -95.481 150.823 24.786 1.00 24.02 38 PRO C C 1
ATOM 5246 O O . PRO C 1 15 ? -96.425 151.613 24.924 1.00 25.40 38 PRO C O 1
ATOM 5257 N N . PRO C 1 16 ? -94.455 150.812 25.634 1.00 23.67 39 PRO C N 1
ATOM 5258 C CA . PRO C 1 16 ? -94.307 151.895 26.608 1.00 24.44 39 PRO C CA 1
ATOM 5259 C C . PRO C 1 16 ? -94.145 153.220 25.887 1.00 23.50 39 PRO C C 1
ATOM 5260 O O . PRO C 1 16 ? -93.649 153.280 24.759 1.00 21.82 39 PRO C O 1
ATOM 5271 N N . LEU C 1 17 ? -94.586 154.286 26.544 1.00 24.94 40 LEU C N 1
ATOM 5272 C CA . LEU C 1 17 ? -94.581 155.623 25.970 1.00 24.82 40 LEU C CA 1
ATOM 5273 C C . LEU C 1 17 ? -93.607 156.503 26.741 1.00 24.86 40 LEU C C 1
ATOM 5274 O O . LEU C 1 17 ? -93.690 156.594 27.970 1.00 26.25 40 LEU C O 1
ATOM 5290 N N . PHE C 1 18 ? -92.690 157.149 26.020 1.00 23.61 41 PHE C N 1
ATOM 5291 C CA . PHE C 1 18 ? -91.676 158.002 26.623 1.00 23.81 41 PHE C CA 1
ATOM 5292 C C . PHE C 1 18 ? -91.715 159.388 26.004 1.00 24.53 41 PHE C C 1
ATOM 5293 O O . PHE C 1 18 ? -91.956 159.539 24.803 1.00 23.99 41 PHE C O 1
ATOM 5310 N N . ASN C 1 19 ? -91.468 160.395 26.833 1.00 26.20 42 ASN C N 1
ATOM 5311 C CA . ASN C 1 19 ? -91.247 161.759 26.373 1.00 30.59 42 ASN C CA 1
ATOM 5312 C C . ASN C 1 19 ? -89.749 161.997 26.243 1.00 28.01 42 ASN C C 1
ATOM 5313 O O . ASN C 1 19 ? -88.986 161.693 27.164 1.00 33.87 42 ASN C O 1
ATOM 5324 N N . VAL C 1 20 ? -89.333 162.522 25.096 1.00 26.11 43 VAL C N 1
ATOM 5325 C CA . VAL C 1 20 ? -87.949 162.910 24.856 1.00 26.05 43 VAL C CA 1
ATOM 5326 C C . VAL C 1 20 ? -87.952 164.393 24.530 1.00 28.25 43 VAL C C 1
ATOM 5327 O O . VAL C 1 20 ? -88.597 164.821 23.567 1.00 28.81 43 VAL C O 1
ATOM 5340 N N . SER C 1 21 ? -87.250 165.179 25.337 1.00 27.12 44 SER C N 1
ATOM 5341 C CA . SER C 1 21 ? -87.315 166.628 25.233 1.00 28.96 44 SER C CA 1
ATOM 5342 C C . SER C 1 21 ? -86.230 167.135 24.295 1.00 29.79 44 SER C C 1
ATOM 5343 O O . SER C 1 21 ? -85.039 166.926 24.544 1.00 30.23 44 SER C O 1
ATOM 5351 N N . LEU C 1 22 ? -86.646 167.804 23.224 1.00 30.37 45 LEU C N 1
ATOM 5352 C CA . LEU C 1 22 ? -85.727 168.597 22.425 1.00 32.09 45 LEU C CA 1
ATOM 5353 C C . LEU C 1 22 ? -85.436 169.948 23.067 1.00 34.74 45 LEU C C 1
ATOM 5354 O O . LEU C 1 22 ? -84.644 170.719 22.519 1.00 36.77 45 LEU C O 1
ATOM 5370 N N . ASP C 1 23 ? -86.057 170.243 24.214 1.00 35.19 46 ASP C N 1
ATOM 5371 C CA . ASP C 1 23 ? -85.724 171.439 24.979 1.00 38.12 46 ASP C CA 1
ATOM 5372 C C . ASP C 1 23 ? -84.444 171.263 25.788 1.00 39.15 46 ASP C C 1
ATOM 5373 O O . ASP C 1 23 ? -83.777 172.253 26.097 1.00 42.11 46 ASP C O 1
ATOM 5382 N N . VAL C 1 24 ? -84.083 170.027 26.138 1.00 37.14 47 VAL C N 1
ATOM 5383 C CA . VAL C 1 24 ? -82.850 169.777 26.878 1.00 41.12 47 VAL C CA 1
ATOM 5384 C C . VAL C 1 24 ? -81.738 169.451 25.889 1.00 38.19 47 VAL C C 1
ATOM 5385 O O . VAL C 1 24 ? -81.992 169.247 24.697 1.00 36.82 47 VAL C O 1
ATOM 5398 N N . ALA C 1 25 ? -80.504 169.381 26.382 1.00 39.67 48 ALA C N 1
ATOM 5399 C CA . ALA C 1 25 ? -79.363 169.155 25.512 1.00 40.16 48 ALA C CA 1
ATOM 5400 C C . ALA C 1 25 ? -79.368 167.729 24.955 1.00 37.18 48 ALA C C 1
ATOM 5401 O O . ALA C 1 25 ? -79.909 166.811 25.576 1.00 35.20 48 ALA C O 1
ATOM 5408 N N . PRO C 1 26 ? -78.749 167.516 23.790 1.00 37.26 49 PRO C N 1
ATOM 5409 C CA . PRO C 1 26 ? -78.761 166.170 23.196 1.00 34.88 49 PRO C CA 1
ATOM 5410 C C . PRO C 1 26 ? -78.167 165.106 24.097 1.00 34.20 49 PRO C C 1
ATOM 5411 O O . PRO C 1 26 ? -78.662 163.973 24.120 1.00 31.97 49 PRO C O 1
ATOM 5422 N N . GLU C 1 27 ? -77.110 165.436 24.838 1.00 36.43 50 GLU C N 1
ATOM 5423 C CA . GLU C 1 27 ? -76.456 164.450 25.687 1.00 36.29 50 GLU C CA 1
ATOM 5424 C C . GLU C 1 27 ? -77.268 164.100 26.924 1.00 35.31 50 GLU C C 1
ATOM 5425 O O . GLU C 1 27 ? -76.814 163.277 27.720 1.00 35.44 50 GLU C O 1
ATOM 5437 N N . GLN C 1 28 ? -78.444 164.693 27.107 1.00 34.68 51 GLN C N 1
ATOM 5438 C CA . GLN C 1 28 ? -79.295 164.391 28.246 1.00 34.12 51 GLN C CA 1
ATOM 5439 C C . GLN C 1 28 ? -80.675 163.876 27.871 1.00 31.56 51 GLN C C 1
ATOM 5440 O O . GLN C 1 28 ? -81.307 163.212 28.698 1.00 30.88 51 GLN C O 1
ATOM 5454 N N . ARG C 1 29 ? -81.153 164.139 26.653 1.00 30.50 52 ARG C N 1
ATOM 5455 C CA . ARG C 1 29 ? -82.573 163.966 26.382 1.00 28.84 52 ARG C CA 1
ATOM 5456 C C . ARG C 1 29 ? -83.012 162.503 26.365 1.00 26.86 52 ARG C C 1
ATOM 5457 O O . ARG C 1 29 ? -84.198 162.237 26.572 1.00 25.96 52 ARG C O 1
ATOM 5478 N N . TRP C 1 30 ? -82.102 161.553 26.151 1.00 26.51 53 TRP C N 1
ATOM 5479 C CA . TRP C 1 30 ? -82.477 160.143 26.131 1.00 25.07 53 TRP C CA 1
ATOM 5480 C C . TRP C 1 30 ? -82.298 159.443 27.474 1.00 25.56 53 TRP C C 1
ATOM 5481 O O . TRP C 1 30 ? -82.745 158.300 27.620 1.00 24.73 53 TRP C O 1
ATOM 5502 N N . LEU C 1 31 ? -81.662 160.077 28.448 1.00 27.28 54 LEU C N 1
ATOM 5503 C CA . LEU C 1 31 ? -81.293 159.375 29.671 1.00 28.29 54 LEU C CA 1
ATOM 5504 C C . LEU C 1 31 ? -82.516 158.949 30.484 1.00 28.06 54 LEU C C 1
ATOM 5505 O O . LEU C 1 31 ? -82.516 157.849 31.050 1.00 28.18 54 LEU C O 1
ATOM 5521 N N . PRO C 1 32 ? -83.575 159.759 30.575 1.00 28.05 55 PRO C N 1
ATOM 5522 C CA . PRO C 1 32 ? -84.759 159.281 31.305 1.00 28.15 55 PRO C CA 1
ATOM 5523 C C . PRO C 1 32 ? -85.294 157.975 30.752 1.00 28.95 55 PRO C C 1
ATOM 5524 O O . PRO C 1 32 ? -85.598 157.053 31.518 1.00 27.18 55 PRO C O 1
ATOM 5535 N N . MET C 1 33 ? -85.403 157.867 29.427 1.00 24.96 56 MET C N 1
ATOM 5536 C CA A MET C 1 33 ? -85.840 156.617 28.825 0.64 23.91 56 MET C CA 1
ATOM 5537 C CA B MET C 1 33 ? -85.836 156.612 28.817 0.36 23.90 56 MET C CA 1
ATOM 5538 C C . MET C 1 33 ? -84.902 155.472 29.190 1.00 24.35 56 MET C C 1
ATOM 5539 O O . MET C 1 33 ? -85.348 154.402 29.617 1.00 24.69 56 MET C O 1
ATOM 5566 N N . LEU C 1 34 ? -83.596 155.677 29.016 1.00 24.67 57 LEU C N 1
ATOM 5567 C CA . LEU C 1 34 ? -82.635 154.626 29.328 1.00 25.36 57 LEU C CA 1
ATOM 5568 C C . LEU C 1 34 ? -82.794 154.127 30.759 1.00 26.86 57 LEU C C 1
ATOM 5569 O O . LEU C 1 34 ? -82.613 152.936 31.029 1.00 27.40 57 LEU C O 1
ATOM 5585 N N . ARG C 1 35 ? -83.130 155.023 31.691 1.00 27.93 58 ARG C N 1
ATOM 5586 C CA . ARG C 1 35 ? -83.255 154.642 33.094 1.00 29.94 58 ARG C CA 1
ATOM 5587 C C . ARG C 1 35 ? -84.401 153.669 33.344 1.00 29.97 58 ARG C C 1
ATOM 5588 O O . ARG C 1 35 ? -84.497 153.126 34.450 1.00 31.94 58 ARG C O 1
ATOM 5609 N N . HIS C 1 36 ? -85.263 153.432 32.358 1.00 28.28 59 HIS C N 1
ATOM 5610 C CA . HIS C 1 36 ? -86.333 152.455 32.493 1.00 28.64 59 HIS C CA 1
ATOM 5611 C C . HIS C 1 36 ? -85.910 151.048 32.094 1.00 28.68 59 HIS C C 1
ATOM 5612 O O . HIS C 1 36 ? -86.743 150.138 32.137 1.00 29.31 59 HIS C O 1
ATOM 5626 N N . TYR C 1 37 ? -84.646 150.841 31.727 1.00 28.40 60 TYR C N 1
ATOM 5627 C CA . TYR C 1 37 ? -84.177 149.550 31.247 1.00 28.63 60 TYR C CA 1
ATOM 5628 C C . TYR C 1 37 ? -82.937 149.118 32.013 1.00 30.22 60 TYR C C 1
ATOM 5629 O O . TYR C 1 37 ? -82.141 149.942 32.466 1.00 30.64 60 TYR C O 1
ATOM 5647 N N . ASP C 1 38 ? -82.801 147.811 32.158 1.00 31.47 61 ASP C N 1
ATOM 5648 C CA . ASP C 1 38 ? -81.610 147.222 32.746 1.00 33.21 61 ASP C CA 1
ATOM 5649 C C . ASP C 1 38 ? -80.436 147.407 31.791 1.00 32.29 61 ASP C C 1
ATOM 5650 O O . ASP C 1 38 ? -80.487 146.903 30.661 1.00 31.35 61 ASP C O 1
ATOM 5659 N N . PRO C 1 39 ? -79.376 148.119 32.179 1.00 32.91 62 PRO C N 1
ATOM 5660 C CA . PRO C 1 39 ? -78.272 148.338 31.231 1.00 32.37 62 PRO C CA 1
ATOM 5661 C C . PRO C 1 39 ? -77.612 147.051 30.781 1.00 33.35 62 PRO C C 1
ATOM 5662 O O . PRO C 1 39 ? -77.138 146.973 29.641 1.00 32.66 62 PRO C O 1
ATOM 5673 N N . ASP C 1 40 ? -77.567 146.034 31.641 1.00 35.29 63 ASP C N 1
ATOM 5674 C CA . ASP C 1 40 ? -77.009 144.753 31.227 1.00 36.56 63 ASP C CA 1
ATOM 5675 C C . ASP C 1 40 ? -77.859 144.123 30.137 1.00 35.45 63 ASP C C 1
ATOM 5676 O O . ASP C 1 40 ? -77.333 143.510 29.203 1.00 35.79 63 ASP C O 1
ATOM 5685 N N . PHE C 1 41 ? -79.177 144.275 30.234 1.00 34.48 64 PHE C N 1
ATOM 5686 C CA . PHE C 1 41 ? -80.054 143.823 29.164 1.00 33.61 64 PHE C CA 1
ATOM 5687 C C . PHE C 1 41 ? -79.817 144.624 27.888 1.00 31.79 64 PHE C C 1
ATOM 5688 O O . PHE C 1 41 ? -79.703 144.055 26.796 1.00 32.01 64 PHE C O 1
ATOM 5705 N N . LEU C 1 42 ? -79.726 145.951 28.003 1.00 30.39 65 LEU C N 1
ATOM 5706 C CA . LEU C 1 42 ? -79.483 146.767 26.817 1.00 29.06 65 LEU C CA 1
ATOM 5707 C C . LEU C 1 42 ? -78.136 146.442 26.187 1.00 30.08 65 LEU C C 1
ATOM 5708 O O . LEU C 1 42 ? -78.036 146.305 24.962 1.00 29.99 65 LEU C O 1
ATOM 5724 N N . ARG C 1 43 ? -77.089 146.313 27.001 1.00 31.43 66 ARG C N 1
ATOM 5725 C CA . ARG C 1 43 ? -75.792 145.921 26.462 1.00 32.84 66 ARG C CA 1
ATOM 5726 C C . ARG C 1 43 ? -75.896 144.609 25.702 1.00 33.87 66 ARG C C 1
ATOM 5727 O O . ARG C 1 43 ? -75.462 144.507 24.550 1.00 34.26 66 ARG C O 1
ATOM 5748 N N . THR C 1 44 ? -76.476 143.589 26.335 1.00 34.75 67 THR C N 1
ATOM 5749 C CA . THR C 1 44 ? -76.619 142.297 25.677 1.00 36.24 67 THR C CA 1
ATOM 5750 C C . THR C 1 44 ? -77.428 142.428 24.396 1.00 35.26 67 THR C C 1
ATOM 5751 O O . THR C 1 44 ? -77.095 141.814 23.376 1.00 38.32 67 THR C O 1
ATOM 5762 N N . ALA C 1 45 ? -78.497 143.226 24.430 1.00 33.34 68 ALA C N 1
ATOM 5763 C CA . ALA C 1 45 ? -79.304 143.431 23.233 1.00 32.63 68 ALA C CA 1
ATOM 5764 C C . ALA C 1 45 ? -78.487 144.081 22.127 1.00 32.53 68 ALA C C 1
ATOM 5765 O O . ALA C 1 45 ? -78.576 143.676 20.963 1.00 33.55 68 ALA C O 1
ATOM 5772 N N . VAL C 1 46 ? -77.690 145.096 22.470 1.00 31.74 69 VAL C N 1
ATOM 5773 C CA . VAL C 1 46 ? -76.850 145.752 21.472 1.00 32.09 69 VAL C CA 1
ATOM 5774 C C . VAL C 1 46 ? -75.920 144.739 20.823 1.00 34.47 69 VAL C C 1
ATOM 5775 O O . VAL C 1 46 ? -75.796 144.679 19.594 1.00 35.48 69 VAL C O 1
ATOM 5788 N N . ALA C 1 47 ? -75.252 143.925 21.639 1.00 35.75 70 ALA C N 1
ATOM 5789 C CA . ALA C 1 47 ? -74.327 142.941 21.092 1.00 38.34 70 ALA C CA 1
ATOM 5790 C C . ALA C 1 47 ? -75.047 141.964 20.170 1.00 39.56 70 ALA C C 1
ATOM 5791 O O . ALA C 1 47 ? -74.530 141.610 19.106 1.00 41.50 70 ALA C O 1
ATOM 5798 N N . GLN C 1 48 ? -76.247 141.522 20.556 1.00 38.86 71 GLN C N 1
ATOM 5799 C CA . GLN C 1 48 ? -76.978 140.568 19.724 1.00 40.49 71 GLN C CA 1
ATOM 5800 C C . GLN C 1 48 ? -77.325 141.169 18.368 1.00 40.39 71 GLN C C 1
ATOM 5801 O O . GLN C 1 48 ? -77.169 140.513 17.332 1.00 42.81 71 GLN C O 1
ATOM 5815 N N . VAL C 1 49 ? -77.799 142.416 18.352 1.00 44.74 72 VAL C N 1
ATOM 5816 C CA . VAL C 1 49 ? -78.146 143.063 17.089 1.00 38.54 72 VAL C CA 1
ATOM 5817 C C . VAL C 1 49 ? -76.906 143.218 16.221 1.00 39.94 72 VAL C C 1
ATOM 5818 O O . VAL C 1 49 ? -76.925 142.918 15.022 1.00 45.54 72 VAL C O 1
ATOM 5831 N N . ILE C 1 50 ? -75.811 143.696 16.811 1.00 39.52 73 ILE C N 1
ATOM 5832 C CA . ILE C 1 50 ? -74.570 143.846 16.055 1.00 41.63 73 ILE C CA 1
ATOM 5833 C C . ILE C 1 50 ? -74.131 142.500 15.490 1.00 44.84 73 ILE C C 1
ATOM 5834 O O . ILE C 1 50 ? -73.834 142.373 14.297 1.00 47.25 73 ILE C O 1
ATOM 5850 N N . GLY C 1 51 ? -74.087 141.474 16.339 1.00 45.29 74 GLY C N 1
ATOM 5851 C CA . GLY C 1 51 ? -73.604 140.178 15.894 1.00 48.67 74 GLY C CA 1
ATOM 5852 C C . GLY C 1 51 ? -74.453 139.567 14.797 1.00 50.55 74 GLY C C 1
ATOM 5853 O O . GLY C 1 51 ? -73.942 138.832 13.948 1.00 53.96 74 GLY C O 1
ATOM 5857 N N . ASP C 1 52 ? -75.751 139.868 14.789 1.00 58.71 75 ASP C N 1
ATOM 5858 C CA . ASP C 1 52 ? -76.674 139.262 13.838 1.00 58.41 75 ASP C CA 1
ATOM 5859 C C . ASP C 1 52 ? -76.755 140.024 12.521 1.00 56.33 75 ASP C C 1
ATOM 5860 O O . ASP C 1 52 ? -76.902 139.404 11.463 1.00 60.24 75 ASP C O 1
ATOM 5869 N N . ARG C 1 53 ? -76.663 141.355 12.555 1.00 54.60 76 ARG C N 1
ATOM 5870 C CA . ARG C 1 53 ? -76.886 142.167 11.366 1.00 56.40 76 ARG C CA 1
ATOM 5871 C C . ARG C 1 53 ? -75.628 142.773 10.766 1.00 58.32 76 ARG C C 1
ATOM 5872 O O . ARG C 1 53 ? -75.672 143.207 9.611 1.00 63.36 76 ARG C O 1
ATOM 5893 N N . VAL C 1 54 ? -74.524 142.828 11.500 1.00 50.17 77 VAL C N 1
ATOM 5894 C CA . VAL C 1 54 ? -73.333 143.554 11.069 1.00 51.60 77 VAL C CA 1
ATOM 5895 C C . VAL C 1 54 ? -72.343 142.547 10.491 1.00 54.61 77 VAL C C 1
ATOM 5896 O O . VAL C 1 54 ? -71.944 141.613 11.204 1.00 56.83 77 VAL C O 1
ATOM 5909 N N . PRO C 1 55 ? -71.931 142.685 9.227 1.00 55.26 78 PRO C N 1
ATOM 5910 C CA . PRO C 1 55 ? -70.839 141.848 8.718 1.00 58.76 78 PRO C CA 1
ATOM 5911 C C . PRO C 1 55 ? -69.551 142.115 9.479 1.00 61.87 78 PRO C C 1
ATOM 5912 O O . PRO C 1 55 ? -69.303 143.223 9.961 1.00 61.55 78 PRO C O 1
ATOM 5923 N N . GLN C 1 56 ? -68.717 141.081 9.569 1.00 65.41 79 GLN C N 1
ATOM 5924 C CA . GLN C 1 56 ? -67.534 141.163 10.417 1.00 69.06 79 GLN C CA 1
ATOM 5925 C C . GLN C 1 56 ? -66.530 142.170 9.870 1.00 71.06 79 GLN C C 1
ATOM 5926 O O . GLN C 1 56 ? -65.915 142.918 10.638 1.00 72.62 79 GLN C O 1
ATOM 5940 N N . TRP C 1 57 ? -66.356 142.215 8.548 1.00 71.50 80 TRP C N 1
ATOM 5941 C CA . TRP C 1 57 ? -65.425 143.176 7.967 1.00 74.00 80 TRP C CA 1
ATOM 5942 C C . TRP C 1 57 ? -65.804 144.607 8.325 1.00 71.65 80 TRP C C 1
ATOM 5943 O O . TRP C 1 57 ? -64.938 145.489 8.354 1.00 74.29 80 TRP C O 1
ATOM 5964 N N . VAL C 1 58 ? -67.087 144.859 8.599 1.00 67.13 81 VAL C N 1
ATOM 5965 C CA . VAL C 1 58 ? -67.495 146.189 9.034 1.00 65.07 81 VAL C CA 1
ATOM 5966 C C . VAL C 1 58 ? -66.875 146.507 10.384 1.00 66.88 81 VAL C C 1
ATOM 5967 O O . VAL C 1 58 ? -66.551 147.666 10.671 1.00 67.58 81 VAL C O 1
ATOM 5980 N N . LEU C 1 59 ? -66.696 145.492 11.232 1.00 68.16 82 LEU C N 1
ATOM 5981 C CA . LEU C 1 59 ? -66.078 145.704 12.536 1.00 70.71 82 LEU C CA 1
ATOM 5982 C C . LEU C 1 59 ? -64.610 146.091 12.400 1.00 75.70 82 LEU C C 1
ATOM 5983 O O . LEU C 1 59 ? -64.120 146.955 13.137 1.00 77.58 82 LEU C O 1
ATOM 5999 N N . GLY C 1 60 ? -63.895 145.463 11.464 1.00 78.34 83 GLY C N 1
ATOM 6000 C CA . GLY C 1 60 ? -62.475 145.740 11.320 1.00 83.81 83 GLY C CA 1
ATOM 6001 C C . GLY C 1 60 ? -62.186 147.208 11.080 1.00 84.38 83 GLY C C 1
ATOM 6002 O O . GLY C 1 60 ? -61.243 147.766 11.646 1.00 88.44 83 GLY C O 1
ATOM 6006 N N . MET C 1 61 ? -62.992 147.854 10.238 1.00 80.81 84 MET C N 1
ATOM 6007 C CA . MET C 1 61 ? -62.832 149.269 9.927 1.00 81.38 84 MET C CA 1
ATOM 6008 C C . MET C 1 61 ? -63.812 150.140 10.703 1.00 77.44 84 MET C C 1
ATOM 6009 O O . MET C 1 61 ? -64.276 151.162 10.189 1.00 75.85 84 MET C O 1
ATOM 6023 N N . VAL C 1 62 ? -64.137 149.757 11.936 1.00 76.30 85 VAL C N 1
ATOM 6024 C CA . VAL C 1 62 ? -65.165 150.478 12.677 1.00 72.63 85 VAL C CA 1
ATOM 6025 C C . VAL C 1 62 ? -64.644 151.833 13.142 1.00 74.94 85 VAL C C 1
ATOM 6026 O O . VAL C 1 62 ? -65.362 152.839 13.088 1.00 72.45 85 VAL C O 1
ATOM 6039 N N . GLY C 1 63 ? -63.394 151.887 13.609 1.00 80.12 86 GLY C N 1
ATOM 6040 C CA . GLY C 1 63 ? -62.799 153.171 13.940 1.00 83.13 86 GLY C CA 1
ATOM 6041 C C . GLY C 1 63 ? -62.842 154.132 12.769 1.00 82.94 86 GLY C C 1
ATOM 6042 O O . GLY C 1 63 ? -63.025 155.338 12.947 1.00 82.97 86 GLY C O 1
ATOM 6046 N N . GLU C 1 64 ? -62.674 153.607 11.555 1.00 89.02 87 GLU C N 1
ATOM 6047 C CA . GLU C 1 64 ? -62.892 154.414 10.361 1.00 90.92 87 GLU C CA 1
ATOM 6048 C C . GLU C 1 64 ? -64.331 154.907 10.294 1.00 83.58 87 GLU C C 1
ATOM 6049 O O . GLU C 1 64 ? -64.581 156.070 9.956 1.00 83.83 87 GLU C O 1
ATOM 6061 N N . ILE C 1 65 ? -65.295 154.039 10.614 1.00 73.10 88 ILE C N 1
ATOM 6062 C CA . ILE C 1 65 ? -66.696 154.453 10.598 1.00 68.27 88 ILE C CA 1
ATOM 6063 C C . ILE C 1 65 ? -66.894 155.649 11.519 1.00 68.22 88 ILE C C 1
ATOM 6064 O O . ILE C 1 65 ? -67.455 156.678 11.123 1.00 67.20 88 ILE C O 1
ATOM 6080 N N . VAL C 1 66 ? -66.432 155.525 12.765 1.00 69.79 89 VAL C N 1
ATOM 6081 C CA . VAL C 1 66 ? -66.585 156.604 13.737 1.00 70.24 89 VAL C CA 1
ATOM 6082 C C . VAL C 1 66 ? -65.996 157.897 13.191 1.00 73.40 89 VAL C C 1
ATOM 6083 O O . VAL C 1 66 ? -66.542 158.987 13.403 1.00 72.56 89 VAL C O 1
ATOM 6096 N N . SER C 1 67 ? -64.879 157.797 12.467 1.00 77.51 90 SER C N 1
ATOM 6097 C CA . SER C 1 67 ? -64.226 158.993 11.948 1.00 81.50 90 SER C CA 1
ATOM 6098 C C . SER C 1 67 ? -65.131 159.746 10.980 1.00 79.16 90 SER C C 1
ATOM 6099 O O . SER C 1 67 ? -65.204 160.980 11.019 1.00 80.63 90 SER C O 1
ATOM 6107 N N . LYS C 1 68 ? -65.833 159.023 10.104 1.00 75.97 91 LYS C N 1
ATOM 6108 C CA . LYS C 1 68 ? -66.653 159.680 9.089 1.00 74.56 91 LYS C CA 1
ATOM 6109 C C . LYS C 1 68 ? -67.949 160.235 9.664 1.00 70.37 91 LYS C C 1
ATOM 6110 O O . LYS C 1 68 ? -68.467 161.236 9.156 1.00 70.57 91 LYS C O 1
ATOM 6129 N N . VAL C 1 69 ? -68.488 159.606 10.707 1.00 67.09 92 VAL C N 1
ATOM 6130 C CA . VAL C 1 69 ? -69.724 160.090 11.309 1.00 63.53 92 VAL C CA 1
ATOM 6131 C C . VAL C 1 69 ? -69.461 161.321 12.169 1.00 65.73 92 VAL C C 1
ATOM 6132 O O . VAL C 1 69 ? -70.285 162.240 12.220 1.00 64.55 92 VAL C O 1
ATOM 6145 N N . GLU C 1 70 ? -68.316 161.361 12.858 1.00 69.37 93 GLU C N 1
ATOM 6146 C CA . GLU C 1 70 ? -67.999 162.499 13.717 1.00 72.07 93 GLU C CA 1
ATOM 6147 C C . GLU C 1 70 ? -67.767 163.764 12.903 1.00 75.04 93 GLU C C 1
ATOM 6148 O O . GLU C 1 70 ? -68.124 164.865 13.339 1.00 75.70 93 GLU C O 1
ATOM 6160 N N . SER C 1 71 ? -67.156 163.629 11.727 1.00 77.37 94 SER C N 1
ATOM 6161 C CA . SER C 1 71 ? -66.765 164.797 10.950 1.00 81.45 94 SER C CA 1
ATOM 6162 C C . SER C 1 71 ? -67.914 165.333 10.107 1.00 79.10 94 SER C C 1
ATOM 6163 O O . SER C 1 71 ? -68.101 166.552 10.018 1.00 81.18 94 SER C O 1
ATOM 6171 N N . PHE C 1 72 ? -68.685 164.448 9.472 1.00 75.57 95 PHE C N 1
ATOM 6172 C CA . PHE C 1 72 ? -69.626 164.857 8.440 1.00 78.27 95 PHE C CA 1
ATOM 6173 C C . PHE C 1 72 ? -71.072 164.466 8.705 1.00 71.61 95 PHE C C 1
ATOM 6174 O O . PHE C 1 72 ? -71.948 164.884 7.939 1.00 68.42 95 PHE C O 1
ATOM 6191 N N . LEU C 1 73 ? -71.362 163.674 9.773 1.00 65.32 96 LEU C N 1
ATOM 6192 C CA . LEU C 1 73 ? -72.760 163.510 10.144 1.00 60.95 96 LEU C CA 1
ATOM 6193 C C . LEU C 1 73 ? -73.109 164.442 11.298 1.00 60.89 96 LEU C C 1
ATOM 6194 O O . LEU C 1 73 ? -72.264 164.725 12.152 1.00 63.14 96 LEU C O 1
ATOM 6210 N N . PRO C 1 74 ? -74.350 164.924 11.343 1.00 58.77 97 PRO C N 1
ATOM 6211 C CA . PRO C 1 74 ? -74.682 166.016 12.268 1.00 61.64 97 PRO C CA 1
ATOM 6212 C C . PRO C 1 74 ? -74.356 165.657 13.708 1.00 59.12 97 PRO C C 1
ATOM 6213 O O . PRO C 1 74 ? -74.596 164.536 14.160 1.00 56.55 97 PRO C O 1
ATOM 6224 N N . GLN C 1 75 ? -73.806 166.636 14.428 1.00 48.61 98 GLN C N 1
ATOM 6225 C CA . GLN C 1 75 ? -73.379 166.398 15.799 1.00 49.09 98 GLN C CA 1
ATOM 6226 C C . GLN C 1 75 ? -74.508 166.027 16.760 1.00 46.56 98 GLN C C 1
ATOM 6227 O O . GLN C 1 75 ? -74.215 165.314 17.733 1.00 40.84 98 GLN C O 1
ATOM 6241 N N . PRO C 1 76 ? -75.771 166.451 16.582 1.00 45.48 99 PRO C N 1
ATOM 6242 C CA . PRO C 1 76 ? -76.814 165.930 17.490 1.00 39.51 99 PRO C CA 1
ATOM 6243 C C . PRO C 1 76 ? -76.948 164.422 17.420 1.00 31.43 99 PRO C C 1
ATOM 6244 O O . PRO C 1 76 ? -77.050 163.755 18.456 1.00 30.01 99 PRO C O 1
ATOM 6255 N N . PHE C 1 77 ? -76.955 163.876 16.204 1.00 31.95 100 PHE C N 1
ATOM 6256 C CA . PHE C 1 77 ? -76.910 162.432 15.992 1.00 35.28 100 PHE C CA 1
ATOM 6257 C C . PHE C 1 77 ? -75.812 161.785 16.832 1.00 28.99 100 PHE C C 1
ATOM 6258 O O . PHE C 1 77 ? -76.077 160.941 17.694 1.00 27.57 100 PHE C O 1
ATOM 6275 N N . THR C 1 78 ? -74.563 162.189 16.602 1.00 32.69 101 THR C N 1
ATOM 6276 C CA . THR C 1 78 ? -73.451 161.563 17.306 1.00 39.05 101 THR C CA 1
ATOM 6277 C C . THR C 1 78 ? -73.500 161.868 18.799 1.00 35.46 101 THR C C 1
ATOM 6278 O O . THR C 1 78 ? -73.246 160.983 19.622 1.00 29.14 101 THR C O 1
ATOM 6289 N N . ASP C 1 79 ? -73.836 163.108 19.169 1.00 30.66 102 ASP C N 1
ATOM 6290 C CA . ASP C 1 79 ? -73.864 163.470 20.586 1.00 30.85 102 ASP C CA 1
ATOM 6291 C C . ASP C 1 79 ? -74.899 162.646 21.346 1.00 29.00 102 ASP C C 1
ATOM 6292 O O . ASP C 1 79 ? -74.623 162.154 22.446 1.00 28.63 102 ASP C O 1
ATOM 6301 N N . GLU C 1 80 ? -76.097 162.486 20.777 1.00 28.23 103 GLU C N 1
ATOM 6302 C CA . GLU C 1 80 ? -77.109 161.643 21.408 1.00 26.94 103 GLU C CA 1
ATOM 6303 C C . GLU C 1 80 ? -76.617 160.209 21.549 1.00 25.75 103 GLU C C 1
ATOM 6304 O O . GLU C 1 80 ? -76.769 159.591 22.607 1.00 25.31 103 GLU C O 1
ATOM 6316 N N . ILE C 1 81 ? -76.036 159.654 20.485 1.00 25.60 104 ILE C N 1
ATOM 6317 C CA . ILE C 1 81 ? -75.571 158.271 20.547 1.00 24.90 104 ILE C CA 1
ATOM 6318 C C . ILE C 1 81 ? -74.455 158.136 21.573 1.00 25.21 104 ILE C C 1
ATOM 6319 O O . ILE C 1 81 ? -74.419 157.175 22.350 1.00 24.79 104 ILE C O 1
ATOM 6335 N N . ARG C 1 82 ? -73.529 159.096 21.597 1.00 26.36 105 ARG C N 1
ATOM 6336 C CA . ARG C 1 82 ? -72.432 159.015 22.552 1.00 27.18 105 ARG C CA 1
ATOM 6337 C C . ARG C 1 82 ? -72.958 159.004 23.980 1.00 27.03 105 ARG C C 1
ATOM 6338 O O . ARG C 1 82 ? -72.442 158.270 24.832 1.00 27.21 105 ARG C O 1
ATOM 6359 N N . SER C 1 83 ? -73.981 159.812 24.263 1.00 27.06 106 SER C N 1
ATOM 6360 C CA . SER C 1 83 ? -74.528 159.853 25.613 1.00 27.36 106 SER C CA 1
ATOM 6361 C C . SER C 1 83 ? -75.192 158.534 25.978 1.00 26.25 106 SER C C 1
ATOM 6362 O O . SER C 1 83 ? -75.154 158.123 27.145 1.00 26.76 106 SER C O 1
ATOM 6370 N N . ILE C 1 84 ? -75.803 157.861 25.003 1.00 25.17 107 ILE C N 1
ATOM 6371 C CA . ILE C 1 84 ? -76.332 156.524 25.249 1.00 24.64 107 ILE C CA 1
ATOM 6372 C C . ILE C 1 84 ? -75.191 155.549 25.494 1.00 24.84 107 ILE C C 1
ATOM 6373 O O . ILE C 1 84 ? -75.266 154.688 26.378 1.00 25.20 107 ILE C O 1
ATOM 6389 N N . CYS C 1 85 ? -74.124 155.662 24.705 1.00 24.97 108 CYS C N 1
ATOM 6390 C CA . CYS C 1 85 ? -72.984 154.773 24.869 1.00 25.54 108 CYS C CA 1
ATOM 6391 C C . CYS C 1 85 ? -72.316 154.992 26.218 1.00 26.62 108 CYS C C 1
ATOM 6392 O O . CYS C 1 85 ? -71.987 154.030 26.917 1.00 27.19 108 CYS C O 1
ATOM 6400 N N . ASP C 1 86 ? -72.115 156.254 26.601 1.00 27.32 109 ASP C N 1
ATOM 6401 C CA . ASP C 1 86 ? -71.488 156.551 27.886 1.00 28.87 109 ASP C CA 1
ATOM 6402 C C . ASP C 1 86 ? -72.352 156.066 29.042 1.00 28.96 109 ASP C C 1
ATOM 6403 O O . ASP C 1 86 ? -71.834 155.589 30.057 1.00 30.22 109 ASP C O 1
ATOM 6412 N N . SER C 1 87 ? -73.673 156.180 28.906 1.00 28.01 110 SER C N 1
ATOM 6413 C CA . SER C 1 87 ? -74.575 155.703 29.948 1.00 28.47 110 SER C CA 1
ATOM 6414 C C . SER C 1 87 ? -74.509 154.188 30.088 1.00 28.46 110 SER C C 1
ATOM 6415 O O . SER C 1 87 ? -74.619 153.658 31.199 1.00 29.69 110 SER C O 1
ATOM 6423 N N . LEU C 1 88 ? -74.329 153.474 28.981 1.00 27.48 111 LEU C N 1
ATOM 6424 C CA . LEU C 1 88 ? -74.315 152.018 28.984 1.00 27.84 111 LEU C CA 1
ATOM 6425 C C . LEU C 1 88 ? -72.912 151.432 28.974 1.00 28.65 111 LEU C C 1
ATOM 6426 O O . LEU C 1 88 ? -72.767 150.210 28.886 1.00 29.27 111 LEU C O 1
ATOM 6442 N N . SER C 1 89 ? -71.879 152.264 29.059 1.00 29.08 112 SER C N 1
ATOM 6443 C CA . SER C 1 89 ? -70.502 151.791 29.011 1.00 30.25 112 SER C CA 1
ATOM 6444 C C . SER C 1 89 ? -70.237 150.992 27.733 1.00 29.76 112 SER C C 1
ATOM 6445 O O . SER C 1 89 ? -69.653 149.908 27.755 1.00 30.85 112 SER C O 1
ATOM 6453 N N . LEU C 1 90 ? -70.675 151.544 26.609 1.00 28.47 113 LEU C N 1
ATOM 6454 C CA . LEU C 1 90 ? -70.346 151.019 25.294 1.00 28.37 113 LEU C CA 1
ATOM 6455 C C . LEU C 1 90 ? -69.441 151.999 24.561 1.00 28.66 113 LEU C C 1
ATOM 6456 O O . LEU C 1 90 ? -69.451 153.202 24.832 1.00 28.53 113 LEU C O 1
ATOM 6472 N N . SER C 1 91 ? -68.658 151.470 23.626 1.00 29.49 114 SER C N 1
ATOM 6473 C CA . SER C 1 91 ? -67.882 152.330 22.749 1.00 30.14 114 SER C CA 1
ATOM 6474 C C . SER C 1 91 ? -68.816 153.160 21.885 1.00 28.88 114 SER C C 1
ATOM 6475 O O . SER C 1 91 ? -69.943 152.754 21.585 1.00 27.73 114 SER C O 1
ATOM 6483 N N . LEU C 1 92 ? -68.342 154.336 21.480 1.00 29.51 115 LEU C N 1
ATOM 6484 C CA . LEU C 1 92 ? -69.095 155.106 20.501 1.00 28.86 115 LEU C CA 1
ATOM 6485 C C . LEU C 1 92 ? -69.276 154.308 19.218 1.00 28.96 115 LEU C C 1
ATOM 6486 O O . LEU C 1 92 ? -70.280 154.470 18.514 1.00 28.20 115 LEU C O 1
ATOM 6502 N N . ALA C 1 93 ? -68.322 153.427 18.916 1.00 30.27 116 ALA C N 1
ATOM 6503 C CA . ALA C 1 93 ? -68.414 152.589 17.728 1.00 30.94 116 ALA C CA 1
ATOM 6504 C C . ALA C 1 93 ? -69.605 151.641 17.802 1.00 29.85 116 ALA C C 1
ATOM 6505 O O . ALA C 1 93 ? -70.315 151.446 16.807 1.00 29.96 116 ALA C O 1
ATOM 6512 N N . ASP C 1 94 ? -69.832 151.027 18.968 1.00 29.25 117 ASP C N 1
ATOM 6513 C CA . ASP C 1 94 ? -70.976 150.132 19.112 1.00 28.72 117 ASP C CA 1
ATOM 6514 C C . ASP C 1 94 ? -72.286 150.887 18.927 1.00 27.42 117 ASP C C 1
ATOM 6515 O O . ASP C 1 94 ? -73.220 150.378 18.298 1.00 27.60 117 ASP C O 1
ATOM 6524 N N . GLY C 1 95 ? -72.380 152.097 19.480 1.00 26.49 118 GLY C N 1
ATOM 6525 C CA . GLY C 1 95 ? -73.610 152.859 19.347 1.00 25.58 118 GLY C CA 1
ATOM 6526 C C . GLY C 1 95 ? -73.901 153.239 17.910 1.00 26.05 118 GLY C C 1
ATOM 6527 O O . GLY C 1 95 ? -75.050 153.204 17.468 1.00 25.93 118 GLY C O 1
ATOM 6531 N N . ILE C 1 96 ? -72.865 153.615 17.167 1.00 26.99 119 ILE C N 1
ATOM 6532 C CA . ILE C 1 96 ? -73.039 153.931 15.755 1.00 27.94 119 ILE C CA 1
ATOM 6533 C C . ILE C 1 96 ? -73.425 152.681 14.979 1.00 28.83 119 ILE C C 1
ATOM 6534 O O . ILE C 1 96 ? -74.368 152.694 14.181 1.00 29.25 119 ILE C O 1
ATOM 6550 N N . LEU C 1 97 ? -72.724 151.575 15.225 1.00 29.50 120 LEU C N 1
ATOM 6551 C CA . LEU C 1 97 ? -72.996 150.345 14.492 1.00 30.94 120 LEU C CA 1
ATOM 6552 C C . LEU C 1 97 ? -74.437 149.894 14.680 1.00 30.58 120 LEU C C 1
ATOM 6553 O O . LEU C 1 97 ? -75.117 149.538 13.710 1.00 31.88 120 LEU C O 1
ATOM 6569 N N . VAL C 1 98 ? -74.918 149.877 15.924 1.00 29.24 121 VAL C N 1
ATOM 6570 C CA . VAL C 1 98 ? -76.276 149.401 16.148 1.00 29.38 121 VAL C CA 1
ATOM 6571 C C . VAL C 1 98 ? -77.277 150.357 15.518 1.00 29.12 121 VAL C C 1
ATOM 6572 O O . VAL C 1 98 ? -78.327 149.930 15.026 1.00 30.26 121 VAL C O 1
ATOM 6585 N N . ASN C 1 99 ? -76.968 151.656 15.500 1.00 28.08 122 ASN C N 1
ATOM 6586 C CA . ASN C 1 99 ? -77.844 152.613 14.838 1.00 28.22 122 ASN C CA 1
ATOM 6587 C C . ASN C 1 99 ? -77.831 152.459 13.323 1.00 30.00 122 ASN C C 1
ATOM 6588 O O . ASN C 1 99 ? -78.794 152.863 12.667 1.00 30.80 122 ASN C O 1
ATOM 6599 N N . LEU C 1 100 ? -76.770 151.900 12.754 1.00 31.00 123 LEU C N 1
ATOM 6600 C CA . LEU C 1 100 ? -76.789 151.535 11.346 1.00 33.24 123 LEU C CA 1
ATOM 6601 C C . LEU C 1 100 ? -77.346 150.134 11.128 1.00 34.85 123 LEU C C 1
ATOM 6602 O O . LEU C 1 100 ? -77.940 149.868 10.078 1.00 36.95 123 LEU C O 1
ATOM 6618 N N . ALA C 1 101 ? -77.182 149.237 12.101 1.00 34.33 124 ALA C N 1
ATOM 6619 C CA . ALA C 1 101 ? -77.747 147.897 11.981 1.00 36.30 124 ALA C CA 1
ATOM 6620 C C . ALA C 1 101 ? -79.270 147.938 12.015 1.00 36.79 124 ALA C C 1
ATOM 6621 O O . ALA C 1 101 ? -79.933 147.348 11.154 1.00 39.34 124 ALA C O 1
ATOM 6628 N N . TYR C 1 102 ? -79.841 148.638 13.005 1.00 42.39 125 TYR C N 1
ATOM 6629 C CA . TYR C 1 102 ? -81.285 148.862 13.044 1.00 41.83 125 TYR C CA 1
ATOM 6630 C C . TYR C 1 102 ? -81.814 149.312 11.691 1.00 46.57 125 TYR C C 1
ATOM 6631 O O . TYR C 1 102 ? -82.994 149.112 11.382 1.00 47.91 125 TYR C O 1
ATOM 6649 N N . GLU C 1 103 ? -80.957 149.927 10.878 1.00 46.21 126 GLU C N 1
ATOM 6650 C CA . GLU C 1 103 ? -81.350 150.572 9.638 1.00 45.45 126 GLU C CA 1
ATOM 6651 C C . GLU C 1 103 ? -81.087 149.722 8.402 1.00 41.72 126 GLU C C 1
ATOM 6652 O O . GLU C 1 103 ? -81.563 150.076 7.316 1.00 43.72 126 GLU C O 1
ATOM 6664 N N . ALA C 1 104 ? -80.367 148.612 8.538 1.00 66.26 127 ALA C N 1
ATOM 6665 C CA . ALA C 1 104 ? -79.887 147.836 7.402 1.00 73.79 127 ALA C CA 1
ATOM 6666 C C . ALA C 1 104 ? -80.782 146.634 7.119 1.00 73.48 127 ALA C C 1
ATOM 6667 O O . ALA C 1 104 ? -81.605 146.225 7.941 1.00 77.71 127 ALA C O 1
ATOM 6674 N N . SER C 1 105 ? -80.594 146.066 5.932 1.00 62.37 128 SER C N 1
ATOM 6675 C CA . SER C 1 105 ? -81.338 144.888 5.501 1.00 65.97 128 SER C CA 1
ATOM 6676 C C . SER C 1 105 ? -80.813 143.627 6.178 1.00 63.91 128 SER C C 1
ATOM 6677 O O . SER C 1 105 ? -80.627 142.596 5.532 1.00 64.77 128 SER C O 1
ATOM 6699 N N . THR D 2 2 ? -94.340 146.499 5.251 1.00 16.32 132 THR D N 1
ATOM 6700 C CA . THR D 2 2 ? -95.421 146.966 4.387 1.00 15.76 132 THR D CA 1
ATOM 6701 C C . THR D 2 2 ? -95.861 148.340 4.866 1.00 14.40 132 THR D C 1
ATOM 6702 O O . THR D 2 2 ? -96.072 148.542 6.060 1.00 13.84 132 THR D O 1
ATOM 6713 N N . SER D 2 3 ? -95.961 149.295 3.945 1.00 14.15 133 SER D N 1
ATOM 6714 C CA . SER D 2 3 ? -96.551 150.598 4.224 1.00 13.21 133 SER D CA 1
ATOM 6715 C C . SER D 2 3 ? -97.678 150.853 3.237 1.00 13.28 133 SER D C 1
ATOM 6716 O O . SER D 2 3 ? -97.565 150.528 2.051 1.00 14.03 133 SER D O 1
ATOM 6724 N N . ILE D 2 4 ? -98.758 151.437 3.742 1.00 12.75 134 ILE D N 1
ATOM 6725 C CA . ILE D 2 4 ? -99.946 151.753 2.965 1.00 12.99 134 ILE D CA 1
ATOM 6726 C C . ILE D 2 4 ? -100.347 153.186 3.281 1.00 12.62 134 ILE D C 1
ATOM 6727 O O . ILE D 2 4 ? -100.427 153.563 4.455 1.00 12.21 134 ILE D O 1
ATOM 6743 N N . VAL D 2 5 ? -100.584 153.978 2.240 1.00 13.03 135 VAL D N 1
ATOM 6744 C CA . VAL D 2 5 ? -101.221 155.285 2.361 1.00 13.14 135 VAL D CA 1
ATOM 6745 C C . VAL D 2 5 ? -102.446 155.276 1.456 1.00 13.89 135 VAL D C 1
ATOM 6746 O O . VAL D 2 5 ? -102.400 154.733 0.347 1.00 14.43 135 VAL D O 1
ATOM 6759 N N . ALA D 2 6 ? -103.548 155.850 1.939 1.00 14.20 136 ALA D N 1
ATOM 6760 C CA . ALA D 2 6 ? -104.825 155.709 1.253 1.00 15.14 136 ALA D CA 1
ATOM 6761 C C . ALA D 2 6 ? -105.752 156.852 1.639 1.00 15.86 136 ALA D C 1
ATOM 6762 O O . ALA D 2 6 ? -105.633 157.445 2.715 1.00 15.61 136 ALA D O 1
ATOM 6769 N N . GLN D 2 7 ? -106.700 157.125 0.748 1.00 17.02 137 GLN D N 1
ATOM 6770 C CA . GLN D 2 7 ? -107.650 158.218 0.890 1.00 18.20 137 GLN D CA 1
ATOM 6771 C C . GLN D 2 7 ? -109.070 157.671 0.834 1.00 19.37 137 GLN D C 1
ATOM 6772 O O . GLN D 2 7 ? -109.433 156.992 -0.130 1.00 19.89 137 GLN D O 1
ATOM 6786 N N . ASP D 2 8 ? -109.880 157.978 1.845 1.00 20.09 138 ASP D N 1
ATOM 6787 C CA . ASP D 2 8 ? -111.257 157.513 1.825 1.00 21.60 138 ASP D CA 1
ATOM 6788 C C . ASP D 2 8 ? -112.092 158.386 0.882 1.00 23.37 138 ASP D C 1
ATOM 6789 O O . ASP D 2 8 ? -111.590 159.295 0.214 1.00 23.41 138 ASP D O 1
ATOM 6798 N N . SER D 2 9 ? -113.391 158.096 0.815 1.00 25.13 139 SER D N 1
ATOM 6799 C CA . SER D 2 9 ? -114.247 158.743 -0.173 1.00 27.09 139 SER D CA 1
ATOM 6800 C C . SER D 2 9 ? -114.529 160.201 0.167 1.00 28.39 139 SER D C 1
ATOM 6801 O O . SER D 2 9 ? -114.964 160.954 -0.709 1.00 29.96 139 SER D O 1
ATOM 6809 N N . GLN D 2 10 ? -114.303 160.610 1.411 1.00 28.03 140 GLN D N 1
ATOM 6810 C CA . GLN D 2 10 ? -114.439 162.001 1.809 1.00 29.36 140 GLN D CA 1
ATOM 6811 C C . GLN D 2 10 ? -113.128 162.765 1.715 1.00 27.97 140 GLN D C 1
ATOM 6812 O O . GLN D 2 10 ? -113.097 163.955 2.038 1.00 29.11 140 GLN D O 1
ATOM 6826 N N . GLY D 2 11 ? -112.055 162.115 1.277 1.00 25.86 141 GLY D N 1
ATOM 6827 C CA . GLY D 2 11 ? -110.792 162.783 1.061 1.00 24.83 141 GLY D CA 1
ATOM 6828 C C . GLY D 2 11 ? -109.833 162.769 2.229 1.00 23.32 141 GLY D C 1
ATOM 6829 O O . GLY D 2 11 ? -108.807 163.452 2.164 1.00 22.82 141 GLY D O 1
ATOM 6833 N N . ARG D 2 12 ? -110.127 162.022 3.288 1.00 22.82 142 ARG D N 1
ATOM 6834 C CA . ARG D 2 12 ? -109.220 161.913 4.423 1.00 21.52 142 ARG D CA 1
ATOM 6835 C C . ARG D 2 12 ? -108.091 160.935 4.107 1.00 19.48 142 ARG D C 1
ATOM 6836 O O . ARG D 2 12 ? -108.281 159.956 3.385 1.00 19.09 142 ARG D O 1
ATOM 6857 N N . ILE D 2 13 ? -106.906 161.211 4.654 1.00 18.45 143 ILE D N 1
ATOM 6858 C CA . ILE D 2 13 ? -105.708 160.411 4.400 1.00 16.86 143 ILE D CA 1
ATOM 6859 C C . ILE D 2 13 ? -105.413 159.537 5.613 1.00 15.97 143 ILE D C 1
ATOM 6860 O O . ILE D 2 13 ? -105.372 160.027 6.749 1.00 16.25 143 ILE D O 1
ATOM 6876 N N . TYR D 2 14 ? -105.184 158.246 5.366 1.00 15.14 144 TYR D N 1
ATOM 6877 C CA . TYR D 2 14 ? -104.776 157.296 6.390 1.00 14.43 144 TYR D CA 1
ATOM 6878 C C . TYR D 2 14 ? -103.488 156.612 5.965 1.00 14.02 144 TYR D C 1
ATOM 6879 O O . TYR D 2 14 ? -103.185 156.497 4.773 1.00 13.34 144 TYR D O 1
ATOM 6897 N N . HIS D 2 15 ? -102.758 156.118 6.961 1.00 12.86 145 HIS D N 1
ATOM 6898 C CA . HIS D 2 15 ? -101.399 155.635 6.778 1.00 12.18 145 HIS D CA 1
ATOM 6899 C C . HIS D 2 15 ? -101.154 154.543 7.809 1.00 12.00 145 HIS D C 1
ATOM 6900 O O . HIS D 2 15 ? -101.389 154.752 9.002 1.00 12.22 145 HIS D O 1
ATOM 6914 N N . GLY D 2 16 ? -100.727 153.373 7.345 1.00 11.89 146 GLY D N 1
ATOM 6915 C CA . GLY D 2 16 ? -100.399 152.280 8.238 1.00 11.99 146 GLY D CA 1
ATOM 6916 C C . GLY D 2 16 ? -99.160 151.561 7.752 1.00 11.93 146 GLY D C 1
ATOM 6917 O O . GLY D 2 16 ? -98.790 151.649 6.578 1.00 11.96 146 GLY D O 1
ATOM 6921 N N . ARG D 2 17 ? -98.511 150.848 8.671 1.00 12.14 147 ARG D N 1
ATOM 6922 C CA A ARG D 2 17 ? -97.318 150.105 8.295 0.70 12.46 147 ARG D CA 1
ATOM 6923 C CA B ARG D 2 17 ? -97.312 150.114 8.301 0.30 12.45 147 ARG D CA 1
ATOM 6924 C C . ARG D 2 17 ? -97.086 148.956 9.260 1.00 13.10 147 ARG D C 1
ATOM 6925 O O . ARG D 2 17 ? -97.440 149.027 10.442 1.00 13.19 147 ARG D O 1
ATOM 6966 N N . ASN D 2 18 ? -96.488 147.900 8.729 1.00 13.84 148 ASN D N 1
ATOM 6967 C CA . ASN D 2 18 ? -95.915 146.818 9.509 1.00 14.80 148 ASN D CA 1
ATOM 6968 C C . ASN D 2 18 ? -94.402 146.902 9.391 1.00 15.21 148 ASN D C 1
ATOM 6969 O O . ASN D 2 18 ? -93.871 147.154 8.307 1.00 15.29 148 ASN D O 1
ATOM 6980 N N . LEU D 2 19 ? -93.712 146.704 10.506 1.00 15.72 149 LEU D N 1
ATOM 6981 C CA . LEU D 2 19 ? -92.259 146.659 10.524 1.00 16.52 149 LEU D CA 1
ATOM 6982 C C . LEU D 2 19 ? -91.830 145.222 10.780 1.00 18.15 149 LEU D C 1
ATOM 6983 O O . LEU D 2 19 ? -92.100 144.675 11.853 1.00 18.67 149 LEU D O 1
ATOM 6999 N N . ASP D 2 20 ? -91.166 144.619 9.798 1.00 19.24 150 ASP D N 1
ATOM 7000 C CA . ASP D 2 20 ? -90.727 143.234 9.869 1.00 21.18 150 ASP D CA 1
ATOM 7001 C C . ASP D 2 20 ? -89.214 143.166 9.997 1.00 22.61 150 ASP D C 1
ATOM 7002 O O . ASP D 2 20 ? -88.493 143.920 9.339 1.00 22.51 150 ASP D O 1
ATOM 7011 N N . TYR D 2 21 ? -88.738 142.232 10.820 1.00 24.26 151 TYR D N 1
ATOM 7012 C CA . TYR D 2 21 ? -87.324 141.937 10.898 1.00 29.23 151 TYR D CA 1
ATOM 7013 C C . TYR D 2 21 ? -87.146 140.502 11.370 1.00 30.66 151 TYR D C 1
ATOM 7014 O O . TYR D 2 21 ? -87.855 140.073 12.290 1.00 30.77 151 TYR D O 1
ATOM 7032 N N . PRO D 2 22 ? -86.232 139.741 10.771 1.00 39.56 152 PRO D N 1
ATOM 7033 C CA . PRO D 2 22 ? -85.953 138.396 11.284 1.00 44.51 152 PRO D CA 1
ATOM 7034 C C . PRO D 2 22 ? -85.373 138.454 12.690 1.00 46.41 152 PRO D C 1
ATOM 7035 O O . PRO D 2 22 ? -84.834 139.473 13.126 1.00 45.04 152 PRO D O 1
ATOM 7046 N N . PHE D 2 23 ? -85.480 137.325 13.395 1.00 53.75 153 PHE D N 1
ATOM 7047 C CA . PHE D 2 23 ? -85.101 137.224 14.803 1.00 56.05 153 PHE D CA 1
ATOM 7048 C C . PHE D 2 23 ? -85.353 138.534 15.544 1.00 51.76 153 PHE D C 1
ATOM 7049 O O . PHE D 2 23 ? -84.415 139.211 15.978 1.00 53.16 153 PHE D O 1
ATOM 7066 N N . GLY D 2 24 ? -86.626 138.894 15.696 1.00 33.97 154 GLY D N 1
ATOM 7067 C CA . GLY D 2 24 ? -87.013 140.122 16.353 1.00 30.29 154 GLY D CA 1
ATOM 7068 C C . GLY D 2 24 ? -87.580 139.966 17.744 1.00 33.02 154 GLY D C 1
ATOM 7069 O O . GLY D 2 24 ? -88.190 140.915 18.255 1.00 32.78 154 GLY D O 1
ATOM 7073 N N . LYS D 2 25 ? -87.424 138.804 18.381 1.00 37.10 155 LYS D N 1
ATOM 7074 C CA . LYS D 2 25 ? -87.871 138.665 19.762 1.00 39.50 155 LYS D CA 1
ATOM 7075 C C . LYS D 2 25 ? -87.259 139.744 20.637 1.00 40.35 155 LYS D C 1
ATOM 7076 O O . LYS D 2 25 ? -87.925 140.294 21.522 1.00 47.22 155 LYS D O 1
ATOM 7095 N N . ILE D 2 26 ? -85.989 140.070 20.401 1.00 33.89 156 ILE D N 1
ATOM 7096 C CA . ILE D 2 26 ? -85.346 141.102 21.202 1.00 35.58 156 ILE D CA 1
ATOM 7097 C C . ILE D 2 26 ? -85.896 142.476 20.838 1.00 35.25 156 ILE D C 1
ATOM 7098 O O . ILE D 2 26 ? -86.135 143.313 21.715 1.00 32.79 156 ILE D O 1
ATOM 7114 N N . LEU D 2 27 ? -86.118 142.730 19.544 1.00 29.26 157 LEU D N 1
ATOM 7115 C CA . LEU D 2 27 ? -86.626 144.031 19.128 1.00 26.83 157 LEU D CA 1
ATOM 7116 C C . LEU D 2 27 ? -88.001 144.305 19.715 1.00 25.67 157 LEU D C 1
ATOM 7117 O O . LEU D 2 27 ? -88.330 145.457 20.017 1.00 24.39 157 LEU D O 1
ATOM 7133 N N . ARG D 2 28 ? -88.826 143.268 19.862 1.00 26.35 158 ARG D N 1
ATOM 7134 C CA . ARG D 2 28 ? -90.152 143.465 20.429 1.00 25.68 158 ARG D CA 1
ATOM 7135 C C . ARG D 2 28 ? -90.059 143.966 21.865 1.00 26.50 158 ARG D C 1
ATOM 7136 O O . ARG D 2 28 ? -90.850 144.819 22.282 1.00 25.58 158 ARG D O 1
ATOM 7157 N N . LYS D 2 29 ? -89.082 143.467 22.627 1.00 28.47 159 LYS D N 1
ATOM 7158 C CA . LYS D 2 29 ? -88.893 143.912 24.003 1.00 29.58 159 LYS D CA 1
ATOM 7159 C C . LYS D 2 29 ? -88.386 145.346 24.087 1.00 28.44 159 LYS D C 1
ATOM 7160 O O . LYS D 2 29 ? -88.513 145.976 25.143 1.00 29.01 159 LYS D O 1
ATOM 7179 N N . LEU D 2 30 ? -87.812 145.871 23.008 1.00 27.14 160 LEU D N 1
ATOM 7180 C CA . LEU D 2 30 ? -87.202 147.193 23.009 1.00 26.43 160 LEU D CA 1
ATOM 7181 C C . LEU D 2 30 ? -87.999 148.222 22.223 1.00 24.21 160 LEU D C 1
ATOM 7182 O O . LEU D 2 30 ? -87.542 149.357 22.078 1.00 23.66 160 LEU D O 1
ATOM 7198 N N . THR D 2 31 ? -89.179 147.864 21.731 1.00 23.18 161 THR D N 1
ATOM 7199 C CA . THR D 2 31 ? -90.015 148.818 21.026 1.00 21.34 161 THR D CA 1
ATOM 7200 C C . THR D 2 31 ? -90.636 149.802 22.008 1.00 21.41 161 THR D C 1
ATOM 7201 O O . THR D 2 31 ? -91.068 149.426 23.098 1.00 22.63 161 THR D O 1
ATOM 7212 N N . ALA D 2 32 ? -90.681 151.071 21.612 1.00 20.39 162 ALA D N 1
ATOM 7213 C CA . ALA D 2 32 ? -91.277 152.113 22.435 1.00 20.64 162 ALA D CA 1
ATOM 7214 C C . ALA D 2 32 ? -91.868 153.191 21.543 1.00 19.25 162 ALA D C 1
ATOM 7215 O O . ALA D 2 32 ? -91.346 153.478 20.465 1.00 18.33 162 ALA D O 1
ATOM 7222 N N . ASP D 2 33 ? -92.964 153.783 22.001 1.00 19.39 163 ASP D N 1
ATOM 7223 C CA . ASP D 2 33 ? -93.460 155.017 21.416 1.00 18.64 163 ASP D CA 1
ATOM 7224 C C . ASP D 2 33 ? -92.772 156.183 22.104 1.00 19.58 163 ASP D C 1
ATOM 7225 O O . ASP D 2 33 ? -92.643 156.203 23.331 1.00 21.02 163 ASP D O 1
ATOM 7234 N N . VAL D 2 34 ? -92.323 157.150 21.313 1.00 19.01 164 VAL D N 1
ATOM 7235 C CA . VAL D 2 34 ? -91.637 158.322 21.832 1.00 20.07 164 VAL D CA 1
ATOM 7236 C C . VAL D 2 34 ? -92.376 159.564 21.371 1.00 19.94 164 VAL D C 1
ATOM 7237 O O . VAL D 2 34 ? -92.616 159.745 20.171 1.00 18.81 164 VAL D O 1
ATOM 7250 N N . GLN D 2 35 ? -92.733 160.414 22.323 1.00 21.36 165 GLN D N 1
ATOM 7251 C CA . GLN D 2 35 ? -93.256 161.739 22.036 1.00 21.85 165 GLN D CA 1
ATOM 7252 C C . GLN D 2 35 ? -92.126 162.746 22.194 1.00 22.94 165 GLN D C 1
ATOM 7253 O O . GLN D 2 35 ? -91.537 162.864 23.276 1.00 24.39 165 GLN D O 1
ATOM 7267 N N . PHE D 2 36 ? -91.822 163.458 21.115 1.00 22.49 166 PHE D N 1
ATOM 7268 C CA . PHE D 2 36 ? -90.736 164.426 21.111 1.00 23.71 166 PHE D CA 1
ATOM 7269 C C . PHE D 2 36 ? -91.301 165.796 21.457 1.00 25.32 166 PHE D C 1
ATOM 7270 O O . PHE D 2 36 ? -92.168 166.314 20.745 1.00 25.02 166 PHE D O 1
ATOM 7287 N N . ILE D 2 37 ? -90.805 166.373 22.550 1.00 27.28 167 ILE D N 1
ATOM 7288 C CA . ILE D 2 37 ? -91.385 167.564 23.157 1.00 29.32 167 ILE D CA 1
ATOM 7289 C C . ILE D 2 37 ? -90.568 168.780 22.740 1.00 30.71 167 ILE D C 1
ATOM 7290 O O . ILE D 2 37 ? -89.337 168.783 22.863 1.00 31.28 167 ILE D O 1
ATOM 7306 N N . LYS D 2 38 ? -91.254 169.805 22.235 1.00 38.05 168 LYS D N 1
ATOM 7307 C CA . LYS D 2 38 ? -90.655 171.088 21.887 1.00 41.75 168 LYS D CA 1
ATOM 7308 C C . LYS D 2 38 ? -91.474 172.188 22.539 1.00 50.61 168 LYS D C 1
ATOM 7309 O O . LYS D 2 38 ? -92.707 172.155 22.486 1.00 51.01 168 LYS D O 1
ATOM 7328 N N . ASN D 2 39 ? -90.793 173.164 23.135 1.00 55.73 169 ASN D N 1
ATOM 7329 C CA . ASN D 2 39 ? -91.465 174.308 23.740 1.00 58.38 169 ASN D CA 1
ATOM 7330 C C . ASN D 2 39 ? -92.646 173.851 24.593 1.00 51.04 169 ASN D C 1
ATOM 7331 O O . ASN D 2 39 ? -93.715 174.464 24.598 1.00 58.85 169 ASN D O 1
ATOM 7342 N N . GLY D 2 40 ? -92.458 172.743 25.304 1.00 46.63 170 GLY D N 1
ATOM 7343 C CA . GLY D 2 40 ? -93.479 172.211 26.183 1.00 47.10 170 GLY D CA 1
ATOM 7344 C C . GLY D 2 40 ? -94.617 171.476 25.506 1.00 49.23 170 GLY D C 1
ATOM 7345 O O . GLY D 2 40 ? -95.532 171.018 26.202 1.00 54.15 170 GLY D O 1
ATOM 7349 N N . GLN D 2 41 ? -94.600 171.340 24.183 1.00 40.60 171 GLN D N 1
ATOM 7350 C CA . GLN D 2 41 ? -95.673 170.682 23.454 1.00 38.35 171 GLN D CA 1
ATOM 7351 C C . GLN D 2 41 ? -95.130 169.485 22.684 1.00 35.87 171 GLN D C 1
ATOM 7352 O O . GLN D 2 41 ? -93.955 169.447 22.312 1.00 34.23 171 GLN D O 1
ATOM 7366 N N . ILE D 2 42 ? -96.002 168.507 22.447 1.00 36.62 172 ILE D N 1
ATOM 7367 C CA . ILE D 2 42 ? -95.662 167.355 21.616 1.00 32.83 172 ILE D CA 1
ATOM 7368 C C . ILE D 2 42 ? -95.443 167.853 20.191 1.00 34.60 172 ILE D C 1
ATOM 7369 O O . ILE D 2 42 ? -96.382 168.297 19.526 1.00 34.84 172 ILE D O 1
ATOM 7385 N N . ALA D 2 43 ? -94.200 167.780 19.720 1.00 26.98 173 ALA D N 1
ATOM 7386 C CA . ALA D 2 43 ? -93.870 168.224 18.373 1.00 26.13 173 ALA D CA 1
ATOM 7387 C C . ALA D 2 43 ? -94.090 167.128 17.344 1.00 23.77 173 ALA D C 1
ATOM 7388 O O . ALA D 2 43 ? -94.548 167.402 16.233 1.00 23.21 173 ALA D O 1
ATOM 7395 N N . PHE D 2 44 ? -93.758 165.893 17.688 1.00 22.61 174 PHE D N 1
ATOM 7396 C CA . PHE D 2 44 ? -94.048 164.769 16.819 1.00 20.67 174 PHE D CA 1
ATOM 7397 C C . PHE D 2 44 ? -93.928 163.494 17.635 1.00 20.13 174 PHE D C 1
ATOM 7398 O O . PHE D 2 44 ? -93.356 163.483 18.729 1.00 21.12 174 PHE D O 1
ATOM 7415 N N . THR D 2 45 ? -94.505 162.429 17.096 1.00 18.79 175 THR D N 1
ATOM 7416 C CA . THR D 2 45 ? -94.548 161.130 17.745 1.00 18.39 175 THR D CA 1
ATOM 7417 C C . THR D 2 45 ? -94.027 160.084 16.780 1.00 16.90 175 THR D C 1
ATOM 7418 O O . THR D 2 45 ? -94.284 160.154 15.578 1.00 16.07 175 THR D O 1
ATOM 7429 N N . GLY D 2 46 ? -93.304 159.109 17.313 1.00 16.82 176 GLY D N 1
ATOM 7430 C CA . GLY D 2 46 ? -92.805 158.030 16.496 1.00 15.79 176 GLY D CA 1
ATOM 7431 C C . GLY D 2 46 ? -92.694 156.766 17.313 1.00 15.99 176 GLY D C 1
ATOM 7432 O O . GLY D 2 46 ? -92.915 156.757 18.523 1.00 16.96 176 GLY D O 1
ATOM 7436 N N . THR D 2 47 ? -92.347 155.692 16.625 1.00 15.32 177 THR D N 1
ATOM 7437 C CA . THR D 2 47 ? -92.108 154.400 17.242 1.00 15.67 177 THR D CA 1
ATOM 7438 C C . THR D 2 47 ? -90.690 153.981 16.904 1.00 15.84 177 THR D C 1
ATOM 7439 O O . THR D 2 47 ? -90.252 154.130 15.761 1.00 15.34 177 THR D O 1
ATOM 7450 N N . THR D 2 48 ? -89.970 153.468 17.896 1.00 16.81 178 THR D N 1
ATOM 7451 C CA . THR D 2 48 ? -88.566 153.176 17.691 1.00 17.38 178 THR D CA 1
ATOM 7452 C C . THR D 2 48 ? -88.146 152.041 18.614 1.00 18.40 178 THR D C 1
ATOM 7453 O O . THR D 2 48 ? -88.975 151.388 19.252 1.00 18.56 178 THR D O 1
ATOM 7464 N N . PHE D 2 49 ? -86.840 151.815 18.675 1.00 19.36 179 PHE D N 1
ATOM 7465 C CA . PHE D 2 49 ? -86.232 150.852 19.573 1.00 20.69 179 PHE D CA 1
ATOM 7466 C C . PHE D 2 49 ? -85.267 151.585 20.493 1.00 22.00 179 PHE D C 1
ATOM 7467 O O . PHE D 2 49 ? -84.601 152.537 20.077 1.00 22.11 179 PHE D O 1
ATOM 7484 N N . VAL D 2 50 ? -85.199 151.131 21.743 1.00 23.24 180 VAL D N 1
ATOM 7485 C CA . VAL D 2 50 ? -84.336 151.772 22.726 1.00 24.77 180 VAL D CA 1
ATOM 7486 C C . VAL D 2 50 ? -82.905 151.789 22.215 1.00 25.67 180 VAL D C 1
ATOM 7487 O O . VAL D 2 50 ? -82.375 150.762 21.779 1.00 26.11 180 VAL D O 1
ATOM 7500 N N . GLY D 2 51 ? -82.263 152.954 22.294 1.00 26.27 181 GLY D N 1
ATOM 7501 C CA . GLY D 2 51 ? -80.909 153.122 21.814 1.00 27.46 181 GLY D CA 1
ATOM 7502 C C . GLY D 2 51 ? -80.815 153.590 20.380 1.00 26.48 181 GLY D C 1
ATOM 7503 O O . GLY D 2 51 ? -79.728 153.988 19.942 1.00 27.68 181 GLY D O 1
ATOM 7507 N N . TYR D 2 52 ? -81.921 153.548 19.645 1.00 24.59 182 TYR D N 1
ATOM 7508 C CA . TYR D 2 52 ? -82.001 154.028 18.274 1.00 23.68 182 TYR D CA 1
ATOM 7509 C C . TYR D 2 52 ? -82.479 155.472 18.284 1.00 23.18 182 TYR D C 1
ATOM 7510 O O . TYR D 2 52 ? -83.523 155.774 18.865 1.00 24.48 182 TYR D O 1
ATOM 7528 N N . VAL D 2 53 ? -81.724 156.363 17.642 1.00 23.93 183 VAL D N 1
ATOM 7529 C CA . VAL D 2 53 ? -82.074 157.780 17.655 1.00 23.87 183 VAL D CA 1
ATOM 7530 C C . VAL D 2 53 ? -82.843 158.218 16.411 1.00 22.52 183 VAL D C 1
ATOM 7531 O O . VAL D 2 53 ? -83.441 159.304 16.423 1.00 22.28 183 VAL D O 1
ATOM 7544 N N . GLY D 2 54 ? -82.862 157.414 15.351 1.00 21.86 184 GLY D N 1
ATOM 7545 C CA . GLY D 2 54 ? -83.712 157.693 14.213 1.00 20.62 184 GLY D CA 1
ATOM 7546 C C . GLY D 2 54 ? -85.119 157.154 14.407 1.00 18.97 184 GLY D C 1
ATOM 7547 O O . GLY D 2 54 ? -85.449 156.538 15.419 1.00 18.83 184 GLY D O 1
ATOM 7551 N N . LEU D 2 55 ? -85.961 157.391 13.401 1.00 17.95 185 LEU D N 1
ATOM 7552 C CA . LEU D 2 55 ? -87.339 156.920 13.411 1.00 16.61 185 LEU D CA 1
ATOM 7553 C C . LEU D 2 55 ? -87.683 156.299 12.065 1.00 15.94 185 LEU D C 1
ATOM 7554 O O . LEU D 2 55 ? -87.496 156.931 11.023 1.00 16.14 185 LEU D O 1
ATOM 7570 N N . TRP D 2 56 ? -88.183 155.061 12.093 1.00 15.40 186 TRP D N 1
ATOM 7571 C CA . TRP D 2 56 ? -88.727 154.419 10.903 1.00 14.86 186 TRP D CA 1
ATOM 7572 C C . TRP D 2 56 ? -90.203 154.713 10.704 1.00 13.86 186 TRP D C 1
ATOM 7573 O O . TRP D 2 56 ? -90.718 154.485 9.605 1.00 13.53 186 TRP D O 1
ATOM 7594 N N . THR D 2 57 ? -90.872 155.229 11.737 1.00 13.65 187 THR D N 1
ATOM 7595 C CA . THR D 2 57 ? -92.315 155.442 11.748 1.00 13.07 187 THR D CA 1
ATOM 7596 C C . THR D 2 57 ? -92.618 156.649 12.623 1.00 13.42 187 THR D C 1
ATOM 7597 O O . THR D 2 57 ? -92.112 156.731 13.744 1.00 14.01 187 THR D O 1
ATOM 7608 N N . GLY D 2 58 ? -93.462 157.553 12.144 1.00 13.30 188 GLY D N 1
ATOM 7609 C CA . GLY D 2 58 ? -93.837 158.677 12.977 1.00 13.95 188 GLY D CA 1
ATOM 7610 C C . GLY D 2 58 ? -94.828 159.595 12.300 1.00 14.02 188 GLY D C 1
ATOM 7611 O O . GLY D 2 58 ? -95.141 159.457 11.114 1.00 13.54 188 GLY D O 1
ATOM 7615 N N . GLN D 2 59 ? -95.309 160.554 13.088 1.00 14.88 189 GLN D N 1
ATOM 7616 C CA . GLN D 2 59 ? -96.276 161.533 12.624 1.00 15.37 189 GLN D CA 1
ATOM 7617 C C . GLN D 2 59 ? -95.914 162.905 13.162 1.00 16.63 189 GLN D C 1
ATOM 7618 O O . GLN D 2 59 ? -95.517 163.042 14.324 1.00 17.36 189 GLN D O 1
ATOM 7632 N N . SER D 2 60 ? -96.057 163.914 12.311 1.00 17.11 190 SER D N 1
ATOM 7633 C CA . SER D 2 60 ? -96.054 165.299 12.751 1.00 18.67 190 SER D CA 1
ATOM 7634 C C . SER D 2 60 ? -97.502 165.757 12.846 1.00 19.48 190 SER D C 1
ATOM 7635 O O . SER D 2 60 ? -98.159 165.913 11.804 1.00 19.31 190 SER D O 1
ATOM 7643 N N . PRO D 2 61 ? -98.043 165.972 14.045 1.00 20.63 191 PRO D N 1
ATOM 7644 C CA . PRO D 2 61 ? -99.495 166.149 14.185 1.00 21.58 191 PRO D CA 1
ATOM 7645 C C . PRO D 2 61 ? -100.028 167.291 13.334 1.00 22.62 191 PRO D C 1
ATOM 7646 O O . PRO D 2 61 ? -99.453 168.378 13.287 1.00 23.69 191 PRO D O 1
ATOM 7657 N N . HIS D 2 62 ? -101.135 167.020 12.647 1.00 22.50 192 HIS D N 1
ATOM 7658 C CA . HIS D 2 62 ? -101.820 167.959 11.766 1.00 23.59 192 HIS D CA 1
ATOM 7659 C C . HIS D 2 62 ? -100.998 168.335 10.540 1.00 22.91 192 HIS D C 1
ATOM 7660 O O . HIS D 2 62 ? -101.359 169.283 9.835 1.00 24.11 192 HIS D O 1
ATOM 7674 N N . LYS D 2 63 ? -99.917 167.607 10.249 1.00 21.29 193 LYS D N 1
ATOM 7675 C CA . LYS D 2 63 ? -99.060 167.937 9.117 1.00 20.98 193 LYS D CA 1
ATOM 7676 C C . LYS D 2 63 ? -98.831 166.729 8.207 1.00 19.25 193 LYS D C 1
ATOM 7677 O O . LYS D 2 63 ? -99.270 166.734 7.052 1.00 19.23 193 LYS D O 1
ATOM 7696 N N . PHE D 2 64 ? -98.173 165.680 8.696 1.00 18.02 194 PHE D N 1
ATOM 7697 C CA . PHE D 2 64 ? -97.891 164.552 7.816 1.00 16.71 194 PHE D CA 1
ATOM 7698 C C . PHE D 2 64 ? -97.441 163.349 8.631 1.00 15.67 194 PHE D C 1
ATOM 7699 O O . PHE D 2 64 ? -97.047 163.470 9.794 1.00 15.95 194 PHE D O 1
ATOM 7716 N N . THR D 2 65 ? -97.508 162.186 7.985 1.00 14.70 195 THR D N 1
ATOM 7717 C CA . THR D 2 65 ? -97.074 160.909 8.530 1.00 13.86 195 THR D CA 1
ATOM 7718 C C . THR D 2 65 ? -96.030 160.304 7.597 1.00 13.45 195 THR D C 1
ATOM 7719 O O . THR D 2 65 ? -96.111 160.469 6.376 1.00 13.61 195 THR D O 1
ATOM 7730 N N . ILE D 2 66 ? -95.043 159.615 8.171 1.00 13.19 196 ILE D N 1
ATOM 7731 C CA . ILE D 2 66 ? -93.945 159.026 7.410 1.00 13.20 196 ILE D CA 1
ATOM 7732 C C . ILE D 2 66 ? -93.695 157.609 7.907 1.00 12.74 196 ILE D C 1
ATOM 7733 O O . ILE D 2 66 ? -93.656 157.362 9.116 1.00 12.66 196 ILE D O 1
ATOM 7749 N N . SER D 2 67 ? -93.500 156.682 6.975 1.00 12.69 197 SER D N 1
ATOM 7750 C CA . SER D 2 67 ? -92.866 155.409 7.281 1.00 12.71 197 SER D CA 1
ATOM 7751 C C . SER D 2 67 ? -91.840 155.088 6.202 1.00 13.44 197 SER D C 1
ATOM 7752 O O . SER D 2 67 ? -91.964 155.527 5.055 1.00 13.79 197 SER D O 1
ATOM 7760 N N . GLY D 2 68 ? -90.829 154.322 6.590 1.00 13.94 198 GLY D N 1
ATOM 7761 C CA . GLY D 2 68 ? -89.811 153.843 5.667 1.00 15.03 198 GLY D CA 1
ATOM 7762 C C . GLY D 2 68 ? -89.812 152.330 5.574 1.00 15.31 198 GLY D C 1
ATOM 7763 O O . GLY D 2 68 ? -90.040 151.641 6.569 1.00 14.94 198 GLY D O 1
ATOM 7767 N N . ASP D 2 69 ? -89.575 151.822 4.362 1.00 16.24 199 ASP D N 1
ATOM 7768 C CA . ASP D 2 69 ? -89.393 150.401 4.090 1.00 17.06 199 ASP D CA 1
ATOM 7769 C C . ASP D 2 69 ? -88.015 150.202 3.473 1.00 18.89 199 ASP D C 1
ATOM 7770 O O . ASP D 2 69 ? -87.604 150.975 2.605 1.00 19.64 199 ASP D O 1
ATOM 7779 N N . GLU D 2 70 ? -87.314 149.153 3.890 1.00 19.89 200 GLU D N 1
ATOM 7780 C CA . GLU D 2 70 ? -85.977 148.925 3.359 1.00 22.00 200 GLU D CA 1
ATOM 7781 C C . GLU D 2 70 ? -86.035 148.608 1.866 1.00 23.37 200 GLU D C 1
ATOM 7782 O O . GLU D 2 70 ? -87.017 148.061 1.357 1.00 22.94 200 GLU D O 1
ATOM 7794 N N . ARG D 2 71 ? -84.960 148.972 1.164 1.00 25.30 201 ARG D N 1
ATOM 7795 C CA . ARG D 2 71 ? -84.820 148.750 -0.274 1.00 27.18 201 ARG D CA 1
ATOM 7796 C C . ARG D 2 71 ? -83.407 148.229 -0.507 1.00 30.03 201 ARG D C 1
ATOM 7797 O O . ARG D 2 71 ? -82.440 148.984 -0.386 1.00 31.05 201 ARG D O 1
ATOM 7818 N N . ASP D 2 72 ? -83.279 146.945 -0.816 1.00 31.57 202 ASP D N 1
ATOM 7819 C CA . ASP D 2 72 ? -81.979 146.279 -0.870 1.00 34.67 202 ASP D CA 1
ATOM 7820 C C . ASP D 2 72 ? -81.683 145.926 -2.319 1.00 40.29 202 ASP D C 1
ATOM 7821 O O . ASP D 2 72 ? -82.344 145.063 -2.904 1.00 42.56 202 ASP D O 1
ATOM 7830 N N . LYS D 2 73 ? -80.680 146.589 -2.886 1.00 48.94 203 LYS D N 1
ATOM 7831 C CA . LYS D 2 73 ? -80.222 146.314 -4.238 1.00 48.00 203 LYS D CA 1
ATOM 7832 C C . LYS D 2 73 ? -78.858 145.639 -4.252 1.00 57.15 203 LYS D C 1
ATOM 7833 O O . LYS D 2 73 ? -78.217 145.575 -5.306 1.00 61.77 203 LYS D O 1
ATOM 7852 N N . GLY D 2 74 ? -78.408 145.135 -3.114 1.00 68.39 204 GLY D N 1
ATOM 7853 C CA . GLY D 2 74 ? -77.157 144.410 -3.022 1.00 75.60 204 GLY D CA 1
ATOM 7854 C C . GLY D 2 74 ? -76.043 145.254 -2.430 1.00 74.61 204 GLY D C 1
ATOM 7855 O O . GLY D 2 74 ? -76.035 146.487 -2.526 1.00 76.41 204 GLY D O 1
ATOM 7859 N N . TRP D 2 75 ? -75.084 144.577 -1.798 1.00 64.54 205 TRP D N 1
ATOM 7860 C CA . TRP D 2 75 ? -73.894 145.227 -1.252 1.00 60.48 205 TRP D CA 1
ATOM 7861 C C . TRP D 2 75 ? -74.265 146.336 -0.270 1.00 58.46 205 TRP D C 1
ATOM 7862 O O . TRP D 2 75 ? -73.608 147.377 -0.213 1.00 60.97 205 TRP D O 1
ATOM 7883 N N . TRP D 2 76 ? -75.324 146.113 0.514 1.00 56.83 206 TRP D N 1
ATOM 7884 C CA . TRP D 2 76 ? -75.854 147.173 1.370 1.00 53.83 206 TRP D CA 1
ATOM 7885 C C . TRP D 2 76 ? -74.758 147.820 2.212 1.00 52.68 206 TRP D C 1
ATOM 7886 O O . TRP D 2 76 ? -74.592 149.045 2.202 1.00 50.13 206 TRP D O 1
ATOM 7907 N N . TRP D 2 77 ? -74.004 147.010 2.959 1.00 46.77 207 TRP D N 1
ATOM 7908 C CA . TRP D 2 77 ? -73.028 147.569 3.891 1.00 47.81 207 TRP D CA 1
ATOM 7909 C C . TRP D 2 77 ? -71.883 148.250 3.157 1.00 53.11 207 TRP D C 1
ATOM 7910 O O . TRP D 2 77 ? -71.408 149.307 3.589 1.00 51.39 207 TRP D O 1
ATOM 7931 N N . GLU D 2 78 ? -71.428 147.666 2.048 1.00 54.24 208 GLU D N 1
ATOM 7932 C CA . GLU D 2 78 ? -70.341 148.271 1.285 1.00 58.01 208 GLU D CA 1
ATOM 7933 C C . GLU D 2 78 ? -70.702 149.686 0.848 1.00 56.65 208 GLU D C 1
ATOM 7934 O O . GLU D 2 78 ? -69.974 150.643 1.135 1.00 57.91 208 GLU D O 1
ATOM 7946 N N . ASN D 2 79 ? -71.835 149.842 0.161 1.00 54.27 209 ASN D N 1
ATOM 7947 C CA . ASN D 2 79 ? -72.236 151.167 -0.296 1.00 53.13 209 ASN D CA 1
ATOM 7948 C C . ASN D 2 79 ? -72.563 152.088 0.871 1.00 50.19 209 ASN D C 1
ATOM 7949 O O . ASN D 2 79 ? -72.374 153.306 0.765 1.00 50.50 209 ASN D O 1
ATOM 7960 N N . MET D 2 80 ? -73.055 151.536 1.983 1.00 60.41 210 MET D N 1
ATOM 7961 C CA . MET D 2 80 ? -73.289 152.348 3.174 1.00 57.05 210 MET D CA 1
ATOM 7962 C C . MET D 2 80 ? -72.016 153.082 3.578 1.00 53.64 210 MET D C 1
ATOM 7963 O O . MET D 2 80 ? -72.010 154.309 3.714 1.00 53.04 210 MET D O 1
ATOM 7977 N N . ILE D 2 81 ? -70.921 152.340 3.761 1.00 55.62 211 ILE D N 1
ATOM 7978 C CA . ILE D 2 81 ? -69.634 152.958 4.086 1.00 58.25 211 ILE D CA 1
ATOM 7979 C C . ILE D 2 81 ? -69.315 154.074 3.099 1.00 65.57 211 ILE D C 1
ATOM 7980 O O . ILE D 2 81 ? -68.794 155.132 3.475 1.00 65.06 211 ILE D O 1
ATOM 7996 N N . ALA D 2 82 ? -69.613 153.849 1.818 1.00 72.73 212 ALA D N 1
ATOM 7997 C CA . ALA D 2 82 ? -69.204 154.784 0.775 1.00 78.10 212 ALA D CA 1
ATOM 7998 C C . ALA D 2 82 ? -69.877 156.142 0.925 1.00 73.65 212 ALA D C 1
ATOM 7999 O O . ALA D 2 82 ? -69.310 157.163 0.521 1.00 75.36 212 ALA D O 1
ATOM 8006 N N . ALA D 2 83 ? -71.073 156.179 1.503 1.00 55.52 213 ALA D N 1
ATOM 8007 C CA . ALA D 2 83 ? -71.888 157.383 1.490 1.00 54.54 213 ALA D CA 1
ATOM 8008 C C . ALA D 2 83 ? -71.601 158.340 2.640 1.00 57.72 213 ALA D C 1
ATOM 8009 O O . ALA D 2 83 ? -72.083 159.476 2.606 1.00 61.25 213 ALA D O 1
ATOM 8016 N N . LEU D 2 84 ? -70.826 157.929 3.644 1.00 66.34 214 LEU D N 1
ATOM 8017 C CA . LEU D 2 84 ? -70.571 158.805 4.785 1.00 64.98 214 LEU D CA 1
ATOM 8018 C C . LEU D 2 84 ? -69.788 160.044 4.369 1.00 71.40 214 LEU D C 1
ATOM 8019 O O . LEU D 2 84 ? -70.169 161.176 4.695 1.00 65.79 214 LEU D O 1
ATOM 8035 N N . SER D 2 85 ? -68.681 159.848 3.652 1.00 126.96 215 SER D N 1
ATOM 8036 C CA . SER D 2 85 ? -67.762 160.947 3.378 1.00 138.45 215 SER D CA 1
ATOM 8037 C C . SER D 2 85 ? -68.430 162.100 2.644 1.00 134.36 215 SER D C 1
ATOM 8038 O O . SER D 2 85 ? -67.935 163.230 2.709 1.00 140.17 215 SER D O 1
ATOM 8046 N N . LEU D 2 86 ? -69.534 161.848 1.948 1.00 71.90 216 LEU D N 1
ATOM 8047 C CA . LEU D 2 86 ? -70.237 162.889 1.212 1.00 70.23 216 LEU D CA 1
ATOM 8048 C C . LEU D 2 86 ? -71.250 163.639 2.073 1.00 62.99 216 LEU D C 1
ATOM 8049 O O . LEU D 2 86 ? -72.031 164.432 1.539 1.00 65.64 216 LEU D O 1
ATOM 8065 N N . GLY D 2 87 ? -71.252 163.418 3.385 1.00 73.84 217 GLY D N 1
ATOM 8066 C CA . GLY D 2 87 ? -72.241 164.051 4.234 1.00 72.98 217 GLY D CA 1
ATOM 8067 C C . GLY D 2 87 ? -73.644 163.514 4.060 1.00 70.66 217 GLY D C 1
ATOM 8068 O O . GLY D 2 87 ? -74.609 164.207 4.388 1.00 68.89 217 GLY D O 1
ATOM 8072 N N . HIS D 2 88 ? -73.784 162.294 3.550 1.00 47.38 218 HIS D N 1
ATOM 8073 C CA . HIS D 2 88 ? -75.095 161.707 3.341 1.00 41.85 218 HIS D CA 1
ATOM 8074 C C . HIS D 2 88 ? -75.731 161.323 4.675 1.00 38.92 218 HIS D C 1
ATOM 8075 O O . HIS D 2 88 ? -75.059 161.149 5.693 1.00 39.54 218 HIS D O 1
ATOM 8089 N N . SER D 2 89 ? -77.054 161.175 4.651 1.00 35.94 219 SER D N 1
ATOM 8090 C CA . SER D 2 89 ? -77.827 161.036 5.870 1.00 33.34 219 SER D CA 1
ATOM 8091 C C . SER D 2 89 ? -78.286 159.599 6.082 1.00 31.61 219 SER D C 1
ATOM 8092 O O . SER D 2 89 ? -78.658 158.921 5.119 1.00 31.30 219 SER D O 1
ATOM 8100 N N . PRO D 2 90 ? -78.288 159.105 7.320 1.00 30.66 220 PRO D N 1
ATOM 8101 C CA . PRO D 2 90 ? -78.967 157.835 7.584 1.00 28.83 220 PRO D CA 1
ATOM 8102 C C . PRO D 2 90 ? -80.451 157.944 7.263 1.00 26.37 220 PRO D C 1
ATOM 8103 O O . PRO D 2 90 ? -81.058 159.009 7.373 1.00 25.63 220 PRO D O 1
ATOM 8114 N N . ILE D 2 91 ? -81.023 156.811 6.856 1.00 25.37 221 ILE D N 1
ATOM 8115 C CA . ILE D 2 91 ? -82.418 156.762 6.419 1.00 23.35 221 ILE D CA 1
ATOM 8116 C C . ILE D 2 91 ? -83.345 157.285 7.508 1.00 21.58 221 ILE D C 1
ATOM 8117 O O . ILE D 2 91 ? -84.167 158.179 7.281 1.00 20.78 221 ILE D O 1
ATOM 8133 N N . SER D 2 92 ? -83.262 156.684 8.694 1.00 21.16 222 SER D N 1
ATOM 8134 C CA . SER D 2 92 ? -84.198 156.978 9.767 1.00 19.73 222 SER D CA 1
ATOM 8135 C C . SER D 2 92 ? -83.925 158.316 10.419 1.00 20.34 222 SER D C 1
ATOM 8136 O O . SER D 2 92 ? -84.836 158.900 11.014 1.00 19.42 222 SER D O 1
ATOM 8144 N N . TRP D 2 93 ? -82.688 158.799 10.344 1.00 22.16 223 TRP D N 1
ATOM 8145 C CA . TRP D 2 93 ? -82.397 160.132 10.844 1.00 23.09 223 TRP D CA 1
ATOM 8146 C C . TRP D 2 93 ? -83.098 161.184 9.998 1.00 22.81 223 TRP D C 1
ATOM 8147 O O . TRP D 2 93 ? -83.664 162.141 10.534 1.00 22.62 223 TRP D O 1
ATOM 8168 N N . LEU D 2 94 ? -83.087 161.011 8.674 1.00 23.01 224 LEU D N 1
ATOM 8169 C CA . LEU D 2 94 ? -83.803 161.939 7.808 1.00 22.87 224 LEU D CA 1
ATOM 8170 C C . LEU D 2 94 ? -85.292 161.953 8.135 1.00 20.92 224 LEU D C 1
ATOM 8171 O O . LEU D 2 94 ? -85.917 163.017 8.161 1.00 20.96 224 LEU D O 1
ATOM 8187 N N . ILE D 2 95 ? -85.878 160.783 8.387 1.00 19.48 225 ILE D N 1
ATOM 8188 C CA . ILE D 2 95 ? -87.282 160.733 8.786 1.00 17.94 225 ILE D CA 1
ATOM 8189 C C . ILE D 2 95 ? -87.506 161.582 10.031 1.00 18.15 225 ILE D C 1
ATOM 8190 O O . ILE D 2 95 ? -88.416 162.414 10.086 1.00 17.97 225 ILE D O 1
ATOM 8206 N N . ARG D 2 96 ? -86.680 161.379 11.056 1.00 18.78 226 ARG D N 1
ATOM 8207 C CA . ARG D 2 96 ? -86.874 162.120 12.297 1.00 19.24 226 ARG D CA 1
ATOM 8208 C C . ARG D 2 96 ? -86.719 163.621 12.077 1.00 20.52 226 ARG D C 1
ATOM 8209 O O . ARG D 2 96 ? -87.541 164.415 12.549 1.00 20.62 226 ARG D O 1
ATOM 8230 N N . LYS D 2 97 ? -85.665 164.036 11.371 1.00 21.81 227 LYS D N 1
ATOM 8231 C CA . LYS D 2 97 ? -85.454 165.466 11.161 1.00 23.37 227 LYS D CA 1
ATOM 8232 C C . LYS D 2 97 ? -86.575 166.077 10.337 1.00 22.85 227 LYS D C 1
ATOM 8233 O O . LYS D 2 97 ? -86.916 167.250 10.526 1.00 23.85 227 LYS D O 1
ATOM 8252 N N . THR D 2 98 ? -87.168 165.296 9.433 1.00 21.51 228 THR D N 1
ATOM 8253 C CA . THR D 2 98 ? -88.297 165.786 8.655 1.00 21.09 228 THR D CA 1
ATOM 8254 C C . THR D 2 98 ? -89.518 165.985 9.540 1.00 20.35 228 THR D C 1
ATOM 8255 O O . THR D 2 98 ? -90.184 167.025 9.473 1.00 21.08 228 THR D O 1
ATOM 8266 N N . LEU D 2 99 ? -89.832 164.990 10.373 1.00 19.19 229 LEU D N 1
ATOM 8267 C CA . LEU D 2 99 ? -90.913 165.139 11.341 1.00 18.91 229 LEU D CA 1
ATOM 8268 C C . LEU D 2 99 ? -90.688 166.344 12.243 1.00 20.53 229 LEU D C 1
ATOM 8269 O O . LEU D 2 99 ? -91.649 167.002 12.656 1.00 21.04 229 LEU D O 1
ATOM 8285 N N . SER D 2 100 ? -89.428 166.647 12.551 1.00 21.63 230 SER D N 1
ATOM 8286 C CA . SER D 2 100 ? -89.112 167.721 13.478 1.00 23.42 230 SER D CA 1
ATOM 8287 C C . SER D 2 100 ? -89.209 169.092 12.821 1.00 24.92 230 SER D C 1
ATOM 8288 O O . SER D 2 100 ? -89.696 170.043 13.439 1.00 26.23 230 SER D O 1
ATOM 8296 N N . GLU D 2 101 ? -88.754 169.214 11.576 1.00 25.03 231 GLU D N 1
ATOM 8297 C CA . GLU D 2 101 ? -88.491 170.516 10.980 1.00 26.97 231 GLU D CA 1
ATOM 8298 C C . GLU D 2 101 ? -89.425 170.883 9.839 1.00 26.74 231 GLU D C 1
ATOM 8299 O O . GLU D 2 101 ? -89.641 172.071 9.601 1.00 28.45 231 GLU D O 1
ATOM 8311 N N . SER D 2 102 ? -89.973 169.912 9.121 1.00 24.92 232 SER D N 1
ATOM 8312 C CA . SER D 2 102 ? -90.800 170.215 7.961 1.00 24.71 232 SER D CA 1
ATOM 8313 C C . SER D 2 102 ? -92.202 170.611 8.404 1.00 25.12 232 SER D C 1
ATOM 8314 O O . SER D 2 102 ? -92.806 169.948 9.251 1.00 24.41 232 SER D O 1
ATOM 8322 N N . GLU D 2 103 ? -92.720 171.693 7.822 1.00 26.48 233 GLU D N 1
ATOM 8323 C CA . GLU D 2 103 ? -93.996 172.266 8.233 1.00 27.44 233 GLU D CA 1
ATOM 8324 C C . GLU D 2 103 ? -95.172 171.799 7.394 1.00 26.62 233 GLU D C 1
ATOM 8325 O O . GLU D 2 103 ? -96.318 172.029 7.789 1.00 27.28 233 GLU D O 1
ATOM 8337 N N . SER D 2 104 ? -94.927 171.168 6.252 1.00 25.47 234 SER D N 1
ATOM 8338 C CA . SER D 2 104 ? -96.014 170.796 5.366 1.00 25.04 234 SER D CA 1
ATOM 8339 C C . SER D 2 104 ? -95.687 169.474 4.694 1.00 23.11 234 SER D C 1
ATOM 8340 O O . SER D 2 104 ? -94.535 169.037 4.652 1.00 22.37 234 SER D O 1
ATOM 8348 N N . PHE D 2 105 ? -96.736 168.841 4.178 1.00 22.51 235 PHE D N 1
ATOM 8349 C CA . PHE D 2 105 ? -96.570 167.663 3.336 1.00 21.05 235 PHE D CA 1
ATOM 8350 C C . PHE D 2 105 ? -95.625 167.948 2.173 1.00 21.42 235 PHE D C 1
ATOM 8351 O O . PHE D 2 105 ? -94.712 167.163 1.891 1.00 20.41 235 PHE D O 1
ATOM 8368 N N . GLU D 2 106 ? -95.813 169.090 1.504 1.00 23.12 236 GLU D N 1
ATOM 8369 C CA . GLU D 2 106 ? -94.957 169.440 0.373 1.00 23.84 236 GLU D CA 1
ATOM 8370 C C . GLU D 2 106 ? -93.494 169.496 0.792 1.00 23.66 236 GLU D C 1
ATOM 8371 O O . GLU D 2 106 ? -92.616 168.980 0.090 1.00 23.26 236 GLU D O 1
ATOM 8383 N N . ALA D 2 107 ? -93.210 170.126 1.934 1.00 24.20 237 ALA D N 1
ATOM 8384 C CA . ALA D 2 107 ? -91.831 170.252 2.391 1.00 24.39 237 ALA D CA 1
ATOM 8385 C C . ALA D 2 107 ? -91.242 168.895 2.758 1.00 22.58 237 ALA D C 1
ATOM 8386 O O . ALA D 2 107 ? -90.076 168.618 2.456 1.00 22.58 237 ALA D O 1
ATOM 8393 N N . ALA D 2 108 ? -92.025 168.036 3.414 1.00 21.27 238 ALA D N 1
ATOM 8394 C CA . ALA D 2 108 ? -91.520 166.719 3.789 1.00 19.77 238 ALA D CA 1
ATOM 8395 C C . ALA D 2 108 ? -91.159 165.907 2.553 1.00 19.12 238 ALA D C 1
ATOM 8396 O O . ALA D 2 108 ? -90.097 165.279 2.492 1.00 18.78 238 ALA D O 1
ATOM 8403 N N . VAL D 2 109 ? -92.042 165.907 1.555 1.00 19.16 239 VAL D N 1
ATOM 8404 C CA . VAL D 2 109 ? -91.778 165.169 0.325 1.00 18.82 239 VAL D CA 1
ATOM 8405 C C . VAL D 2 109 ? -90.491 165.664 -0.321 1.00 19.87 239 VAL D C 1
ATOM 8406 O O . VAL D 2 109 ? -89.657 164.869 -0.770 1.00 19.52 239 VAL D O 1
ATOM 8419 N N . TYR D 2 110 ? -90.304 166.982 -0.365 1.00 21.39 240 TYR D N 1
ATOM 8420 C CA . TYR D 2 110 ? -89.119 167.551 -0.998 1.00 22.73 240 TYR D CA 1
ATOM 8421 C C . TYR D 2 110 ? -87.841 167.051 -0.335 1.00 22.43 240 TYR D C 1
ATOM 8422 O O . TYR D 2 110 ? -86.925 166.567 -1.009 1.00 22.67 240 TYR D O 1
ATOM 8440 N N . THR D 2 111 ? -87.749 167.175 0.989 1.00 22.15 241 THR D N 1
ATOM 8441 C CA . THR D 2 111 ? -86.512 166.788 1.657 1.00 22.25 241 THR D CA 1
ATOM 8442 C C . THR D 2 111 ? -86.326 165.275 1.657 1.00 20.80 241 THR D C 1
ATOM 8443 O O . THR D 2 111 ? -85.192 164.796 1.564 1.00 21.16 241 THR D O 1
ATOM 8454 N N . LEU D 2 112 ? -87.416 164.510 1.749 1.00 19.39 242 LEU D N 1
ATOM 8455 C CA . LEU D 2 112 ? -87.303 163.059 1.684 1.00 18.21 242 LEU D CA 1
ATOM 8456 C C . LEU D 2 112 ? -86.897 162.592 0.293 1.00 18.46 242 LEU D C 1
ATOM 8457 O O . LEU D 2 112 ? -86.225 161.565 0.158 1.00 18.20 242 LEU D O 1
ATOM 8473 N N . ALA D 2 113 ? -87.278 163.336 -0.744 1.00 19.22 243 ALA D N 1
ATOM 8474 C CA . ALA D 2 113 ? -86.945 162.943 -2.106 1.00 19.74 243 ALA D CA 1
ATOM 8475 C C . ALA D 2 113 ? -85.518 163.315 -2.495 1.00 21.20 243 ALA D C 1
ATOM 8476 O O . ALA D 2 113 ? -84.890 162.588 -3.269 1.00 21.55 243 ALA D O 1
ATOM 8483 N N . LYS D 2 114 ? -84.980 164.419 -1.970 1.00 22.29 244 LYS D N 1
ATOM 8484 C CA . LYS D 2 114 ? -83.747 164.987 -2.494 1.00 25.78 244 LYS D CA 1
ATOM 8485 C C . LYS D 2 114 ? -82.531 164.836 -1.591 1.00 26.40 244 LYS D C 1
ATOM 8486 O O . LYS D 2 114 ? -81.408 164.903 -2.097 1.00 28.92 244 LYS D O 1
ATOM 8505 N N . THR D 2 115 ? -82.707 164.645 -0.287 1.00 23.71 245 THR D N 1
ATOM 8506 C CA . THR D 2 115 ? -81.553 164.574 0.603 1.00 24.53 245 THR D CA 1
ATOM 8507 C C . THR D 2 115 ? -80.722 163.331 0.285 1.00 24.51 245 THR D C 1
ATOM 8508 O O . THR D 2 115 ? -81.270 162.225 0.242 1.00 23.08 245 THR D O 1
ATOM 8519 N N . PRO D 2 116 ? -79.411 163.459 0.070 1.00 28.17 246 PRO D N 1
ATOM 8520 C CA . PRO D 2 116 ? -78.591 162.262 -0.159 1.00 27.40 246 PRO D CA 1
ATOM 8521 C C . PRO D 2 116 ? -78.614 161.330 1.042 1.00 25.56 246 PRO D C 1
ATOM 8522 O O . PRO D 2 116 ? -78.554 161.766 2.194 1.00 25.72 246 PRO D O 1
ATOM 8533 N N . LEU D 2 117 ? -78.676 160.033 0.757 1.00 24.82 247 LEU D N 1
ATOM 8534 C CA . LEU D 2 117 ? -78.816 159.000 1.768 1.00 23.96 247 LEU D CA 1
ATOM 8535 C C . LEU D 2 117 ? -77.620 158.063 1.741 1.00 25.30 247 LEU D C 1
ATOM 8536 O O . LEU D 2 117 ? -76.927 157.935 0.730 1.00 26.47 247 LEU D O 1
ATOM 8552 N N . ILE D 2 118 ? -77.399 157.383 2.868 1.00 25.31 248 ILE D N 1
ATOM 8553 C CA . ILE D 2 118 ? -76.368 156.349 2.915 1.00 26.67 248 ILE D CA 1
ATOM 8554 C C . ILE D 2 118 ? -76.842 155.023 2.346 1.00 25.77 248 ILE D C 1
ATOM 8555 O O . ILE D 2 118 ? -76.033 154.097 2.210 1.00 27.04 248 ILE D O 1
ATOM 8571 N N . ALA D 2 119 ? -78.124 154.906 2.008 1.00 23.87 249 ALA D N 1
ATOM 8572 C CA . ALA D 2 119 ? -78.668 153.673 1.454 1.00 23.11 249 ALA D CA 1
ATOM 8573 C C . ALA D 2 119 ? -79.964 153.987 0.720 1.00 21.50 249 ALA D C 1
ATOM 8574 O O . ALA D 2 119 ? -80.581 155.030 0.941 1.00 20.76 249 ALA D O 1
ATOM 8581 N N . ASP D 2 120 ? -80.364 153.071 -0.165 1.00 21.22 250 ASP D N 1
ATOM 8582 C CA . ASP D 2 120 ? -81.677 153.147 -0.798 1.00 19.85 250 ASP D CA 1
ATOM 8583 C C . ASP D 2 120 ? -82.780 152.906 0.232 1.00 18.33 250 ASP D C 1
ATOM 8584 O O . ASP D 2 120 ? -82.564 152.293 1.276 1.00 18.37 250 ASP D O 1
ATOM 8593 N N . VAL D 2 121 ? -83.991 153.370 -0.087 1.00 17.22 251 VAL D N 1
ATOM 8594 C CA . VAL D 2 121 ? -85.133 153.209 0.811 1.00 15.96 251 VAL D CA 1
ATOM 8595 C C . VAL D 2 121 ? -86.405 153.541 0.049 1.00 15.18 251 VAL D C 1
ATOM 8596 O O . VAL D 2 121 ? -86.361 154.195 -0.996 1.00 15.62 251 VAL D O 1
ATOM 8609 N N . TYR D 2 122 ? -87.539 153.101 0.582 1.00 14.24 252 TYR D N 1
ATOM 8610 C CA . TYR D 2 122 ? -88.853 153.609 0.205 1.00 13.62 252 TYR D CA 1
ATOM 8611 C C . TYR D 2 122 ? -89.369 154.483 1.339 1.00 13.16 252 TYR D C 1
ATOM 8612 O O . TYR D 2 122 ? -89.429 154.037 2.489 1.00 12.90 252 TYR D O 1
ATOM 8630 N N . TYR D 2 123 ? -89.730 155.718 1.016 1.00 13.31 253 TYR D N 1
ATOM 8631 C CA . TYR D 2 123 ? -90.410 156.607 1.944 1.00 13.09 253 TYR D CA 1
ATOM 8632 C C . TYR D 2 123 ? -91.869 156.711 1.529 1.00 12.77 253 TYR D C 1
ATOM 8633 O O . TYR D 2 123 ? -92.170 157.033 0.372 1.00 13.12 253 TYR D O 1
ATOM 8651 N N . ILE D 2 124 ? -92.764 156.429 2.466 1.00 12.33 254 ILE D N 1
ATOM 8652 C CA . ILE D 2 124 ? -94.200 156.561 2.262 1.00 12.27 254 ILE D CA 1
ATOM 8653 C C . ILE D 2 124 ? -94.665 157.723 3.129 1.00 12.59 254 ILE D C 1
ATOM 8654 O O . ILE D 2 124 ? -94.412 157.747 4.340 1.00 12.54 254 ILE D O 1
ATOM 8670 N N . VAL D 2 125 ? -95.323 158.695 2.507 1.00 13.15 255 VAL D N 1
ATOM 8671 C CA . VAL D 2 125 ? -95.701 159.938 3.166 1.00 13.80 255 VAL D CA 1
ATOM 8672 C C . VAL D 2 125 ? -97.196 160.145 2.990 1.00 14.22 255 VAL D C 1
ATOM 8673 O O . VAL D 2 125 ? -97.713 160.029 1.873 1.00 14.49 255 VAL D O 1
ATOM 8686 N N . GLY D 2 126 ? -97.875 160.469 4.079 1.00 14.52 256 GLY D N 1
ATOM 8687 C CA . GLY D 2 126 ? -99.274 160.869 4.036 1.00 15.31 256 GLY D CA 1
ATOM 8688 C C . GLY D 2 126 ? -99.441 162.263 4.608 1.00 16.43 256 GLY D C 1
ATOM 8689 O O . GLY D 2 126 ? -98.819 162.608 5.614 1.00 16.47 256 GLY D O 1
ATOM 8693 N N . GLY D 2 127 ? -100.276 163.060 3.961 1.00 17.55 257 GLY D N 1
ATOM 8694 C CA . GLY D 2 127 ? -100.544 164.406 4.406 1.00 18.94 257 GLY D CA 1
ATOM 8695 C C . GLY D 2 127 ? -101.875 164.509 5.112 1.00 19.86 257 GLY D C 1
ATOM 8696 O O . GLY D 2 127 ? -102.280 163.605 5.852 1.00 19.28 257 GLY D O 1
ATOM 8700 N N . THR D 2 128 ? -102.565 165.625 4.875 1.00 21.53 258 THR D N 1
ATOM 8701 C CA . THR D 2 128 ? -103.891 165.852 5.432 1.00 23.86 258 THR D CA 1
ATOM 8702 C C . THR D 2 128 ? -104.937 166.235 4.395 1.00 28.78 258 THR D C 1
ATOM 8703 O O . THR D 2 128 ? -106.130 166.080 4.676 1.00 32.87 258 THR D O 1
ATOM 8714 N N . SER D 2 129 ? -104.546 166.702 3.217 1.00 24.62 259 SER D N 1
ATOM 8715 C CA . SER D 2 129 ? -105.492 167.107 2.190 1.00 26.29 259 SER D CA 1
ATOM 8716 C C . SER D 2 129 ? -105.660 166.019 1.141 1.00 25.46 259 SER D C 1
ATOM 8717 O O . SER D 2 129 ? -104.806 165.140 0.998 1.00 23.66 259 SER D O 1
ATOM 8725 N N . PRO D 2 130 ? -106.755 166.050 0.381 1.00 26.99 260 PRO D N 1
ATOM 8726 C CA . PRO D 2 130 ? -106.910 165.104 -0.729 1.00 26.60 260 PRO D CA 1
ATOM 8727 C C . PRO D 2 130 ? -105.669 165.048 -1.609 1.00 25.66 260 PRO D C 1
ATOM 8728 O O . PRO D 2 130 ? -105.024 166.065 -1.878 1.00 26.33 260 PRO D O 1
ATOM 8739 N N . LYS D 2 131 ? -105.341 163.838 -2.053 1.00 24.30 261 LYS D N 1
ATOM 8740 C CA . LYS D 2 131 ? -104.226 163.521 -2.939 1.00 23.49 261 LYS D CA 1
ATOM 8741 C C . LYS D 2 131 ? -102.877 163.538 -2.225 1.00 21.88 261 LYS D C 1
ATOM 8742 O O . LY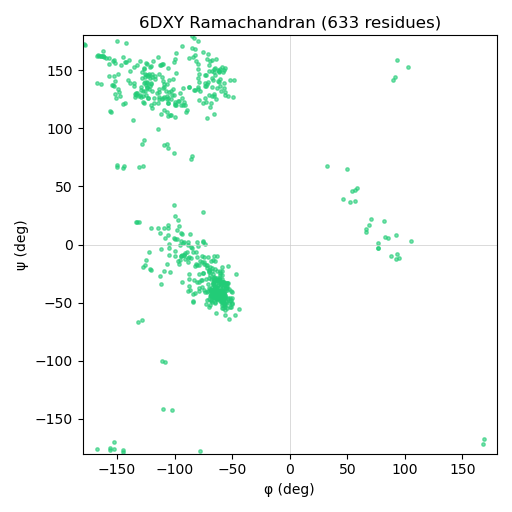S D 2 131 ? -101.871 163.221 -2.863 1.00 21.23 261 LYS D O 1
ATOM 8761 N N . GLU D 2 132 ? -102.813 163.887 -0.937 1.00 21.45 262 GLU D N 1
ATOM 8762 C CA . GLU D 2 132 ? -101.534 163.986 -0.229 1.00 20.28 262 GLU D CA 1
ATOM 8763 C C . GLU D 2 132 ? -101.140 162.604 0.285 1.00 18.52 262 GLU D C 1
ATOM 8764 O O . GLU D 2 132 ? -101.250 162.280 1.468 1.00 17.90 262 GLU D O 1
ATOM 8776 N N . GLY D 2 133 ? -100.669 161.781 -0.643 1.00 17.94 263 GLY D N 1
ATOM 8777 C CA . GLY D 2 133 ? -100.108 160.487 -0.331 1.00 16.51 263 GLY D CA 1
ATOM 8778 C C . GLY D 2 133 ? -99.128 160.110 -1.415 1.00 16.29 263 GLY D C 1
ATOM 8779 O O . GLY D 2 133 ? -99.411 160.332 -2.596 1.00 17.24 263 GLY D O 1
ATOM 8783 N N . VAL D 2 134 ? -97.969 159.563 -1.053 1.00 15.32 264 VAL D N 1
ATOM 8784 C CA . VAL D 2 134 ? -96.931 159.314 -2.044 1.00 15.38 264 VAL D CA 1
ATOM 8785 C C . VAL D 2 134 ? -96.012 158.218 -1.542 1.00 14.33 264 VAL D C 1
ATOM 8786 O O . VAL D 2 134 ? -95.756 158.102 -0.340 1.00 13.70 264 VAL D O 1
ATOM 8799 N N . VAL D 2 135 ? -95.528 157.403 -2.473 1.00 14.40 265 VAL D N 1
ATOM 8800 C CA . VAL D 2 135 ? -94.398 156.511 -2.257 1.00 13.86 265 VAL D CA 1
ATOM 8801 C C . VAL D 2 135 ? -93.210 157.124 -2.981 1.00 14.56 265 VAL D C 1
ATOM 8802 O O . VAL D 2 135 ? -93.261 157.339 -4.199 1.00 15.45 265 VAL D O 1
ATOM 8815 N N . ILE D 2 136 ? -92.146 157.392 -2.237 1.00 14.39 266 ILE D N 1
ATOM 8816 C CA . ILE D 2 136 ? -90.897 157.906 -2.784 1.00 15.21 266 ILE D CA 1
ATOM 8817 C C . ILE D 2 136 ? -89.902 156.755 -2.817 1.00 15.11 266 ILE D C 1
ATOM 8818 O O . ILE D 2 136 ? -89.445 156.291 -1.767 1.00 14.60 266 ILE D O 1
ATOM 8834 N N . THR D 2 137 ? -89.543 156.290 -4.009 1.00 15.85 267 THR D N 1
ATOM 8835 C CA . THR D 2 137 ? -88.517 155.265 -4.144 1.00 16.15 267 THR D CA 1
ATOM 8836 C C . THR D 2 137 ? -87.160 155.951 -4.269 1.00 17.17 267 THR D C 1
ATOM 8837 O O . THR D 2 137 ? -86.911 156.677 -5.237 1.00 18.24 267 THR D O 1
ATOM 8848 N N . ARG D 2 138 ? -86.289 155.722 -3.291 1.00 17.06 268 ARG D N 1
ATOM 8849 C CA . ARG D 2 138 ? -85.047 156.470 -3.168 1.00 18.12 268 ARG D CA 1
ATOM 8850 C C . ARG D 2 138 ? -83.849 155.659 -3.636 1.00 19.24 268 ARG D C 1
ATOM 8851 O O . ARG D 2 138 ? -83.620 154.541 -3.163 1.00 18.98 268 ARG D O 1
ATOM 8872 N N . ASP D 2 139 ? -83.094 156.234 -4.565 1.00 20.69 269 ASP D N 1
ATOM 8873 C CA . ASP D 2 139 ? -81.681 155.932 -4.703 1.00 22.18 269 ASP D CA 1
ATOM 8874 C C . ASP D 2 139 ? -80.898 156.772 -3.694 1.00 22.62 269 ASP D C 1
ATOM 8875 O O . ASP D 2 139 ? -81.426 157.704 -3.081 1.00 21.95 269 ASP D O 1
ATOM 8884 N N . ARG D 2 140 ? -79.616 156.447 -3.524 1.00 24.00 270 ARG D N 1
ATOM 8885 C CA . ARG D 2 140 ? -78.815 157.159 -2.533 1.00 24.70 270 ARG D CA 1
ATOM 8886 C C . ARG D 2 140 ? -78.657 158.635 -2.894 1.00 25.62 270 ARG D C 1
ATOM 8887 O O . ARG D 2 140 ? -78.660 159.499 -2.012 1.00 25.56 270 ARG D O 1
ATOM 8908 N N . GLY D 2 141 ? -78.531 158.947 -4.183 1.00 26.70 271 GLY D N 1
ATOM 8909 C CA . GLY D 2 141 ? -78.327 160.322 -4.604 1.00 27.94 271 GLY D CA 1
ATOM 8910 C C . GLY D 2 141 ? -79.578 161.142 -4.850 1.00 26.97 271 GLY D C 1
ATOM 8911 O O . GLY D 2 141 ? -79.484 162.363 -4.995 1.00 28.01 271 GLY D O 1
ATOM 8915 N N . GLY D 2 142 ? -80.748 160.514 -4.897 1.00 25.22 272 GLY D N 1
ATOM 8916 C CA . GLY D 2 142 ? -81.974 161.210 -5.203 1.00 24.54 272 GLY D CA 1
ATOM 8917 C C . GLY D 2 142 ? -83.103 160.244 -5.493 1.00 23.06 272 GLY D C 1
ATOM 8918 O O . GLY D 2 142 ? -82.967 159.031 -5.314 1.00 22.40 272 GLY D O 1
ATOM 8922 N N . PRO D 2 143 ? -84.243 160.760 -5.952 1.00 22.73 273 PRO D N 1
ATOM 8923 C CA . PRO D 2 143 ? -85.407 159.894 -6.161 1.00 21.47 273 PRO D CA 1
ATOM 8924 C C . PRO D 2 143 ? -85.324 159.106 -7.456 1.00 22.28 273 PRO D C 1
ATOM 8925 O O . PRO D 2 143 ? -84.969 159.633 -8.513 1.00 23.89 273 PRO D O 1
ATOM 8936 N N . ALA D 2 144 ? -85.664 157.824 -7.362 1.00 23.05 274 ALA D N 1
ATOM 8937 C CA . ALA D 2 144 ? -85.830 156.991 -8.542 1.00 24.60 274 ALA D CA 1
ATOM 8938 C C . ALA D 2 144 ? -87.246 157.061 -9.098 1.00 22.27 274 ALA D C 1
ATOM 8939 O O . ALA D 2 144 ? -87.442 156.851 -10.302 1.00 22.97 274 ALA D O 1
ATOM 8946 N N . ASP D 2 145 ? -88.228 157.380 -8.255 1.00 20.47 275 ASP D N 1
ATOM 8947 C CA . ASP D 2 145 ? -89.629 157.381 -8.654 1.00 20.27 275 ASP D CA 1
ATOM 8948 C C . ASP D 2 145 ? -90.451 158.079 -7.580 1.00 19.20 275 ASP D C 1
ATOM 8949 O O . ASP D 2 145 ? -90.205 157.887 -6.385 1.00 18.06 275 ASP D O 1
ATOM 8958 N N . ILE D 2 146 ? -91.416 158.890 -8.013 1.00 19.80 276 ILE D N 1
ATOM 8959 C CA . ILE D 2 146 ? -92.419 159.481 -7.131 1.00 19.08 276 ILE D CA 1
ATOM 8960 C C . ILE D 2 146 ? -93.779 158.963 -7.573 1.00 19.13 276 ILE D C 1
ATOM 8961 O O . ILE D 2 146 ? -94.151 159.118 -8.740 1.00 20.46 276 ILE D O 1
ATOM 8977 N N . TRP D 2 147 ? -94.531 158.383 -6.640 1.00 17.92 277 TRP D N 1
ATOM 8978 C CA . TRP D 2 147 ? -95.772 157.673 -6.958 1.00 17.99 277 TRP D CA 1
ATOM 8979 C C . TRP D 2 147 ? -96.891 158.204 -6.072 1.00 17.67 277 TRP D C 1
ATOM 8980 O O . TRP D 2 147 ? -97.159 157.656 -4.997 1.00 16.55 277 TRP D O 1
ATOM 9001 N N . PRO D 2 148 ? -97.564 159.273 -6.486 1.00 18.84 278 PRO D N 1
ATOM 9002 C CA . PRO D 2 148 ? -98.638 159.837 -5.667 1.00 18.86 278 PRO D CA 1
ATOM 9003 C C . PRO D 2 148 ? -99.955 159.099 -5.851 1.00 19.17 278 PRO D C 1
ATOM 9004 O O . PRO D 2 148 ? -100.162 158.365 -6.814 1.00 19.74 278 PRO D O 1
ATOM 9015 N N . LEU D 2 149 ? -100.854 159.315 -4.896 1.00 18.99 279 LEU D N 1
ATOM 9016 C CA . LEU D 2 149 ? -102.239 158.901 -5.068 1.00 19.79 279 LEU D CA 1
ATOM 9017 C C . LEU D 2 149 ? -102.837 159.576 -6.295 1.00 21.76 279 LEU D C 1
ATOM 9018 O O . LEU D 2 149 ? -102.423 160.665 -6.694 1.00 22.61 279 LEU D O 1
ATOM 9034 N N . ASP D 2 150 ? -103.825 158.917 -6.895 1.00 22.73 280 ASP D N 1
ATOM 9035 C CA . ASP D 2 150 ? -104.580 159.479 -8.017 1.00 24.96 280 ASP D CA 1
ATOM 9036 C C . ASP D 2 150 ? -106.030 159.038 -7.891 1.00 25.97 280 ASP D C 1
ATOM 9037 O O . ASP D 2 150 ? -106.536 158.254 -8.702 1.00 26.93 280 ASP D O 1
ATOM 9046 N N . PRO D 2 151 ? -106.736 159.531 -6.868 1.00 26.01 281 PRO D N 1
ATOM 9047 C CA . PRO D 2 151 ? -108.107 159.053 -6.626 1.00 27.05 281 PRO D CA 1
ATOM 9048 C C . PRO D 2 151 ? -109.082 159.369 -7.744 1.00 29.69 281 PRO D C 1
ATOM 9049 O O . PRO D 2 151 ? -110.039 158.611 -7.943 1.00 30.71 281 PRO D O 1
ATOM 9060 N N . LEU D 2 152 ? -108.882 160.471 -8.471 1.00 31.08 282 LEU D N 1
ATOM 9061 C CA . LEU D 2 152 ? -109.769 160.792 -9.584 1.00 33.91 282 LEU D CA 1
ATOM 9062 C C . LEU D 2 152 ? -109.860 159.628 -10.557 1.00 37.67 282 LEU D C 1
ATOM 9063 O O . LEU D 2 152 ? -110.930 159.345 -11.108 1.00 40.70 282 LEU D O 1
ATOM 9079 N N . ASN D 2 153 ? -108.743 158.938 -10.778 1.00 38.47 283 ASN D N 1
ATOM 9080 C CA . ASN D 2 153 ? -108.682 157.799 -11.680 1.00 33.13 283 ASN D CA 1
ATOM 9081 C C . ASN D 2 153 ? -108.813 156.473 -10.942 1.00 32.55 283 ASN D C 1
ATOM 9082 O O . ASN D 2 153 ? -108.417 155.429 -11.472 1.00 31.26 283 ASN D O 1
ATOM 9093 N N . GLY D 2 154 ? -109.373 156.496 -9.734 1.00 30.69 284 GLY D N 1
ATOM 9094 C CA . GLY D 2 154 ? -109.634 155.286 -8.986 1.00 29.59 284 GLY D CA 1
ATOM 9095 C C . GLY D 2 154 ? -108.459 154.736 -8.215 1.00 26.98 284 GLY D C 1
ATOM 9096 O O . GLY D 2 154 ? -108.570 153.639 -7.657 1.00 29.04 284 GLY D O 1
ATOM 9100 N N . GLU D 2 155 ? -107.335 155.452 -8.168 1.00 25.84 285 GLU D N 1
ATOM 9101 C CA . GLU D 2 155 ? -106.138 154.973 -7.482 1.00 23.62 285 GLU D CA 1
ATOM 9102 C C . GLU D 2 155 ? -106.079 155.667 -6.127 1.00 22.47 285 GLU D C 1
ATOM 9103 O O . GLU D 2 155 ? -105.343 156.628 -5.914 1.00 21.94 285 GLU D O 1
ATOM 9115 N N . TRP D 2 156 ? -106.879 155.151 -5.199 1.00 22.31 286 TRP D N 1
ATOM 9116 C CA . TRP D 2 156 ? -107.080 155.775 -3.901 1.00 21.73 286 TRP D CA 1
ATOM 9117 C C . TRP D 2 156 ? -106.179 155.205 -2.817 1.00 19.81 286 TRP D C 1
ATOM 9118 O O . TRP D 2 156 ? -106.247 155.666 -1.675 1.00 19.36 286 TRP D O 1
ATOM 9139 N N . PHE D 2 157 ? -105.332 154.229 -3.139 1.00 18.90 287 PHE D N 1
ATOM 9140 C CA . PHE D 2 157 ? -104.339 153.733 -2.197 1.00 17.31 287 PHE D CA 1
ATOM 9141 C C . PHE D 2 157 ? -103.045 153.418 -2.933 1.00 16.67 287 PHE D C 1
ATOM 9142 O O . PHE D 2 157 ? -103.034 153.184 -4.147 1.00 17.45 287 PHE D O 1
ATOM 9159 N N . ARG D 2 158 ? -101.952 153.417 -2.172 1.00 15.46 288 ARG D N 1
ATOM 9160 C CA . ARG D 2 158 ? -100.644 152.960 -2.626 1.00 14.90 288 ARG D CA 1
ATOM 9161 C C . ARG D 2 158 ? -100.094 151.976 -1.608 1.00 14.00 288 ARG D C 1
ATOM 9162 O O . ARG D 2 158 ? -100.050 152.277 -0.411 1.00 13.46 288 ARG D O 1
ATOM 9183 N N . VAL D 2 159 ? -99.674 150.808 -2.086 1.00 14.09 289 VAL D N 1
ATOM 9184 C CA . VAL D 2 159 ? -99.055 149.778 -1.261 1.00 13.56 289 VAL D CA 1
ATOM 9185 C C . VAL D 2 159 ? -97.585 149.695 -1.630 1.00 13.31 289 VAL D C 1
ATOM 9186 O O . VAL D 2 159 ? -97.235 149.689 -2.815 1.00 13.86 289 VAL D O 1
ATOM 9199 N N . GLU D 2 160 ? -96.730 149.628 -0.616 1.00 12.72 290 GLU D N 1
ATOM 9200 C CA . GLU D 2 160 ? -95.303 149.404 -0.794 1.00 12.71 290 GLU D CA 1
ATOM 9201 C C . GLU D 2 160 ? -94.852 148.355 0.206 1.00 12.64 290 GLU D C 1
ATOM 9202 O O . GLU D 2 160 ? -95.155 148.468 1.396 1.00 12.30 290 GLU D O 1
ATOM 9214 N N . THR D 2 161 ? -94.136 147.329 -0.267 1.00 13.20 291 THR D N 1
ATOM 9215 C CA . THR D 2 161 ? -93.485 146.401 0.647 1.00 13.42 291 THR D CA 1
ATOM 9216 C C . THR D 2 161 ? -92.002 146.681 0.570 1.00 13.64 291 THR D C 1
ATOM 9217 O O . THR D 2 161 ? -91.528 147.660 1.170 1.00 13.23 291 THR D O 1
ATOM 9228 N N . ASN D 2 162 ? -91.214 145.892 -0.156 1.00 14.49 292 ASN D N 1
ATOM 9229 C CA . ASN D 2 162 ? -89.778 146.113 -0.247 1.00 15.01 292 ASN D CA 1
ATOM 9230 C C . ASN D 2 162 ? -89.280 146.044 -1.689 1.00 15.83 292 ASN D C 1
ATOM 9231 O O . ASN D 2 162 ? -88.082 145.868 -1.913 1.00 16.71 292 ASN D O 1
ATOM 9242 N N . TYR D 2 163 ? -90.173 146.199 -2.661 1.00 15.78 293 TYR D N 1
ATOM 9243 C CA . TYR D 2 163 ? -89.843 146.060 -4.070 1.00 16.80 293 TYR D CA 1
ATOM 9244 C C . TYR D 2 163 ? -90.359 147.264 -4.846 1.00 16.55 293 TYR D C 1
ATOM 9245 O O . TYR D 2 163 ? -91.248 147.988 -4.398 1.00 15.64 293 TYR D O 1
ATOM 9263 N N . ASP D 2 164 ? -89.761 147.493 -6.011 1.00 17.59 294 ASP D N 1
ATOM 9264 C CA . ASP D 2 164 ? -90.147 148.631 -6.828 1.00 17.73 294 ASP D CA 1
ATOM 9265 C C . ASP D 2 164 ? -91.538 148.397 -7.399 1.00 17.84 294 ASP D C 1
ATOM 9266 O O . ASP D 2 164 ? -91.811 147.343 -7.984 1.00 18.68 294 ASP D O 1
ATOM 9275 N N . HIS D 2 165 ? -92.424 149.379 -7.221 1.00 17.22 295 HIS D N 1
ATOM 9276 C CA . HIS D 2 165 ? -93.841 149.152 -7.486 1.00 17.32 295 HIS D CA 1
ATOM 9277 C C . HIS D 2 165 ? -94.135 148.933 -8.964 1.00 18.86 295 HIS D C 1
ATOM 9278 O O . HIS D 2 165 ? -95.182 148.370 -9.295 1.00 19.36 295 HIS D O 1
ATOM 9292 N N . TRP D 2 166 ? -93.248 149.363 -9.853 1.00 19.83 296 TRP D N 1
ATOM 9293 C CA . TRP D 2 166 ? -93.456 149.188 -11.284 1.00 21.58 296 TRP D CA 1
ATOM 9294 C C . TRP D 2 166 ? -92.976 147.833 -11.781 1.00 22.62 296 TRP D C 1
ATOM 9295 O O . TRP D 2 166 ? -93.125 147.535 -12.971 1.00 24.32 296 TRP D O 1
ATOM 9316 N N . LYS D 2 167 ? -92.411 147.015 -10.907 1.00 21.89 297 LYS D N 1
ATOM 9317 C CA . LYS D 2 167 ? -92.014 145.655 -11.207 1.00 22.95 297 LYS D CA 1
ATOM 9318 C C . LYS D 2 167 ? -92.909 144.679 -10.456 1.00 23.08 297 LYS D C 1
ATOM 9319 O O . LYS D 2 167 ? -93.484 145.027 -9.420 1.00 20.91 297 LYS D O 1
ATOM 9338 N N . PRO D 2 168 ? -93.055 143.448 -10.942 1.00 28.25 298 PRO D N 1
ATOM 9339 C CA . PRO D 2 168 ? -93.807 142.454 -10.173 1.00 30.49 298 PRO D CA 1
ATOM 9340 C C . PRO D 2 168 ? -93.095 142.133 -8.870 1.00 26.45 298 PRO D C 1
ATOM 9341 O O . PRO D 2 168 ? -91.865 142.126 -8.791 1.00 22.92 298 PRO D O 1
ATOM 9352 N N . ALA D 2 169 ? -93.883 141.873 -7.836 1.00 22.29 299 ALA D N 1
ATOM 9353 C CA . ALA D 2 169 ? -93.298 141.429 -6.585 1.00 23.50 299 ALA D CA 1
ATOM 9354 C C . ALA D 2 169 ? -92.839 139.979 -6.729 1.00 25.67 299 ALA D C 1
ATOM 9355 O O . ALA D 2 169 ? -93.465 139.193 -7.445 1.00 27.54 299 ALA D O 1
ATOM 9362 N N . PRO D 2 170 ? -91.749 139.595 -6.065 1.00 22.81 300 PRO D N 1
ATOM 9363 C CA . PRO D 2 170 ? -91.269 138.216 -6.205 1.00 25.62 300 PRO D CA 1
ATOM 9364 C C . PRO D 2 170 ? -92.301 137.231 -5.679 1.00 30.27 300 PRO D C 1
ATOM 9365 O O . PRO D 2 170 ? -92.888 137.427 -4.611 1.00 25.01 300 PRO D O 1
ATOM 9376 N N . LYS D 2 171 ? -92.537 136.170 -6.450 1.00 34.60 301 LYS D N 1
ATOM 9377 C CA . LYS D 2 171 ? -93.527 135.184 -6.040 1.00 36.18 301 LYS D CA 1
ATOM 9378 C C . LYS D 2 171 ? -93.166 134.539 -4.712 1.00 30.54 301 LYS D C 1
ATOM 9379 O O . LYS D 2 171 ? -94.060 134.076 -3.998 1.00 34.07 301 LYS D O 1
ATOM 9398 N N . VAL D 2 172 ? -91.881 134.525 -4.351 1.00 30.33 302 VAL D N 1
ATOM 9399 C CA . VAL D 2 172 ? -91.456 133.977 -3.065 1.00 30.80 302 VAL D CA 1
ATOM 9400 C C . VAL D 2 172 ? -91.712 134.926 -1.905 1.00 25.52 302 VAL D C 1
ATOM 9401 O O . VAL D 2 172 ? -91.660 134.497 -0.747 1.00 30.06 302 VAL D O 1
ATOM 9414 N N . ASP D 2 173 ? -91.993 136.205 -2.175 1.00 23.81 303 ASP D N 1
ATOM 9415 C CA . ASP D 2 173 ? -92.237 137.185 -1.117 1.00 22.08 303 ASP D CA 1
ATOM 9416 C C . ASP D 2 173 ? -93.212 138.238 -1.649 1.00 20.77 303 ASP D C 1
ATOM 9417 O O . ASP D 2 173 ? -92.882 139.408 -1.831 1.00 19.67 303 ASP D O 1
ATOM 9426 N N . ASP D 2 174 ? -94.447 137.821 -1.907 1.00 21.13 304 ASP D N 1
ATOM 9427 C CA . ASP D 2 174 ? -95.473 138.710 -2.449 1.00 20.31 304 ASP D CA 1
ATOM 9428 C C . ASP D 2 174 ? -96.472 139.038 -1.347 1.00 19.49 304 ASP D C 1
ATOM 9429 O O . ASP D 2 174 ? -97.517 138.398 -1.220 1.00 20.22 304 ASP D O 1
ATOM 9438 N N . ARG D 2 175 ? -96.151 140.062 -0.571 1.00 18.17 305 ARG D N 1
ATOM 9439 C CA . ARG D 2 175 ? -97.084 140.639 0.380 1.00 17.41 305 ARG D CA 1
ATOM 9440 C C . ARG D 2 175 ? -97.848 141.820 -0.203 1.00 16.68 305 ARG D C 1
ATOM 9441 O O . ARG D 2 175 ? -98.813 142.285 0.413 1.00 16.35 305 ARG D O 1
ATOM 9462 N N . ARG D 2 176 ? -97.450 142.287 -1.388 1.00 16.68 306 ARG D N 1
ATOM 9463 C CA . ARG D 2 176 ? -98.133 143.396 -2.046 1.00 16.31 306 ARG D CA 1
ATOM 9464 C C . ARG D 2 176 ? -99.524 142.991 -2.515 1.00 17.24 306 ARG D C 1
ATOM 9465 O O . ARG D 2 176 ? -100.511 143.678 -2.231 1.00 17.03 306 ARG D O 1
ATOM 9486 N N . THR D 2 177 ? -99.617 141.893 -3.261 1.00 18.50 307 THR D N 1
ATOM 9487 C CA . THR D 2 177 ? -100.895 141.509 -3.855 1.00 19.69 307 THR D CA 1
ATOM 9488 C C . THR D 2 177 ? -101.973 141.282 -2.810 1.00 19.80 307 THR D C 1
ATOM 9489 O O . THR D 2 177 ? -103.086 141.808 -2.979 1.00 20.16 307 THR D O 1
ATOM 9500 N N . PRO D 2 178 ? -101.745 140.515 -1.743 1.00 19.78 308 PRO D N 1
ATOM 9501 C CA . PRO D 2 178 ? -102.809 140.367 -0.740 1.00 20.10 308 PRO D CA 1
ATOM 9502 C C . PRO D 2 178 ? -103.224 141.688 -0.119 1.00 19.03 308 PRO D C 1
ATOM 9503 O O . PRO D 2 178 ? -104.405 141.863 0.197 1.00 19.63 308 PRO D O 1
ATOM 9514 N N . ALA D 2 179 ? -102.300 142.637 0.039 1.00 17.70 309 ALA D N 1
ATOM 9515 C CA . ALA D 2 179 ? -102.677 143.936 0.584 1.00 16.90 309 ALA D CA 1
ATOM 9516 C C . ALA D 2 179 ? -103.560 144.707 -0.389 1.00 17.37 309 ALA D C 1
ATOM 9517 O O . ALA D 2 179 ? -104.571 145.287 0.013 1.00 17.69 309 ALA D O 1
ATOM 9524 N N . ILE D 2 180 ? -103.203 144.715 -1.673 1.00 17.67 310 ILE D N 1
ATOM 9525 C CA . ILE D 2 180 ? -104.053 145.349 -2.681 1.00 18.50 310 ILE D CA 1
ATOM 9526 C C . ILE D 2 180 ? -105.439 144.715 -2.683 1.00 19.96 310 ILE D C 1
ATOM 9527 O O . ILE D 2 180 ? -106.460 145.411 -2.657 1.00 20.56 310 ILE D O 1
ATOM 9543 N N . LYS D 2 181 ? -105.500 143.382 -2.736 1.00 20.80 311 LYS D N 1
ATOM 9544 C CA . LYS D 2 181 ? -106.801 142.719 -2.775 1.00 22.46 311 LYS D CA 1
ATOM 9545 C C . LYS D 2 181 ? -107.619 143.055 -1.539 1.00 22.42 311 LYS D C 1
ATOM 9546 O O . LYS D 2 181 ? -108.825 143.299 -1.633 1.00 23.65 311 LYS D O 1
ATOM 9565 N N . ALA D 2 182 ? -106.972 143.081 -0.371 1.00 21.23 312 ALA D N 1
ATOM 9566 C CA . ALA D 2 182 ? -107.669 143.404 0.872 1.00 21.33 312 ALA D CA 1
ATOM 9567 C C . ALA D 2 182 ? -108.213 144.825 0.849 1.00 21.13 312 ALA D C 1
ATOM 9568 O O . ALA D 2 182 ? -109.335 145.077 1.305 1.00 22.18 312 ALA D O 1
ATOM 9575 N N . LEU D 2 183 ? -107.421 145.769 0.336 1.00 19.99 313 LEU D N 1
ATOM 9576 C CA . LEU D 2 183 ? -107.878 147.149 0.215 1.00 20.02 313 LEU D CA 1
ATOM 9577 C C . LEU D 2 183 ? -108.995 147.262 -0.808 1.00 21.68 313 LEU D C 1
ATOM 9578 O O . LEU D 2 183 ? -109.989 147.959 -0.577 1.00 22.64 313 LEU D O 1
ATOM 9594 N N . ASN D 2 184 ? -108.840 146.582 -1.948 1.00 22.28 314 ASN D N 1
ATOM 9595 C CA . ASN D 2 184 ? -109.919 146.475 -2.923 1.00 24.22 314 ASN D CA 1
ATOM 9596 C C . ASN D 2 184 ? -111.210 146.000 -2.271 1.00 25.73 314 ASN D C 1
ATOM 9597 O O . ASN D 2 184 ? -112.280 146.579 -2.483 1.00 27.20 314 ASN D O 1
ATOM 9607 N N . ALA D 2 185 ? -111.124 144.938 -1.470 1.00 25.62 315 ALA D N 1
ATOM 9608 C CA . ALA D 2 185 ? -112.321 144.375 -0.863 1.00 27.30 315 ALA D CA 1
ATOM 9609 C C . ALA D 2 185 ? -112.907 145.301 0.190 1.00 27.32 315 ALA D C 1
ATOM 9610 O O . ALA D 2 185 ? -114.112 145.251 0.452 1.00 29.15 315 ALA D O 1
ATOM 9617 N N . THR D 2 186 ? -112.081 146.145 0.807 1.00 25.54 316 THR D N 1
ATOM 9618 C CA . THR D 2 186 ? -112.589 147.068 1.815 1.00 25.70 316 THR D CA 1
ATOM 9619 C C . THR D 2 186 ? -113.420 148.168 1.168 1.00 26.89 316 THR D C 1
ATOM 9620 O O . THR D 2 186 ? -114.532 148.466 1.616 1.00 28.53 316 THR D O 1
ATOM 9631 N N . GLY D 2 187 ? -112.896 148.780 0.111 1.00 25.84 317 GLY D N 1
ATOM 9632 C CA . GLY D 2 187 ? -113.574 149.878 -0.542 1.00 27.67 317 GLY D CA 1
ATOM 9633 C C . GLY D 2 187 ? -113.176 151.230 0.012 1.00 27.31 317 GLY D C 1
ATOM 9634 O O . GLY D 2 187 ? -112.943 151.382 1.214 1.00 26.42 317 GLY D O 1
ATOM 9638 N N . GLN D 2 188 ? -113.099 152.226 -0.871 1.00 28.21 318 GLN D N 1
ATOM 9639 C CA . GLN D 2 188 ? -112.762 153.580 -0.447 1.00 28.25 318 GLN D CA 1
ATOM 9640 C C . GLN D 2 188 ? -113.744 154.110 0.592 1.00 29.76 318 GLN D C 1
ATOM 9641 O O . GLN D 2 188 ? -113.358 154.888 1.469 1.00 29.27 318 GLN D O 1
ATOM 9655 N N . ALA D 2 189 ? -115.009 153.697 0.522 1.00 31.80 319 ALA D N 1
ATOM 9656 C CA . ALA D 2 189 ? -116.033 154.193 1.435 1.00 33.75 319 ALA D CA 1
ATOM 9657 C C . ALA D 2 189 ? -115.955 153.583 2.830 1.00 32.64 319 ALA D C 1
ATOM 9658 O O . ALA D 2 189 ? -116.582 154.114 3.751 1.00 34.06 319 ALA D O 1
ATOM 9665 N N . HIS D 2 190 ? -115.220 152.489 3.011 1.00 30.42 320 HIS D N 1
ATOM 9666 C CA . HIS D 2 190 ? -115.081 151.853 4.315 1.00 29.47 320 HIS D CA 1
ATOM 9667 C C . HIS D 2 190 ? -113.658 151.926 4.846 1.00 26.85 320 HIS D C 1
ATOM 9668 O O . HIS D 2 190 ? -113.327 151.229 5.812 1.00 25.82 320 HIS D O 1
ATOM 9682 N N . LEU D 2 191 ? -112.815 152.763 4.249 1.00 26.01 321 LEU D N 1
ATOM 9683 C CA . LEU D 2 191 ? -111.443 152.923 4.706 1.00 23.83 321 LEU D CA 1
ATOM 9684 C C . LEU D 2 191 ? -111.410 153.820 5.935 1.00 24.19 321 LEU D C 1
ATOM 9685 O O . LEU D 2 191 ? -111.900 154.956 5.897 1.00 25.76 321 LEU D O 1
ATOM 9701 N N . ASN D 2 192 ? -110.831 153.309 7.017 1.00 22.95 322 ASN D N 1
ATOM 9702 C CA . ASN D 2 192 ? -110.512 154.103 8.198 1.00 23.04 322 ASN D CA 1
ATOM 9703 C C . ASN D 2 192 ? -109.375 153.396 8.927 1.00 21.10 322 ASN D C 1
ATOM 9704 O O . ASN D 2 192 ? -108.842 152.393 8.452 1.00 19.81 322 ASN D O 1
ATOM 9715 N N . LEU D 2 193 ? -109.005 153.924 10.093 1.00 21.14 323 LEU D N 1
ATOM 9716 C CA . LEU D 2 193 ? -107.886 153.350 10.831 1.00 19.60 323 LEU D CA 1
ATOM 9717 C C . LEU D 2 193 ? -108.166 151.917 11.273 1.00 19.39 323 LEU D C 1
ATOM 9718 O O . LEU D 2 193 ? -107.232 151.113 11.383 1.00 18.05 323 LEU D O 1
ATOM 9734 N N . GLU D 2 194 ? -109.432 151.574 11.529 1.00 20.92 324 GLU D N 1
ATOM 9735 C CA . GLU D 2 194 ? -109.754 150.213 11.949 1.00 21.00 324 GLU D CA 1
ATOM 9736 C C . GLU D 2 194 ? -109.642 149.236 10.787 1.00 20.18 324 GLU D C 1
ATOM 9737 O O . GLU D 2 194 ? -108.977 148.201 10.897 1.00 19.55 324 GLU D O 1
ATOM 9749 N N . THR D 2 195 ? -110.284 149.541 9.660 1.00 20.82 325 THR D N 1
ATOM 9750 C CA . THR D 2 195 ? -110.200 148.630 8.528 1.00 20.28 325 THR D CA 1
ATOM 9751 C C . THR D 2 195 ? -108.786 148.576 7.966 1.00 18.43 325 THR D C 1
ATOM 9752 O O . THR D 2 195 ? -108.373 147.543 7.428 1.00 17.78 325 THR D O 1
ATOM 9763 N N . LEU D 2 196 ? -108.023 149.664 8.096 1.00 17.79 326 LEU D N 1
ATOM 9764 C CA . LEU D 2 196 ? -106.627 149.637 7.671 1.00 16.28 326 LEU D CA 1
ATOM 9765 C C . LEU D 2 196 ? -105.803 148.731 8.581 1.00 15.43 326 LEU D C 1
ATOM 9766 O O . LEU D 2 196 ? -104.970 147.947 8.105 1.00 14.61 326 LEU D O 1
ATOM 9782 N N . PHE D 2 197 ? -106.033 148.819 9.892 1.00 15.87 327 PHE D N 1
ATOM 9783 C CA . PHE D 2 197 ? -105.375 147.909 10.823 1.00 15.45 327 PHE D CA 1
ATOM 9784 C C . PHE D 2 197 ? -105.658 146.454 10.459 1.00 15.58 327 PHE D C 1
ATOM 9785 O O . PHE D 2 197 ? -104.761 145.605 10.522 1.00 14.98 327 PHE D O 1
ATOM 9802 N N . GLN D 2 198 ? -106.897 146.155 10.052 1.00 16.61 328 GLN D N 1
ATOM 9803 C CA . GLN D 2 198 ? -107.261 144.794 9.662 1.00 17.01 328 GLN D CA 1
ATOM 9804 C C . GLN D 2 198 ? -106.507 144.341 8.419 1.00 16.19 328 GLN D C 1
ATOM 9805 O O . GLN D 2 198 ? -106.091 143.179 8.335 1.00 16.13 328 GLN D O 1
ATOM 9819 N N . VAL D 2 199 ? -106.360 145.226 7.429 1.00 15.83 329 VAL D N 1
ATOM 9820 C CA . VAL D 2 199 ? -105.550 144.902 6.256 1.00 15.22 329 VAL D CA 1
ATOM 9821 C C . VAL D 2 199 ? -104.141 144.526 6.683 1.00 14.28 329 VAL D C 1
ATOM 9822 O O . VAL D 2 199 ? -103.562 143.551 6.189 1.00 14.23 329 VAL D O 1
ATOM 9835 N N . LEU D 2 200 ? -103.567 145.296 7.604 1.00 13.78 330 LEU D N 1
ATOM 9836 C CA . LEU D 2 200 ? -102.234 145.025 8.126 1.00 13.18 330 LEU D CA 1
ATOM 9837 C C . LEU D 2 200 ? -102.198 143.864 9.112 1.00 13.60 330 LEU D C 1
ATOM 9838 O O . LEU D 2 200 ? -101.126 143.574 9.651 1.00 13.40 330 LEU D O 1
ATOM 9854 N N . SER D 2 201 ? -103.320 143.192 9.360 1.00 14.41 331 SER D N 1
ATOM 9855 C CA . SER D 2 201 ? -103.348 141.987 10.179 1.00 15.10 331 SER D CA 1
ATOM 9856 C C . SER D 2 201 ? -103.511 140.718 9.345 1.00 15.64 331 SER D C 1
ATOM 9857 O O . SER D 2 201 ? -103.490 139.613 9.898 1.00 16.42 331 SER D O 1
ATOM 9865 N N . LEU D 2 202 ? -103.664 140.860 8.031 1.00 15.46 332 LEU D N 1
ATOM 9866 C CA . LEU D 2 202 ? -103.824 139.732 7.126 1.00 16.15 332 LEU D CA 1
ATOM 9867 C C . LEU D 2 202 ? -102.474 139.076 6.859 1.00 15.99 332 LEU D C 1
ATOM 9868 O O . LEU D 2 202 ? -101.492 139.760 6.565 1.00 15.22 332 LEU D O 1
ATOM 9884 N N . PHE D 2 203 ? -102.424 137.751 6.961 1.00 16.98 333 PHE D N 1
ATOM 9885 C CA . PHE D 2 203 ? -101.250 137.013 6.509 1.00 17.30 333 PHE D CA 1
ATOM 9886 C C . PHE D 2 203 ? -101.215 137.072 4.985 1.00 17.38 333 PHE D C 1
ATOM 9887 O O . PHE D 2 203 ? -102.257 136.959 4.353 1.00 17.83 333 PHE D O 1
ATOM 9904 N N . PRO D 2 204 ? -100.025 137.242 4.384 1.00 17.18 334 PRO D N 1
ATOM 9905 C CA . PRO D 2 204 ? -98.675 137.387 4.944 1.00 16.95 334 PRO D CA 1
ATOM 9906 C C . PRO D 2 204 ? -98.214 138.827 5.155 1.00 15.73 334 PRO D C 1
ATOM 9907 O O . PRO D 2 204 ? -97.044 139.043 5.460 1.00 15.68 334 PRO D O 1
ATOM 9918 N N . VAL D 2 205 ? -99.119 139.791 4.987 1.00 15.01 335 VAL D N 1
ATOM 9919 C CA . VAL D 2 205 ? -98.783 141.175 5.306 1.00 14.05 335 VAL D CA 1
ATOM 9920 C C . VAL D 2 205 ? -98.359 141.271 6.762 1.00 13.87 335 VAL D C 1
ATOM 9921 O O . VAL D 2 205 ? -97.379 141.945 7.104 1.00 13.53 335 VAL D O 1
ATOM 9934 N N . TYR D 2 206 ? -99.106 140.608 7.632 1.00 14.29 336 TYR D N 1
ATOM 9935 C CA . TYR D 2 206 ? -98.717 140.321 9.004 1.00 14.60 336 TYR D CA 1
ATOM 9936 C C . TYR D 2 206 ? -98.147 138.905 9.011 1.00 15.66 336 TYR D C 1
ATOM 9937 O O . TYR D 2 206 ? -98.815 137.971 8.566 1.00 16.35 336 TYR D O 1
ATOM 9955 N N . ASN D 2 207 ? -96.912 138.749 9.480 1.00 16.04 337 ASN D N 1
ATOM 9956 C CA . ASN D 2 207 ? -96.232 137.462 9.412 1.00 17.35 337 ASN D CA 1
ATOM 9957 C C . ASN D 2 207 ? -95.364 137.287 10.651 1.00 18.09 337 ASN D C 1
ATOM 9958 O O . ASN D 2 207 ? -95.315 138.151 11.529 1.00 17.55 337 ASN D O 1
ATOM 9969 N N . SER D 2 208 ? -94.659 136.156 10.709 1.00 19.59 338 SER D N 1
ATOM 9970 C CA . SER D 2 208 ? -93.846 135.842 11.878 1.00 20.73 338 SER D CA 1
ATOM 9971 C C . SER D 2 208 ? -92.691 136.816 12.084 1.00 20.43 338 SER D C 1
ATOM 9972 O O . SER D 2 208 ? -92.101 136.817 13.167 1.00 21.28 338 SER D O 1
ATOM 9980 N N . TYR D 2 209 ? -92.349 137.637 11.092 1.00 19.47 339 TYR D N 1
ATOM 9981 C CA . TYR D 2 209 ? -91.289 138.623 11.258 1.00 19.32 339 TYR D CA 1
ATOM 9982 C C . TYR D 2 209 ? -91.797 139.979 11.731 1.00 17.88 339 TYR D C 1
ATOM 9983 O O . TYR D 2 209 ? -90.980 140.845 12.066 1.00 17.89 339 TYR D O 1
ATOM 10001 N N . THR D 2 210 ? -93.109 140.189 11.768 1.00 16.90 340 THR D N 1
ATOM 10002 C CA . THR D 2 210 ? -93.653 141.503 12.090 1.00 15.76 340 THR D CA 1
ATOM 10003 C C . THR D 2 210 ? -93.377 141.844 13.551 1.00 16.28 340 THR D C 1
ATOM 10004 O O . THR D 2 210 ? -93.783 141.111 14.458 1.00 17.06 340 THR D O 1
ATOM 10015 N N . ILE D 2 211 ? -92.684 142.962 13.766 1.00 16.04 341 ILE D N 1
ATOM 10016 C CA . ILE D 2 211 ? -92.409 143.447 15.113 1.00 16.64 341 ILE D CA 1
ATOM 10017 C C . ILE D 2 211 ? -93.577 144.267 15.635 1.00 15.97 341 ILE D C 1
ATOM 10018 O O . ILE D 2 211 ? -94.037 144.069 16.765 1.00 16.64 341 ILE D O 1
ATOM 10034 N N . TYR D 2 212 ? -94.056 145.214 14.835 1.00 14.90 342 TYR D N 1
ATOM 10035 C CA . TYR D 2 212 ? -95.176 146.038 15.254 1.00 14.54 342 TYR D CA 1
ATOM 10036 C C . TYR D 2 212 ? -95.963 146.503 14.040 1.00 13.59 342 TYR D C 1
ATOM 10037 O O . TYR D 2 212 ? -95.458 146.540 12.914 1.00 13.14 342 TYR D O 1
ATOM 10055 N N . THR D 2 213 ? -97.227 146.825 14.304 1.00 13.57 343 THR D N 1
ATOM 10056 C CA . THR D 2 213 ? -98.151 147.433 13.363 1.00 13.05 343 THR D CA 1
ATOM 10057 C C . THR D 2 213 ? -98.508 148.819 13.874 1.00 13.25 343 THR D C 1
ATOM 10058 O O . THR D 2 213 ? -98.881 148.968 15.042 1.00 13.96 343 THR D O 1
ATOM 10069 N N . THR D 2 214 ? -98.412 149.823 13.009 1.00 12.86 344 THR D N 1
ATOM 10070 C CA . THR D 2 214 ? -98.800 151.187 13.346 1.00 13.27 344 THR D CA 1
ATOM 10071 C C . THR D 2 214 ? -99.840 151.680 12.356 1.00 13.27 344 THR D C 1
ATOM 10072 O O . THR D 2 214 ? -99.681 151.495 11.146 1.00 12.76 344 THR D O 1
ATOM 10083 N N . VAL D 2 215 ? -100.894 152.312 12.868 1.00 14.08 345 VAL D N 1
ATOM 10084 C CA . VAL D 2 215 ? -101.831 153.055 12.037 1.00 14.51 345 VAL D CA 1
ATOM 10085 C C . VAL D 2 215 ? -101.880 154.486 12.545 1.00 15.39 345 VAL D C 1
ATOM 10086 O O . VAL D 2 215 ? -101.762 154.747 13.746 1.00 15.98 345 VAL D O 1
ATOM 10099 N N . MET D 2 216 ? -102.063 155.418 11.613 1.00 15.68 346 MET D N 1
ATOM 10100 C CA . MET D 2 216 ? -101.986 156.831 11.949 1.00 16.66 346 MET D CA 1
ATOM 10101 C C . MET D 2 216 ? -102.640 157.667 10.861 1.00 17.42 346 MET D C 1
ATOM 10102 O O . MET D 2 216 ? -102.843 157.214 9.731 1.00 16.97 346 MET D O 1
ATOM 10116 N N . SER D 2 217 ? -102.961 158.903 11.232 1.00 18.80 347 SER D N 1
ATOM 10117 C CA . SER D 2 217 ? -103.562 159.869 10.318 1.00 19.98 347 SER D CA 1
ATOM 10118 C C . SER D 2 217 ? -103.232 161.257 10.853 1.00 21.26 347 SER D C 1
ATOM 10119 O O . SER D 2 217 ? -103.678 161.620 11.945 1.00 22.38 347 SER D O 1
ATOM 10127 N N . ALA D 2 218 ? -102.448 162.020 10.090 1.00 21.29 348 ALA D N 1
ATOM 10128 C CA . ALA D 2 218 ? -101.988 163.323 10.558 1.00 22.57 348 ALA D CA 1
ATOM 10129 C C . ALA D 2 218 ? -103.143 164.215 10.995 1.00 24.79 348 ALA D C 1
ATOM 10130 O O . ALA D 2 218 ? -102.994 165.011 11.928 1.00 26.00 348 ALA D O 1
ATOM 10137 N N . ALA D 2 219 ? -104.300 164.092 10.342 1.00 25.59 349 ALA D N 1
ATOM 10138 C CA . ALA D 2 219 ? -105.450 164.923 10.682 1.00 28.07 349 ALA D CA 1
ATOM 10139 C C . ALA D 2 219 ? -106.072 164.537 12.014 1.00 28.65 349 ALA D C 1
ATOM 10140 O O . ALA D 2 219 ? -106.801 165.342 12.600 1.00 30.95 349 ALA D O 1
ATOM 10147 N N . GLU D 2 220 ? -105.813 163.328 12.495 1.00 26.88 350 GLU D N 1
ATOM 10148 C CA . GLU D 2 220 ? -106.327 162.851 13.778 1.00 27.44 350 GLU D CA 1
ATOM 10149 C C . GLU D 2 220 ? -105.154 162.336 14.599 1.00 25.88 350 GLU D C 1
ATOM 10150 O O . GLU D 2 220 ? -105.042 161.135 14.872 1.00 24.53 350 GLU D O 1
ATOM 10162 N N . PRO D 2 221 ? -104.259 163.235 15.019 1.00 26.27 351 PRO D N 1
ATOM 10163 C CA . PRO D 2 221 ? -103.010 162.788 15.656 1.00 24.91 351 PRO D CA 1
ATOM 10164 C C . PRO D 2 221 ? -103.222 161.990 16.925 1.00 25.03 351 PRO D C 1
ATOM 10165 O O . PRO D 2 221 ? -102.335 161.217 17.302 1.00 23.71 351 PRO D O 1
ATOM 10176 N N . ASP D 2 222 ? -104.367 162.146 17.593 1.00 26.81 352 ASP D N 1
ATOM 10177 C CA . ASP D 2 222 ? -104.630 161.414 18.827 1.00 27.27 352 ASP D CA 1
ATOM 10178 C C . ASP D 2 222 ? -104.951 159.948 18.586 1.00 25.86 352 ASP D C 1
ATOM 10179 O O . ASP D 2 222 ? -105.005 159.182 19.552 1.00 26.05 352 ASP D O 1
ATOM 10188 N N . LYS D 2 223 ? -105.167 159.540 17.340 1.00 24.67 353 LYS D N 1
ATOM 10189 C CA . LYS D 2 223 ? -105.475 158.152 17.021 1.00 23.48 353 LYS D CA 1
ATOM 10190 C C . LYS D 2 223 ? -104.237 157.324 16.701 1.00 21.34 353 LYS D C 1
ATOM 10191 O O . LYS D 2 223 ? -104.374 156.147 16.368 1.00 20.37 353 LYS D O 1
ATOM 10210 N N . TYR D 2 224 ? -103.043 157.903 16.783 1.00 20.82 354 TYR D N 1
ATOM 10211 C CA . TYR D 2 224 ? -101.820 157.151 16.524 1.00 19.17 354 TYR D CA 1
ATOM 10212 C C . TYR D 2 224 ? -101.785 155.905 17.398 1.00 18.96 354 TYR D C 1
ATOM 10213 O O . TYR D 2 224 ? -101.958 155.979 18.616 1.00 20.12 354 TYR D O 1
ATOM 10231 N N . LEU D 2 225 ? -101.575 154.754 16.772 1.00 17.71 355 LEU D N 1
ATOM 10232 C CA . LEU D 2 225 ? -101.668 153.491 17.492 1.00 17.72 355 LEU D CA 1
ATOM 10233 C C . LEU D 2 225 ? -100.635 152.525 16.948 1.00 16.41 355 LEU D C 1
ATOM 10234 O O . LEU D 2 225 ? -100.658 152.188 15.761 1.00 15.49 355 LEU D O 1
ATOM 10250 N N . THR D 2 226 ? -99.750 152.074 17.826 1.00 16.59 356 THR D N 1
ATOM 10251 C CA . THR D 2 226 ? -98.821 151.000 17.529 1.00 15.83 356 THR D CA 1
ATOM 10252 C C . THR D 2 226 ? -99.174 149.797 18.390 1.00 16.49 356 THR D C 1
ATOM 10253 O O . THR D 2 226 ? -99.369 149.927 19.603 1.00 17.65 356 THR D O 1
ATOM 10264 N N . MET D 2 227 ? -99.260 148.634 17.755 1.00 15.95 357 MET D N 1
ATOM 10265 C CA . MET D 2 227 ? -99.477 147.364 18.433 1.00 16.66 357 MET D CA 1
ATOM 10266 C C . MET D 2 227 ? -98.237 146.509 18.233 1.00 16.41 357 MET D C 1
ATOM 10267 O O . MET D 2 227 ? -97.845 146.235 17.095 1.00 15.52 357 MET D O 1
ATOM 10281 N N . ILE D 2 228 ? -97.613 146.105 19.334 1.00 17.43 358 ILE D N 1
ATOM 10282 C CA . ILE D 2 228 ? -96.513 145.159 19.258 1.00 17.68 358 ILE D CA 1
ATOM 10283 C C . ILE D 2 228 ? -97.077 143.781 18.954 1.00 17.92 358 ILE D C 1
ATOM 10284 O O . ILE D 2 228 ? -98.094 143.370 19.526 1.00 18.63 358 ILE D O 1
ATOM 10300 N N . ARG D 2 229 ? -96.431 143.063 18.042 1.00 17.54 359 ARG D N 1
ATOM 10301 C CA . ARG D 2 229 ? -96.907 141.765 17.593 1.00 17.85 359 ARG D CA 1
ATOM 10302 C C . ARG D 2 229 ? -96.069 140.633 18.173 1.00 19.22 359 ARG D C 1
ATOM 10303 O O . ARG D 2 229 ? -94.883 140.801 18.461 1.00 19.68 359 ARG D O 1
ATOM 10324 N N . ASN D 2 230 ? -96.704 139.474 18.330 1.00 32.78 360 ASN D N 1
ATOM 10325 C CA . ASN D 2 230 ? -96.037 138.250 18.774 1.00 39.83 360 ASN D CA 1
ATOM 10326 C C . ASN D 2 230 ? -95.158 138.494 19.991 1.00 46.36 360 ASN D C 1
ATOM 10327 O O . ASN D 2 230 ? -95.576 138.257 21.123 1.00 53.74 360 ASN D O 1
#

GO terms:
  GO:0005764 lysosome (C, IDA)

Foldseek 3Di:
DPPDDDDDDFDPVDALLPRCVVVVVVDDLVVVVVVLVVLCVVQPPVVCVVCLVVVVVCCVVPPDVSVLSNQVSVCVVSVHDSSSSVCSVVSVPDD/DKKWFAFPVWFIKIKAWDFDPPCPPQLVFKDKDFDDDPNDRQKIAIDGPPDDFGQWIAGAQAKTKHKAAEDPDPLVVQLVVQVPPPAAALRNQVVVLSNDPPHLVRSVVSNFAGAHSGWIWMWMATGGGFSTWIFGDDRHGTPDIGTADVVVPRGMDDDHHDDPVDQDDPVDPPPVQLVVQDVVCHSNNDDQVSNVVSCVDPPNPPPRTQKMWMAGSNCHVPTDIDGDD/DVPDDDDDDFDPVDALLPRCVVVVVVDDLVVVVVVLVVLCVVQPDPVCVVCLVVVVVCCCPPNDVSVLSNLVSVCVVSVHDSSSSVSSVVSVVHD/DKKWFAFPVQFIKIKAWDFDPPCPVQLVFKDKDFDADPRHRQKIAIDGPPDPFGQWIAGAQAKTKHKAAADPDPLVVLLVVQVVVVAAALRNLVVVCSRPPRHLVRSCVSNFAGAHSAWIWMWMATGGGFSTWIFGDDRHGTPDIGTADVVVPRGMDDDHHDDPVDDDDPVDPPPVLLVVLDVVCHSNNDDQVSNVVSCVDPPNPPPRTQKMWMAGSNCHVPTDIDGDD

B-factor: mean 34.82, std 22.52, range [8.96, 178.48]

Radius of gyration: 30.24 Å; Cα contacts (8 Å, |Δi|>4): 1444; chains: 4; bounding box: 98×41×63 Å

Secondary structure (DSSP, 8-state):
-TTPPPEEEEETTS-TTTTTHHHHTTS-HHHHHHHHHHHHHHHS-HHHHHTHHHHHHHHHHHS-HHHHHHHHHHHHHHT--HHHHHHHHHTTS--/-EEEEE-TTS-EEEEEEEE-SS-TTGGGGEEEEEEEETTEEEEEEEEETT--S-SEEEETTTEEEEEEE--SS-HHHHHHHHHTTTPBPHHHHHHHHHHH--SHHHHHHHHHHS-BSS-EEEEEE-SSTT-EEEEEE-SSSEEEEEE-BGGGTB-EEEESSS-TTSPPPGGG--HHHHHHHHHHH-GGG-SHHHHHHHTTSTTTS-TTEEEEEEE-TTSGGG-EEEE--/-TTPPPEEEEESSS-HHHHTHHHHTTS-HHHHHHHHHHHHHHHS-HHHHHTHHHHHHHHHHHS-HHHHHHHHHHHHHHT--HHHHHHHHHHTT--/-EEEEE-TTS-EEEEEEEE-SS-HHHHHHEEEEEEEETTEEEEEEEEETT--S-SEEEETTTEEEEEEE---S-HHHHHHHHHTTT-B-HHHHHHHHHHH--SHHHHHHHHHHS-BSS-EEEEEE-SSTT-EEEEEEPSSSEEEEEE-BGGGTB-EEEESSS-TTSPPPGGG--HHHHHHHHHHH-GGG-SHHHHHHHTTSTTTS-TTEEEEEEE-TTSGGG-EEEE--